Protein AF-A0A926K3N8-F1 (afdb_monomer_lite)

Radius of gyration: 30.12 Å; chains: 1; bounding box: 93×79×81 Å

Structure (mmCIF, N/CA/C/O backbone):
data_AF-A0A926K3N8-F1
#
_entry.id   AF-A0A926K3N8-F1
#
loop_
_atom_site.group_PDB
_atom_site.id
_atom_site.type_symbol
_atom_site.label_atom_id
_atom_site.label_alt_id
_atom_site.label_comp_id
_atom_site.label_asym_id
_atom_site.label_entity_id
_atom_site.label_seq_id
_atom_site.pdbx_PDB_ins_code
_atom_site.Cartn_x
_atom_site.Cartn_y
_atom_site.Cartn_z
_atom_site.occupancy
_atom_site.B_iso_or_equiv
_atom_site.auth_seq_id
_atom_site.auth_comp_id
_atom_site.auth_asym_id
_atom_site.auth_atom_id
_atom_site.pdbx_PDB_model_num
ATOM 1 N N . MET A 1 1 ? 61.158 46.962 -49.078 1.00 48.62 1 MET A N 1
ATOM 2 C CA . MET A 1 1 ? 59.947 46.347 -49.662 1.00 48.62 1 MET A CA 1
ATOM 3 C C . MET A 1 1 ? 60.169 44.850 -49.768 1.00 48.62 1 MET A C 1
ATOM 5 O O . MET A 1 1 ? 61.011 44.447 -50.554 1.00 48.62 1 MET A O 1
ATOM 9 N N . THR A 1 2 ? 59.487 44.075 -48.924 1.00 40.75 2 THR A N 1
ATOM 10 C CA . THR A 1 2 ? 58.956 42.712 -49.157 1.00 40.75 2 THR A CA 1
ATOM 11 C C . THR A 1 2 ? 58.431 42.216 -47.808 1.00 40.75 2 THR A C 1
ATOM 13 O O . THR A 1 2 ? 59.135 41.624 -46.999 1.00 40.75 2 THR A O 1
ATOM 16 N N . THR A 1 3 ? 57.186 42.576 -47.515 1.00 43.31 3 THR A N 1
ATOM 17 C CA . THR A 1 3 ? 56.404 42.055 -46.394 1.00 43.31 3 THR A CA 1
ATOM 18 C C . THR A 1 3 ? 56.025 40.612 -46.724 1.00 43.31 3 THR A C 1
ATOM 20 O O . THR A 1 3 ? 55.242 40.371 -47.639 1.00 43.31 3 THR A O 1
ATOM 23 N N . SER A 1 4 ? 56.611 39.649 -46.011 1.00 46.00 4 SER A N 1
ATOM 24 C CA . SER A 1 4 ? 56.174 38.251 -46.036 1.00 46.00 4 SER A CA 1
ATOM 25 C C . SER A 1 4 ? 54.841 38.153 -45.294 1.00 46.00 4 SER A C 1
ATOM 27 O O . SER A 1 4 ? 54.781 38.354 -44.081 1.00 46.00 4 SER A O 1
ATOM 29 N N . ILE A 1 5 ? 53.759 37.919 -46.035 1.00 48.31 5 ILE A N 1
ATOM 30 C CA . ILE A 1 5 ? 52.429 37.664 -45.484 1.00 48.31 5 ILE A CA 1
ATOM 31 C C . ILE A 1 5 ? 52.416 36.205 -45.022 1.00 48.31 5 ILE A C 1
ATOM 33 O O . ILE A 1 5 ? 52.295 35.285 -45.834 1.00 48.31 5 ILE A O 1
ATOM 37 N N . GLY A 1 6 ? 52.569 35.999 -43.713 1.00 45.09 6 GLY A N 1
ATOM 38 C CA . GLY A 1 6 ? 52.343 34.704 -43.082 1.00 45.09 6 GLY A CA 1
ATOM 39 C C . GLY A 1 6 ? 50.920 34.241 -43.378 1.00 45.09 6 GLY A C 1
ATOM 40 O O . GLY A 1 6 ? 49.956 34.914 -43.019 1.00 45.09 6 GLY A O 1
ATOM 41 N N . HIS A 1 7 ? 50.793 33.116 -44.080 1.00 47.06 7 HIS A N 1
ATOM 42 C CA . HIS A 1 7 ? 49.516 32.439 -44.258 1.00 47.06 7 HIS A CA 1
ATOM 43 C C . HIS A 1 7 ? 49.013 32.007 -42.879 1.00 47.06 7 HIS A C 1
ATOM 45 O O . HIS A 1 7 ? 49.596 31.123 -42.252 1.00 47.06 7 HIS A O 1
ATOM 51 N N . ALA A 1 8 ? 47.947 32.647 -42.402 1.00 47.66 8 ALA A N 1
ATOM 52 C CA . ALA A 1 8 ? 47.174 32.135 -41.285 1.00 47.66 8 ALA A CA 1
ATOM 53 C C . ALA A 1 8 ? 46.631 30.759 -41.693 1.00 47.66 8 ALA A C 1
ATOM 55 O O . ALA A 1 8 ? 45.893 30.646 -42.673 1.00 47.66 8 ALA A O 1
ATOM 56 N N . ALA A 1 9 ? 47.052 29.713 -40.981 1.00 46.28 9 ALA A N 1
ATOM 57 C CA . ALA A 1 9 ? 46.500 28.379 -41.142 1.00 46.28 9 ALA A CA 1
ATOM 58 C C . ALA A 1 9 ? 44.987 28.453 -40.892 1.00 46.28 9 ALA A C 1
ATOM 60 O O . ALA A 1 9 ? 44.547 28.901 -39.833 1.00 46.28 9 ALA A O 1
ATOM 61 N N . ALA A 1 10 ? 44.196 28.075 -41.897 1.00 47.75 10 ALA A N 1
ATOM 62 C CA . ALA A 1 10 ? 42.754 27.953 -41.752 1.00 47.75 10 ALA A CA 1
ATOM 63 C C . ALA A 1 10 ? 42.450 26.920 -40.650 1.00 47.75 10 ALA A C 1
ATOM 65 O O . ALA A 1 10 ? 43.132 25.892 -40.603 1.00 47.75 10 ALA A O 1
ATOM 66 N N . PRO A 1 11 ? 41.459 27.162 -39.771 1.00 48.41 11 PRO A N 1
ATOM 67 C CA . PRO A 1 11 ? 41.078 26.179 -38.766 1.00 48.41 11 PRO A CA 1
ATOM 68 C C . PRO A 1 11 ? 40.671 24.882 -39.471 1.00 48.41 11 PRO A C 1
ATOM 70 O O . PRO A 1 11 ? 39.878 24.915 -40.417 1.00 48.41 11 PRO A O 1
ATOM 73 N N . ALA A 1 12 ? 41.248 23.757 -39.044 1.00 49.97 12 ALA A N 1
ATOM 74 C CA . ALA A 1 12 ? 40.914 22.444 -39.568 1.00 49.97 12 ALA A CA 1
ATOM 75 C C . ALA A 1 12 ? 39.427 22.170 -39.301 1.00 49.97 12 ALA A C 1
ATOM 77 O O . ALA A 1 12 ? 39.006 21.903 -38.178 1.00 49.97 12 ALA A O 1
ATOM 78 N N . LEU A 1 13 ? 38.607 22.300 -40.342 1.00 56.34 13 LEU A N 1
ATOM 79 C CA . LEU A 1 13 ? 37.212 21.885 -40.309 1.00 56.34 13 LEU A CA 1
ATOM 80 C C . LEU A 1 13 ? 37.192 20.366 -40.120 1.00 56.34 13 LEU A C 1
ATOM 82 O O . LEU A 1 13 ? 37.717 19.637 -40.959 1.00 56.34 13 LEU A O 1
ATOM 86 N N . VAL A 1 14 ? 36.598 19.912 -39.016 1.00 59.34 14 VAL A N 1
ATOM 87 C CA . VAL A 1 14 ? 36.345 18.493 -38.728 1.00 59.34 14 VAL A CA 1
ATOM 88 C C . VAL A 1 14 ? 35.727 17.826 -39.962 1.00 59.34 14 VAL A C 1
ATOM 90 O O . VAL A 1 14 ? 34.738 18.321 -40.511 1.00 59.34 14 VAL A O 1
ATOM 93 N N . ASP A 1 15 ? 36.315 16.713 -40.400 1.00 71.31 15 ASP A N 1
ATOM 94 C CA . ASP A 1 15 ? 35.870 15.982 -41.585 1.00 71.31 15 ASP A CA 1
ATOM 95 C C . ASP A 1 15 ? 34.428 15.484 -41.392 1.00 71.31 15 ASP A C 1
ATOM 97 O O . ASP A 1 15 ? 34.081 14.943 -40.335 1.00 71.31 15 ASP A O 1
ATOM 101 N N . ARG A 1 16 ? 33.562 15.673 -42.395 1.00 68.88 16 ARG A N 1
ATOM 102 C CA . ARG A 1 16 ? 32.123 15.364 -42.282 1.0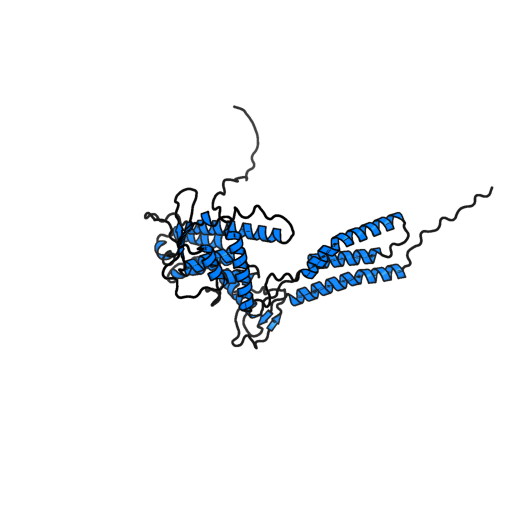0 68.88 16 ARG A CA 1
ATOM 103 C C . ARG A 1 16 ? 31.890 13.909 -41.889 1.00 68.88 16 ARG A C 1
ATOM 105 O O . ARG A 1 16 ? 30.998 13.638 -41.088 1.00 68.88 16 ARG A O 1
ATOM 112 N N . ASP A 1 17 ? 32.723 13.003 -42.381 1.00 73.69 17 ASP A N 1
ATOM 113 C CA . ASP A 1 17 ? 32.610 11.572 -42.105 1.00 73.69 17 ASP A CA 1
ATOM 114 C C . ASP A 1 17 ? 32.929 11.244 -40.636 1.00 73.69 17 ASP A C 1
ATOM 116 O O . ASP A 1 17 ? 32.276 10.392 -40.026 1.00 73.69 17 ASP A O 1
ATOM 120 N N . THR A 1 18 ? 33.853 11.987 -40.014 1.00 74.00 18 THR A N 1
ATOM 121 C CA . THR A 1 18 ? 34.182 11.838 -38.584 1.00 74.00 18 THR A CA 1
ATOM 122 C C . THR A 1 18 ? 33.068 12.364 -37.679 1.00 74.00 18 THR A C 1
ATOM 124 O O . THR A 1 18 ? 32.726 11.724 -36.682 1.00 74.00 18 THR A O 1
ATOM 127 N N . LEU A 1 19 ? 32.428 13.474 -38.060 1.00 71.88 19 LEU A N 1
ATOM 128 C CA . LEU A 1 19 ? 31.279 14.026 -37.342 1.00 71.88 19 LEU A CA 1
ATOM 129 C C . LEU A 1 19 ? 30.060 13.094 -37.443 1.00 71.88 19 LEU A C 1
ATOM 131 O O . LEU A 1 19 ? 29.383 12.843 -36.443 1.00 71.88 19 LEU A O 1
ATOM 135 N N . VAL A 1 20 ? 29.791 12.544 -38.631 1.00 76.56 20 VAL A N 1
ATOM 136 C CA . VAL A 1 20 ? 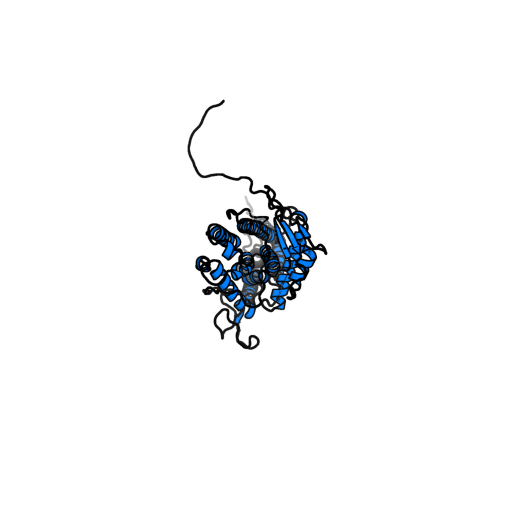28.701 11.580 -38.851 1.00 76.56 20 VAL A CA 1
ATOM 137 C C . VAL A 1 20 ? 28.949 10.298 -38.051 1.00 76.56 20 VAL A C 1
ATOM 139 O O . VAL A 1 20 ? 28.050 9.849 -37.339 1.00 76.56 20 VAL A O 1
ATOM 142 N N . GLY A 1 21 ? 30.170 9.753 -38.074 1.00 76.00 21 GLY A N 1
ATOM 143 C CA . GLY A 1 21 ? 30.536 8.577 -37.279 1.00 76.00 21 GLY A CA 1
ATOM 144 C C . GLY A 1 21 ? 30.362 8.793 -35.772 1.00 76.00 21 GLY A C 1
ATOM 145 O O . GLY A 1 21 ? 29.770 7.960 -35.082 1.00 76.00 21 GLY A O 1
ATOM 146 N N . ALA A 1 22 ? 30.793 9.947 -35.261 1.00 77.12 22 ALA A N 1
ATOM 147 C CA . ALA A 1 22 ? 30.641 10.288 -33.851 1.00 77.12 22 ALA A CA 1
ATOM 148 C C . ALA A 1 22 ? 29.180 10.533 -33.434 1.00 77.12 22 ALA A C 1
ATOM 150 O O . ALA A 1 22 ? 28.778 10.193 -32.319 1.00 77.12 22 ALA A O 1
ATOM 151 N N . SER A 1 23 ? 28.358 11.064 -34.341 1.00 77.88 23 SER A N 1
ATOM 152 C CA . SER A 1 23 ? 26.915 11.238 -34.128 1.00 77.88 23 SER A CA 1
ATOM 153 C C . SER A 1 23 ? 26.197 9.895 -33.986 1.00 77.88 23 SER A C 1
ATOM 155 O O . SER A 1 23 ? 25.373 9.717 -33.088 1.00 77.88 23 SER A O 1
ATOM 157 N N . VAL A 1 24 ? 26.549 8.919 -34.827 1.00 82.50 24 VAL A N 1
ATOM 158 C CA . VAL A 1 24 ? 26.009 7.553 -34.749 1.00 82.50 24 VAL A CA 1
ATOM 159 C C . VAL A 1 24 ? 26.439 6.866 -33.447 1.00 82.50 24 VAL A C 1
ATOM 161 O O . VAL A 1 24 ? 25.609 6.254 -32.772 1.00 82.50 24 VAL A O 1
ATOM 164 N N . LEU A 1 25 ? 27.706 7.023 -33.048 1.00 82.38 25 LEU A N 1
ATOM 165 C CA . LEU A 1 25 ? 28.226 6.508 -31.776 1.00 82.38 25 LEU A CA 1
ATOM 166 C C . LEU A 1 25 ? 27.531 7.127 -30.555 1.00 82.38 25 LEU A C 1
ATOM 168 O O . LEU A 1 25 ? 27.266 6.415 -29.590 1.00 82.38 25 LEU A O 1
ATOM 172 N N . GLY A 1 26 ? 27.195 8.419 -30.599 1.00 80.94 26 GLY A N 1
ATOM 173 C CA . GLY A 1 26 ? 26.441 9.095 -29.539 1.00 80.94 26 GLY A CA 1
ATOM 174 C C . GLY A 1 26 ? 24.967 8.693 -29.463 1.00 80.94 26 GLY A C 1
ATOM 175 O O . GLY A 1 26 ? 24.403 8.617 -28.373 1.00 80.94 26 GLY A O 1
ATOM 176 N N . LEU A 1 27 ? 24.330 8.365 -30.589 1.00 86.81 27 LEU A N 1
ATOM 177 C CA . LEU A 1 27 ? 22.934 7.910 -30.598 1.00 86.81 27 LEU A CA 1
ATOM 178 C C . LEU A 1 27 ? 22.761 6.495 -30.031 1.00 86.81 27 LEU A C 1
ATOM 180 O O . LEU A 1 27 ? 21.743 6.201 -29.403 1.00 86.81 27 LEU A O 1
ATOM 184 N N . LEU A 1 28 ? 23.755 5.624 -30.207 1.00 86.56 28 LEU A N 1
ATOM 185 C CA . LEU A 1 28 ? 23.715 4.233 -29.752 1.00 86.56 28 LEU A CA 1
ATOM 186 C C . LEU A 1 28 ? 23.377 4.062 -28.251 1.00 86.56 28 LEU A C 1
ATOM 188 O O . LEU A 1 28 ? 22.450 3.302 -27.953 1.00 86.56 28 LEU A O 1
ATOM 192 N N . PRO A 1 29 ? 24.035 4.746 -27.289 1.00 85.19 29 PRO A N 1
ATOM 193 C CA . PRO A 1 29 ? 23.685 4.629 -25.873 1.00 85.19 29 PRO A CA 1
ATOM 194 C C . PRO A 1 29 ? 22.277 5.152 -25.565 1.00 85.19 29 PRO A C 1
ATOM 196 O O . PRO A 1 29 ? 21.606 4.583 -24.706 1.00 85.19 29 PRO A O 1
ATOM 199 N N . VAL A 1 30 ? 21.793 6.178 -26.276 1.00 87.75 30 VAL A N 1
ATOM 200 C CA . VAL A 1 30 ? 20.428 6.708 -26.100 1.00 87.75 30 VAL A CA 1
ATOM 201 C C . VAL A 1 30 ? 19.394 5.674 -26.536 1.00 87.75 30 VAL A C 1
ATOM 203 O O . VAL A 1 30 ? 18.441 5.407 -25.804 1.00 87.75 30 VAL A O 1
ATOM 206 N N . VAL A 1 31 ? 19.606 5.041 -27.693 1.00 88.81 31 VAL A N 1
ATOM 207 C CA . VAL A 1 31 ? 18.732 3.971 -28.196 1.00 88.81 31 VAL A CA 1
ATOM 208 C C . VAL A 1 31 ? 18.739 2.775 -27.246 1.00 88.81 31 VAL A C 1
ATOM 210 O O . VAL A 1 31 ? 17.676 2.248 -26.919 1.00 88.81 31 VAL A O 1
ATOM 213 N N . LEU A 1 32 ? 19.911 2.372 -26.746 1.00 87.50 32 LEU A N 1
ATOM 214 C CA . LEU A 1 32 ? 20.026 1.274 -25.787 1.00 87.50 32 LEU A CA 1
ATOM 215 C C . LEU A 1 32 ? 19.314 1.596 -24.465 1.00 87.50 32 LEU A C 1
ATOM 217 O O . LEU A 1 32 ? 18.565 0.763 -23.957 1.00 87.50 32 LEU A O 1
ATOM 221 N N . ALA A 1 33 ? 19.500 2.805 -23.926 1.00 85.25 33 ALA A N 1
ATOM 222 C CA . ALA A 1 33 ? 18.802 3.268 -22.729 1.00 85.25 33 ALA A CA 1
ATOM 223 C C . ALA A 1 33 ? 17.281 3.276 -22.935 1.00 85.25 33 ALA A C 1
ATOM 225 O O . ALA A 1 33 ? 16.546 2.752 -22.096 1.00 85.25 33 ALA A O 1
ATOM 226 N N . GLY A 1 34 ? 16.817 3.786 -24.079 1.00 88.19 34 GLY A N 1
ATOM 227 C CA . GLY A 1 34 ? 15.411 3.751 -24.472 1.00 88.19 34 GLY A CA 1
ATOM 228 C C . GLY A 1 34 ? 14.861 2.326 -24.552 1.00 88.19 34 GLY A C 1
ATOM 229 O O . GLY A 1 34 ? 13.786 2.055 -24.020 1.00 88.19 34 GLY A O 1
ATOM 230 N N . LEU A 1 35 ? 15.614 1.385 -25.127 1.00 89.81 35 LEU A N 1
ATOM 231 C CA . LEU A 1 35 ? 15.229 -0.026 -25.205 1.00 89.81 35 LEU A CA 1
ATOM 232 C C . LEU A 1 35 ? 15.161 -0.681 -23.820 1.00 89.81 35 LEU A C 1
ATOM 234 O O . LEU A 1 35 ? 14.223 -1.426 -23.545 1.00 89.81 35 LEU A O 1
ATOM 238 N N . VAL A 1 36 ? 16.104 -0.385 -22.923 1.00 86.81 36 VAL A N 1
ATOM 239 C CA . VAL A 1 36 ? 16.077 -0.880 -21.536 1.00 86.81 36 VAL A CA 1
ATOM 240 C C . VAL A 1 36 ? 14.842 -0.365 -20.796 1.00 86.81 36 VAL A C 1
ATOM 242 O O . VAL A 1 36 ? 14.147 -1.159 -20.157 1.00 86.81 36 VAL A O 1
ATOM 245 N N . VAL A 1 37 ? 14.545 0.935 -20.900 1.00 86.50 37 VAL A N 1
ATOM 246 C CA . VAL A 1 37 ? 13.337 1.544 -20.318 1.00 86.50 37 VAL A CA 1
ATOM 247 C C . VAL A 1 37 ? 12.083 0.901 -20.904 1.00 86.50 37 VAL A C 1
ATOM 249 O O . VAL A 1 37 ? 11.203 0.491 -20.152 1.00 86.50 37 VAL A O 1
ATOM 252 N N . LEU A 1 38 ? 12.029 0.718 -22.225 1.00 88.50 38 LEU A N 1
ATOM 253 C CA . LEU A 1 38 ? 10.904 0.087 -22.908 1.00 88.50 38 LEU A CA 1
ATOM 254 C C . LEU A 1 38 ? 10.687 -1.353 -22.425 1.00 88.50 38 LEU A C 1
ATOM 256 O O . LEU A 1 38 ? 9.579 -1.704 -22.030 1.00 88.50 38 LEU A O 1
ATOM 260 N N . VAL A 1 39 ? 11.731 -2.185 -22.395 1.00 86.81 39 VAL A N 1
ATOM 261 C CA . VAL A 1 39 ? 11.640 -3.578 -21.925 1.00 86.81 39 VAL A CA 1
ATOM 262 C C . VAL A 1 39 ? 11.195 -3.636 -20.464 1.00 86.81 39 VAL A C 1
ATOM 264 O O . VAL A 1 39 ? 10.367 -4.475 -20.105 1.00 86.81 39 VAL A O 1
ATOM 267 N N . LYS A 1 40 ? 11.708 -2.742 -19.614 1.00 85.00 40 LYS A N 1
ATOM 268 C CA . LYS A 1 40 ? 11.297 -2.648 -18.209 1.00 85.00 40 LYS A CA 1
ATOM 269 C C . LYS A 1 40 ? 9.842 -2.228 -18.058 1.00 85.00 40 LYS A C 1
ATOM 271 O O . LYS A 1 40 ? 9.119 -2.870 -17.303 1.00 85.00 40 LYS A O 1
ATOM 276 N N . TRP A 1 41 ? 9.407 -1.222 -18.806 1.00 84.75 41 TRP A N 1
ATOM 277 C CA . TRP A 1 41 ? 8.018 -0.778 -18.828 1.00 84.75 41 TRP A CA 1
ATOM 278 C C . TRP A 1 41 ? 7.073 -1.887 -19.314 1.00 84.75 41 TRP A C 1
ATOM 280 O O . TRP A 1 41 ? 6.028 -2.112 -18.713 1.00 84.75 41 TRP A O 1
ATOM 290 N N . TRP A 1 42 ? 7.461 -2.659 -20.336 1.00 83.56 42 TRP A N 1
ATOM 291 C CA . TRP A 1 42 ? 6.697 -3.825 -20.802 1.00 83.56 42 TRP A CA 1
ATOM 292 C C . TRP A 1 42 ? 6.619 -4.949 -19.759 1.00 83.56 42 TRP A C 1
ATOM 294 O O . TRP A 1 42 ? 5.564 -5.561 -19.590 1.00 83.56 42 TRP A O 1
ATOM 304 N N . ARG A 1 43 ? 7.720 -5.228 -19.050 1.00 84.75 43 ARG A N 1
ATOM 305 C CA . ARG A 1 43 ? 7.776 -6.263 -18.002 1.00 84.75 43 ARG A CA 1
ATOM 306 C C . ARG A 1 43 ? 7.089 -5.853 -16.699 1.00 84.75 43 ARG A C 1
ATOM 308 O O . ARG A 1 43 ? 6.672 -6.737 -15.959 1.00 84.75 43 ARG A O 1
ATOM 315 N N . GLY A 1 44 ? 6.972 -4.554 -16.435 1.00 83.00 44 GLY A N 1
ATOM 316 C CA . GLY A 1 44 ? 6.314 -3.993 -15.252 1.00 83.00 44 GLY A CA 1
ATOM 317 C C . GLY A 1 44 ? 4.789 -3.925 -15.341 1.00 83.00 44 GLY A C 1
ATOM 318 O O . GLY A 1 44 ? 4.176 -3.359 -14.447 1.00 83.00 44 GLY A O 1
ATOM 319 N N . ARG A 1 45 ? 4.181 -4.460 -16.409 1.00 88.19 45 ARG A N 1
ATOM 320 C CA . ARG A 1 45 ? 2.722 -4.533 -16.554 1.00 88.19 45 ARG A CA 1
ATOM 321 C C . ARG A 1 45 ? 2.144 -5.689 -15.750 1.00 88.19 45 ARG A C 1
ATOM 323 O O . ARG A 1 45 ? 2.673 -6.801 -15.851 1.00 88.19 45 ARG A O 1
ATOM 330 N N . ASP A 1 46 ? 1.052 -5.408 -15.053 1.00 89.69 46 ASP A N 1
ATOM 331 C CA . ASP A 1 46 ? 0.265 -6.369 -14.289 1.00 89.69 46 ASP A CA 1
ATOM 332 C C . ASP A 1 46 ? -0.313 -7.465 -15.203 1.00 89.69 46 ASP A C 1
ATOM 334 O O . ASP A 1 46 ? -0.556 -7.252 -16.399 1.00 89.69 46 ASP A O 1
ATOM 338 N N . GLU A 1 47 ? -0.501 -8.658 -14.641 1.00 90.88 47 GLU A N 1
ATOM 339 C CA . GLU A 1 47 ? -1.158 -9.786 -15.311 1.00 90.88 47 GLU A CA 1
ATOM 340 C C . GLU A 1 47 ? -2.650 -9.833 -14.950 1.00 90.88 47 GLU A C 1
ATOM 342 O O . GLU A 1 47 ? -3.052 -9.360 -13.889 1.00 90.88 47 GLU A O 1
ATOM 347 N N . MET A 1 48 ? -3.481 -10.387 -15.834 1.00 90.75 48 MET A N 1
ATOM 348 C CA . MET A 1 48 ? -4.927 -10.517 -15.643 1.00 90.75 48 MET A CA 1
ATOM 349 C C . MET A 1 48 ? -5.460 -11.766 -16.350 1.00 90.75 48 MET A C 1
ATOM 351 O O . MET A 1 48 ? -4.917 -12.171 -17.378 1.00 90.75 48 MET A O 1
ATOM 355 N N . PHE A 1 49 ? -6.519 -12.369 -15.805 1.00 90.88 49 PHE A N 1
ATOM 356 C CA . PHE A 1 49 ? -7.203 -13.507 -16.420 1.00 90.88 49 PHE A CA 1
ATOM 357 C C . PHE A 1 49 ? -8.055 -13.078 -17.626 1.00 90.88 49 PHE A C 1
ATOM 359 O O . PHE A 1 49 ? -8.767 -12.080 -17.557 1.00 90.88 49 PHE A O 1
ATOM 366 N N . ASP A 1 50 ? -8.004 -13.850 -18.715 1.00 85.06 50 ASP A N 1
ATOM 367 C CA . ASP A 1 50 ? -8.767 -13.581 -19.950 1.00 85.06 50 ASP A CA 1
ATOM 368 C C . ASP A 1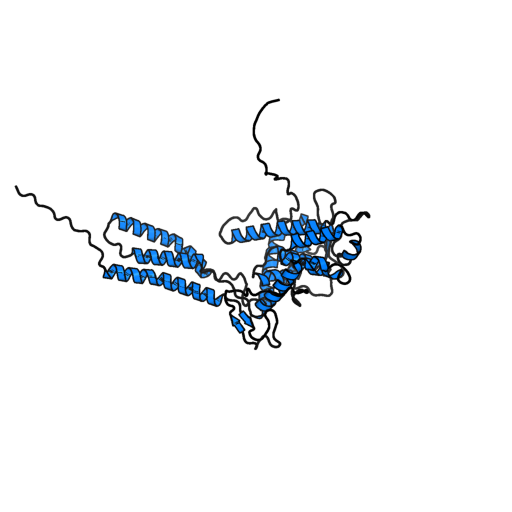 50 ? -10.205 -14.119 -19.919 1.00 85.06 50 ASP A C 1
ATOM 370 O O . ASP A 1 50 ? -11.092 -13.593 -20.587 1.00 85.06 50 ASP A O 1
ATOM 374 N N . ALA A 1 51 ? -10.430 -15.207 -19.180 1.00 79.75 51 ALA A N 1
ATOM 375 C CA . ALA A 1 51 ? -11.652 -16.011 -19.268 1.00 79.75 51 ALA A CA 1
ATOM 376 C C . ALA A 1 51 ? -12.746 -15.621 -18.258 1.00 79.75 51 ALA A C 1
ATOM 378 O O . ALA A 1 51 ? -13.772 -16.294 -18.183 1.00 79.75 51 ALA A O 1
ATOM 379 N N . VAL A 1 52 ? -12.530 -14.571 -17.462 1.00 85.00 52 VAL A N 1
ATOM 380 C CA . VAL A 1 52 ? -13.434 -14.158 -16.381 1.00 85.00 52 VAL A CA 1
ATOM 381 C C . VAL A 1 52 ? -13.607 -12.647 -16.352 1.00 85.00 52 VAL A C 1
ATOM 383 O O . VAL A 1 52 ? -12.737 -11.894 -16.791 1.00 85.00 52 VAL A O 1
ATOM 386 N N . THR A 1 53 ? -14.742 -12.198 -15.815 1.00 83.94 53 THR A N 1
ATOM 387 C CA . THR A 1 53 ? -14.991 -10.775 -15.581 1.00 83.94 53 THR A CA 1
ATOM 388 C C . THR A 1 53 ? -13.878 -10.190 -14.705 1.00 83.94 53 THR A C 1
ATOM 390 O O . THR A 1 53 ? -13.479 -10.832 -13.728 1.00 83.94 53 THR A O 1
ATOM 393 N N . PRO A 1 54 ? -13.390 -8.973 -15.010 1.00 84.38 54 PRO A N 1
ATOM 394 C CA . PRO A 1 54 ? -12.461 -8.248 -14.155 1.00 84.38 54 PRO A CA 1
ATOM 395 C C . PRO A 1 54 ? -12.822 -8.322 -12.669 1.00 84.38 54 PRO A C 1
ATOM 397 O O . PRO A 1 54 ? -13.933 -7.977 -12.281 1.00 84.38 54 PRO A O 1
ATOM 400 N N . GLY A 1 55 ? -11.874 -8.779 -11.849 1.00 82.75 55 GLY A N 1
ATOM 401 C CA . GLY A 1 55 ? -12.063 -8.935 -10.406 1.00 82.75 55 GLY A CA 1
ATOM 402 C C . GLY A 1 55 ? -12.515 -10.322 -9.954 1.00 82.75 55 GLY A C 1
ATOM 403 O O . GLY A 1 55 ? -12.449 -10.592 -8.763 1.00 82.75 55 GLY A O 1
ATOM 404 N N . LEU A 1 56 ? -12.918 -11.229 -10.846 1.00 86.81 56 LEU A N 1
ATOM 405 C CA . LEU A 1 56 ? -13.262 -12.605 -10.471 1.00 86.81 56 LEU A CA 1
ATOM 406 C C . LEU A 1 56 ? -12.068 -13.554 -10.612 1.00 86.81 56 LEU A C 1
ATOM 408 O O . LEU A 1 56 ? -11.179 -13.353 -11.440 1.00 86.81 56 LEU A O 1
ATOM 412 N N . LEU A 1 57 ? -12.071 -14.600 -9.787 1.00 88.38 57 LEU A N 1
ATOM 413 C CA . LEU A 1 57 ? -11.130 -15.713 -9.867 1.00 88.38 57 LEU A CA 1
ATOM 414 C C . LEU A 1 57 ? -11.777 -16.851 -10.678 1.00 88.38 57 LEU A C 1
ATOM 416 O O . LEU A 1 57 ? -12.951 -17.147 -10.451 1.00 88.38 57 LEU A O 1
ATOM 420 N N . PRO A 1 58 ? -11.059 -17.472 -11.628 1.00 88.38 58 PRO A N 1
ATOM 421 C CA . PRO A 1 58 ? -11.534 -18.668 -12.320 1.00 88.38 58 PRO A CA 1
ATOM 422 C C . PRO A 1 58 ? -11.502 -19.892 -11.390 1.00 88.38 58 PRO A C 1
ATOM 424 O O . PRO A 1 58 ? -10.771 -19.900 -10.401 1.00 88.38 58 PRO A O 1
ATOM 427 N N . ASP A 1 59 ? -12.227 -20.953 -11.753 1.00 85.75 59 ASP A N 1
ATOM 428 C CA . ASP A 1 59 ? -12.278 -22.199 -10.966 1.00 85.75 59 ASP A CA 1
ATOM 429 C C . ASP A 1 59 ? -10.897 -22.873 -10.812 1.00 85.75 59 ASP A C 1
ATOM 431 O O . ASP A 1 59 ? -10.610 -23.480 -9.782 1.00 85.75 59 ASP A O 1
ATOM 435 N N . ASP A 1 60 ? -10.027 -22.751 -11.825 1.00 87.31 60 ASP A N 1
ATOM 436 C CA . ASP A 1 60 ? -8.632 -23.224 -11.806 1.00 87.31 60 ASP A CA 1
ATOM 437 C C . ASP A 1 60 ? -7.675 -22.070 -12.188 1.00 87.31 60 ASP A C 1
ATOM 439 O O . ASP A 1 60 ? -7.341 -21.894 -13.370 1.00 87.31 60 ASP A O 1
ATOM 443 N N . PRO A 1 61 ? -7.222 -21.261 -11.206 1.00 84.62 61 PRO A N 1
ATOM 444 C CA . PRO A 1 61 ? -6.309 -20.135 -11.431 1.00 84.62 61 PRO A CA 1
ATOM 445 C C . PRO A 1 61 ? -4.976 -20.538 -12.063 1.00 84.62 61 PRO A C 1
ATOM 447 O O . PRO A 1 61 ? -4.396 -19.772 -12.833 1.00 84.62 61 PRO A O 1
ATOM 450 N N . ALA A 1 62 ? -4.498 -21.756 -11.796 1.00 85.25 62 ALA A N 1
ATOM 451 C CA . ALA A 1 62 ? -3.197 -22.217 -12.267 1.00 85.25 62 ALA A CA 1
ATOM 452 C C . ALA A 1 62 ? -3.174 -22.503 -13.778 1.00 85.25 62 ALA A C 1
ATOM 454 O O . ALA A 1 62 ? -2.114 -22.418 -14.405 1.00 85.25 62 ALA A O 1
ATOM 455 N N . ARG A 1 63 ? -4.325 -22.850 -14.371 1.00 86.75 63 ARG A N 1
ATOM 456 C CA . ARG A 1 63 ? -4.448 -23.194 -15.800 1.00 86.75 63 ARG A CA 1
ATOM 457 C C . ARG A 1 63 ? -5.131 -22.129 -16.648 1.00 86.75 63 ARG A C 1
ATOM 459 O O . ARG A 1 63 ? -5.119 -22.243 -17.875 1.00 86.75 63 ARG A O 1
ATOM 466 N N . ALA A 1 64 ? -5.727 -21.120 -16.024 1.00 88.56 64 ALA A N 1
ATOM 467 C CA . ALA A 1 64 ? -6.447 -20.083 -16.741 1.00 88.56 64 ALA A CA 1
ATOM 468 C C . ALA A 1 64 ? -5.511 -19.247 -17.645 1.00 88.56 64 ALA A C 1
ATOM 470 O O . ALA A 1 64 ? -4.390 -18.907 -17.245 1.00 88.56 64 ALA A O 1
ATOM 471 N N . PRO A 1 65 ? -5.951 -18.892 -18.868 1.00 89.00 65 PRO A N 1
ATOM 472 C CA . PRO A 1 65 ? -5.193 -18.008 -19.744 1.00 89.00 65 PRO A CA 1
ATOM 473 C C . PRO A 1 65 ? -5.050 -16.617 -19.115 1.00 89.00 65 PRO A C 1
ATOM 475 O O . PRO A 1 65 ? -5.985 -16.089 -18.504 1.00 89.00 65 PRO A O 1
ATOM 478 N N . ARG A 1 66 ? -3.853 -16.044 -19.267 1.00 92.06 66 ARG A N 1
ATOM 479 C CA . ARG A 1 66 ? -3.471 -14.739 -18.726 1.00 92.06 66 ARG A CA 1
ATOM 480 C C . ARG A 1 66 ? -2.852 -13.859 -19.798 1.00 92.06 66 ARG A C 1
ATOM 482 O O . ARG A 1 66 ? -2.021 -14.318 -20.586 1.00 92.06 66 ARG A O 1
ATOM 489 N N . HIS A 1 67 ? -3.148 -12.571 -19.725 1.00 90.25 67 HIS A N 1
ATOM 490 C CA . HIS A 1 67 ? -2.507 -11.544 -20.532 1.00 90.25 67 HIS A CA 1
ATOM 491 C C . HIS A 1 67 ? -1.933 -10.435 -19.647 1.00 90.25 67 HIS A C 1
ATOM 493 O O . HIS A 1 67 ? -2.212 -10.342 -18.452 1.00 90.25 67 HIS A O 1
ATOM 499 N N . ARG A 1 68 ? -1.098 -9.580 -20.245 1.00 89.06 68 ARG A N 1
ATOM 500 C CA . ARG A 1 68 ? -0.576 -8.375 -19.590 1.00 89.06 68 ARG A CA 1
ATOM 501 C C . ARG A 1 68 ? -1.468 -7.187 -19.897 1.00 89.06 68 ARG A C 1
ATOM 503 O O . ARG A 1 68 ? -1.730 -6.910 -21.068 1.00 89.06 68 ARG A O 1
ATOM 510 N N . VAL A 1 69 ? -1.855 -6.455 -18.862 1.00 87.75 69 VAL A N 1
ATOM 511 C CA . VAL A 1 69 ? -2.774 -5.322 -18.973 1.00 87.75 69 VAL A CA 1
ATOM 512 C C . VAL A 1 69 ? -2.142 -4.173 -19.763 1.00 87.75 69 VAL A C 1
ATOM 514 O O . VAL A 1 69 ? -0.942 -3.893 -19.671 1.00 87.75 69 VAL A O 1
ATOM 517 N N . ARG A 1 70 ? -2.953 -3.475 -20.562 1.00 80.88 70 ARG A N 1
ATOM 518 C CA . ARG A 1 70 ? -2.533 -2.267 -21.282 1.00 80.88 70 ARG A CA 1
ATOM 519 C C . ARG A 1 70 ? -2.460 -1.087 -20.308 1.00 80.88 70 ARG A C 1
ATOM 521 O O . ARG A 1 70 ? -3.443 -0.789 -19.654 1.00 80.88 70 ARG A O 1
ATOM 528 N N . GLY A 1 71 ? -1.322 -0.390 -20.258 1.00 75.94 71 GLY A N 1
ATOM 529 C CA . GLY A 1 71 ? -1.156 0.808 -19.414 1.00 75.94 71 GLY A CA 1
ATOM 530 C C . GLY A 1 71 ? -0.447 0.581 -18.075 1.00 75.94 71 GLY A C 1
ATOM 531 O O . GLY A 1 71 ? -0.259 1.536 -17.333 1.00 75.94 71 GLY A O 1
ATOM 532 N N . GLY A 1 72 ? 0.018 -0.639 -17.789 1.00 80.06 72 GLY A N 1
ATOM 533 C CA . GLY A 1 72 ? 0.733 -0.959 -16.547 1.00 80.06 72 GLY A CA 1
ATOM 534 C C . GLY A 1 72 ? -0.196 -1.561 -15.503 1.00 80.06 72 GLY A C 1
ATOM 535 O O . GLY A 1 72 ? 0.018 -2.702 -15.109 1.00 80.06 72 GLY A O 1
ATOM 536 N N . GLU A 1 73 ? -1.254 -0.835 -15.155 1.00 84.88 73 GLU A N 1
ATOM 537 C CA . GLU A 1 73 ? -2.306 -1.272 -14.234 1.00 84.88 73 GLU A CA 1
ATOM 538 C C . GLU A 1 73 ? -3.663 -1.301 -14.934 1.00 84.88 73 GLU A C 1
ATOM 540 O O . GLU A 1 73 ? -3.883 -0.609 -15.930 1.00 84.88 73 GLU A O 1
ATOM 545 N N . TRP A 1 74 ? -4.594 -2.089 -14.399 1.00 84.81 74 TRP A N 1
ATOM 546 C CA . TRP A 1 74 ? -5.973 -2.065 -14.869 1.00 84.81 74 TRP A CA 1
ATOM 547 C C . TRP A 1 74 ? -6.669 -0.778 -14.405 1.00 84.81 74 TRP A C 1
ATOM 549 O O . TRP A 1 74 ? -6.648 -0.445 -13.216 1.00 84.81 74 TRP A O 1
ATOM 559 N N . SER A 1 75 ? -7.271 -0.067 -15.360 1.00 83.19 75 SER A N 1
ATOM 560 C CA . SER A 1 75 ? -7.926 1.237 -15.181 1.00 83.19 75 SER A CA 1
ATOM 561 C C . SER A 1 75 ? -9.354 1.250 -15.743 1.00 83.19 75 SER A C 1
ATOM 563 O O . SER A 1 75 ? -9.803 2.257 -16.291 1.00 83.19 75 SER A O 1
ATOM 565 N N . GLY A 1 76 ? -10.034 0.103 -15.720 1.00 83.94 76 GLY A N 1
ATOM 566 C CA . GLY A 1 76 ? -11.443 0.033 -16.097 1.00 83.94 76 GLY A CA 1
ATOM 567 C C . GLY A 1 76 ? -12.351 0.606 -15.008 1.00 83.94 76 GLY A C 1
ATOM 568 O O . GLY A 1 76 ? -11.911 0.914 -13.901 1.00 83.94 76 GLY A O 1
ATOM 569 N N . THR A 1 77 ? -13.637 0.734 -15.320 1.00 84.81 77 THR A N 1
ATOM 570 C CA . THR A 1 77 ? -14.662 1.115 -14.342 1.00 84.81 77 THR A CA 1
ATOM 571 C C . THR A 1 77 ? -14.902 -0.037 -13.373 1.00 84.81 77 THR A C 1
ATOM 573 O O . THR A 1 77 ? -15.234 -1.142 -13.811 1.00 84.81 77 THR A O 1
ATOM 576 N N . VAL A 1 78 ? -14.741 0.209 -12.074 1.00 85.31 78 VAL A N 1
ATOM 577 C CA . VAL A 1 78 ? -15.041 -0.773 -11.025 1.00 85.31 78 VAL A CA 1
ATOM 578 C C . VAL A 1 78 ? -16.466 -0.554 -10.541 1.00 85.31 78 VAL A C 1
ATOM 580 O O . VAL A 1 78 ? -16.846 0.574 -10.249 1.00 85.31 78 VAL A O 1
ATOM 583 N N . ALA A 1 79 ? -17.255 -1.623 -10.465 1.00 83.94 79 ALA A N 1
ATOM 584 C CA . ALA A 1 79 ? -18.562 -1.559 -9.825 1.00 83.94 79 ALA A CA 1
ATOM 585 C C . ALA A 1 79 ? -18.396 -1.590 -8.292 1.00 83.94 79 ALA A C 1
ATOM 587 O O . ALA A 1 79 ? -17.577 -2.381 -7.809 1.00 83.94 79 ALA A O 1
ATOM 588 N N . PRO A 1 80 ? -19.171 -0.797 -7.530 1.00 84.44 80 PRO A N 1
ATOM 589 C CA . PRO A 1 80 ? -19.173 -0.872 -6.074 1.00 84.44 80 PRO A CA 1
ATOM 590 C C . PRO A 1 80 ? -19.465 -2.296 -5.587 1.00 84.44 80 PRO A C 1
ATOM 592 O O . PRO A 1 80 ? -20.374 -2.966 -6.084 1.00 84.44 80 PRO A O 1
ATOM 595 N N . ALA A 1 81 ? -18.688 -2.767 -4.615 1.00 84.56 81 ALA A N 1
ATOM 596 C CA . ALA A 1 81 ? -18.858 -4.072 -3.988 1.00 84.56 81 ALA A CA 1
ATOM 597 C C . ALA A 1 81 ? -19.226 -3.879 -2.515 1.00 84.56 81 ALA A C 1
ATOM 599 O O . ALA A 1 81 ? -18.540 -3.164 -1.805 1.00 84.56 81 ALA A O 1
ATOM 600 N N . PHE A 1 82 ? -20.285 -4.533 -2.035 1.00 80.44 82 PHE A N 1
ATOM 601 C CA . PHE A 1 82 ? -20.818 -4.321 -0.677 1.00 80.44 82 PHE A CA 1
ATOM 602 C C . PHE A 1 82 ? -20.022 -4.996 0.448 1.00 80.44 82 PHE A C 1
ATOM 604 O O . PHE A 1 82 ? -20.298 -4.764 1.628 1.00 80.44 82 PHE A O 1
ATOM 611 N N . ALA A 1 83 ? -19.106 -5.895 0.093 1.00 84.19 83 ALA A N 1
ATOM 612 C CA . ALA A 1 83 ? -18.349 -6.707 1.031 1.00 84.19 83 ALA A CA 1
ATOM 613 C C . ALA A 1 83 ? -16.854 -6.627 0.704 1.00 84.19 83 ALA A C 1
ATOM 615 O O . ALA A 1 83 ? -16.502 -6.560 -0.482 1.00 84.19 83 ALA A O 1
ATOM 616 N N . PRO A 1 84 ? -15.984 -6.676 1.727 1.00 88.12 84 PRO A N 1
ATOM 617 C CA . PRO A 1 84 ? -14.552 -6.750 1.506 1.00 88.12 84 PRO A CA 1
ATOM 618 C C . PRO A 1 84 ? -14.181 -8.033 0.746 1.00 88.12 84 PRO A C 1
ATOM 620 O O . PRO A 1 84 ? -14.929 -9.022 0.772 1.00 88.12 84 PRO A O 1
ATOM 623 N N . PRO A 1 85 ? -13.013 -8.050 0.082 1.00 88.69 85 PRO A N 1
ATOM 624 C CA . PRO A 1 85 ? -12.481 -9.269 -0.506 1.00 88.69 85 PRO A CA 1
ATOM 625 C C . PRO A 1 85 ? -12.393 -10.398 0.527 1.00 88.69 85 PRO A C 1
ATOM 627 O O . PRO A 1 85 ? -11.999 -10.185 1.674 1.00 88.69 85 PRO A O 1
ATOM 630 N N . ARG A 1 86 ? -12.762 -11.613 0.116 1.00 85.75 86 ARG A N 1
ATOM 631 C CA . ARG A 1 86 ? -12.809 -12.770 1.021 1.00 85.75 86 ARG A CA 1
ATOM 632 C C . ARG A 1 86 ? -11.413 -13.124 1.526 1.00 85.75 86 ARG A C 1
ATOM 634 O O . ARG A 1 86 ? -10.464 -13.151 0.748 1.00 85.75 86 ARG A O 1
ATOM 641 N N . ASP A 1 87 ? -11.325 -13.431 2.817 1.00 85.06 87 ASP A N 1
ATOM 642 C CA . ASP A 1 87 ? -10.113 -13.904 3.494 1.00 85.06 87 ASP A CA 1
ATOM 643 C C . ASP A 1 87 ? -8.914 -12.940 3.442 1.00 85.06 87 ASP A C 1
ATOM 645 O O . ASP A 1 87 ? -7.776 -13.358 3.674 1.00 85.06 87 ASP A O 1
ATOM 649 N N . VAL A 1 88 ? -9.128 -11.649 3.160 1.00 90.69 88 VAL A N 1
ATOM 650 C CA . VAL A 1 88 ? -8.055 -10.643 3.128 1.00 90.69 88 VAL A CA 1
ATOM 651 C C . VAL A 1 88 ? -8.160 -9.717 4.329 1.00 90.69 88 VAL A C 1
ATOM 653 O O . VAL A 1 88 ? -9.208 -9.144 4.586 1.00 90.69 88 VAL A O 1
ATOM 656 N N . ARG A 1 89 ? -7.056 -9.563 5.066 1.00 91.62 89 ARG A N 1
ATOM 657 C CA . ARG A 1 89 ? -6.986 -8.681 6.238 1.00 91.62 89 ARG A CA 1
ATOM 658 C C . ARG A 1 89 ? -6.908 -7.206 5.821 1.00 91.62 89 ARG A C 1
ATOM 660 O O . ARG A 1 89 ? -6.213 -6.924 4.842 1.00 91.62 89 ARG A O 1
ATOM 667 N N . PRO A 1 90 ? -7.500 -6.269 6.586 1.00 90.75 90 PRO A N 1
ATOM 668 C CA . PRO A 1 90 ? -7.562 -4.846 6.237 1.00 90.75 90 PRO A CA 1
ATOM 669 C C . PRO A 1 90 ? -6.215 -4.222 5.868 1.00 90.75 90 PRO A C 1
ATOM 671 O O . PRO A 1 90 ? -6.080 -3.693 4.769 1.00 90.75 90 PRO A O 1
ATOM 674 N N . GLY A 1 91 ? -5.186 -4.370 6.709 1.00 87.50 91 GLY A N 1
ATOM 675 C CA . GLY A 1 91 ? -3.868 -3.783 6.428 1.00 87.50 91 GLY A CA 1
ATOM 676 C C . GLY A 1 91 ? -3.166 -4.356 5.196 1.00 87.50 91 GLY A C 1
ATOM 677 O O . GLY A 1 91 ? -2.341 -3.697 4.578 1.00 87.50 91 GLY A O 1
ATOM 678 N N . VAL A 1 92 ? -3.506 -5.581 4.789 1.00 93.00 92 VAL A N 1
ATOM 679 C CA . VAL A 1 92 ? -2.934 -6.191 3.581 1.00 93.00 92 VAL A CA 1
ATOM 680 C C . VAL A 1 92 ? -3.662 -5.692 2.328 1.00 93.00 92 VAL A C 1
ATOM 682 O O . VAL A 1 92 ? -3.055 -5.603 1.260 1.00 93.00 92 VAL A O 1
ATOM 685 N N . VAL A 1 93 ? -4.950 -5.341 2.442 1.00 92.94 93 VAL A N 1
ATOM 686 C CA . VAL A 1 93 ? -5.743 -4.811 1.323 1.00 92.94 93 VAL A CA 1
ATOM 687 C C . VAL A 1 93 ? -5.119 -3.534 0.764 1.00 92.94 93 VAL A C 1
ATOM 689 O O . VAL A 1 93 ? -4.930 -3.464 -0.453 1.00 92.94 93 VAL A O 1
ATOM 692 N N . GLY A 1 94 ? -4.773 -2.563 1.616 1.00 88.62 94 GLY A N 1
ATOM 693 C CA . GLY A 1 94 ? -4.165 -1.301 1.173 1.00 88.62 94 GLY A CA 1
ATOM 694 C C . GLY A 1 94 ? -2.870 -1.544 0.397 1.00 88.62 94 GLY A C 1
ATOM 695 O O . GLY A 1 94 ? -2.768 -1.175 -0.776 1.00 88.62 94 GLY A O 1
ATOM 696 N N . THR A 1 95 ? -1.979 -2.373 0.953 1.00 90.62 95 THR A N 1
ATOM 697 C CA . THR A 1 95 ? -0.724 -2.774 0.297 1.00 90.62 95 THR A CA 1
ATOM 698 C C . THR A 1 95 ? -0.930 -3.468 -1.057 1.00 90.62 95 THR A C 1
ATOM 700 O O . THR A 1 95 ? -0.106 -3.336 -1.968 1.00 90.62 95 THR A O 1
ATOM 703 N N . VAL A 1 96 ? -2.016 -4.223 -1.254 1.00 92.19 96 VAL A N 1
ATOM 704 C CA . VAL A 1 96 ? -2.310 -4.829 -2.564 1.00 92.19 96 VAL A CA 1
ATOM 705 C C . VAL A 1 96 ? -2.713 -3.771 -3.593 1.00 92.19 96 VAL A C 1
ATOM 707 O O . VAL A 1 96 ? -2.278 -3.843 -4.753 1.00 92.19 96 VAL A O 1
ATOM 710 N N . VAL A 1 97 ? -3.513 -2.783 -3.185 1.00 90.31 97 VAL A N 1
ATOM 711 C CA . VAL A 1 97 ? -4.131 -1.789 -4.075 1.00 90.31 97 VAL A CA 1
ATOM 712 C C . VAL A 1 97 ? -3.108 -0.913 -4.786 1.00 90.31 97 VAL A C 1
ATOM 714 O O . VAL A 1 97 ? -3.250 -0.701 -5.993 1.00 90.31 97 VAL A O 1
ATOM 717 N N . ASP A 1 98 ? -2.041 -0.488 -4.115 1.00 85.75 98 ASP A N 1
ATOM 718 C CA . ASP A 1 98 ? -1.004 0.383 -4.690 1.00 85.75 98 ASP A CA 1
ATOM 719 C C . ASP A 1 98 ? 0.404 -0.247 -4.704 1.00 85.75 98 ASP A C 1
ATOM 721 O O . ASP A 1 98 ? 1.230 0.110 -5.554 1.00 85.75 98 ASP A O 1
ATOM 725 N N . GLY A 1 99 ? 0.635 -1.302 -3.918 1.00 87.19 99 GLY A N 1
ATOM 726 C CA . GLY A 1 99 ? 1.940 -1.955 -3.769 1.00 87.19 99 GLY A CA 1
ATOM 727 C C . GLY A 1 99 ? 2.798 -1.342 -2.669 1.00 87.19 99 GLY A C 1
ATOM 728 O O . GLY A 1 99 ? 4.012 -1.568 -2.655 1.00 87.19 99 GLY A O 1
ATOM 729 N N . VAL A 1 100 ? 2.193 -0.556 -1.784 1.00 87.69 100 VAL A N 1
ATOM 730 C CA . VAL A 1 100 ? 2.856 0.224 -0.755 1.00 87.69 100 VAL A CA 1
ATOM 731 C C . VAL A 1 100 ? 2.183 -0.065 0.584 1.00 87.69 100 VAL A C 1
ATOM 733 O O . VAL A 1 100 ? 0.995 0.133 0.741 1.00 87.69 100 VAL A O 1
ATOM 736 N N . ALA A 1 101 ? 2.950 -0.583 1.537 1.00 89.31 101 ALA A N 1
ATOM 737 C CA . ALA A 1 101 ? 2.527 -0.689 2.926 1.00 89.31 101 ALA A CA 1
ATOM 738 C C . ALA A 1 101 ? 2.753 0.663 3.601 1.00 89.31 101 ALA A C 1
ATOM 740 O O . ALA A 1 101 ? 3.908 1.030 3.864 1.00 89.31 101 ALA A O 1
ATOM 741 N N . HIS A 1 102 ? 1.662 1.384 3.824 1.00 86.44 102 HIS A N 1
ATOM 742 C CA . HIS A 1 102 ? 1.646 2.698 4.464 1.00 86.44 102 HIS A CA 1
ATOM 743 C C . HIS A 1 102 ? 1.596 2.588 5.988 1.00 86.44 102 HIS A C 1
ATOM 745 O O . HIS A 1 102 ? 1.490 1.492 6.548 1.00 86.44 102 HIS A O 1
ATOM 751 N N . ALA A 1 103 ? 1.704 3.709 6.699 1.00 85.06 103 ALA A N 1
ATOM 752 C CA . ALA A 1 103 ? 1.498 3.721 8.148 1.00 85.06 103 ALA A CA 1
ATOM 753 C C . ALA A 1 103 ? 0.042 3.373 8.516 1.00 85.06 103 ALA A C 1
ATOM 755 O O . ALA A 1 103 ? -0.199 2.554 9.407 1.00 85.06 103 ALA A O 1
ATOM 756 N N . HIS A 1 104 ? -0.927 3.915 7.771 1.00 83.62 104 HIS A N 1
ATOM 757 C CA . HIS A 1 104 ? -2.353 3.672 8.003 1.00 83.62 104 HIS A CA 1
ATOM 758 C C . HIS A 1 104 ? -2.773 2.205 7.780 1.00 83.62 104 HIS A C 1
ATOM 760 O O . HIS A 1 104 ? -3.695 1.735 8.443 1.00 83.62 104 HIS A O 1
ATOM 766 N N . ASP A 1 105 ? -2.057 1.432 6.954 1.00 89.56 105 ASP A N 1
ATOM 767 C CA . ASP A 1 105 ? -2.262 -0.022 6.818 1.00 89.56 105 ASP A CA 1
ATOM 768 C C . ASP A 1 105 ? -1.965 -0.783 8.122 1.00 89.56 105 ASP A C 1
ATOM 770 O O . ASP A 1 105 ? -2.617 -1.778 8.469 1.00 89.56 105 ASP A O 1
ATOM 774 N N . VAL A 1 106 ? -0.971 -0.318 8.881 1.00 89.56 106 VAL A N 1
ATOM 775 C CA . VAL A 1 106 ? -0.630 -0.917 10.173 1.00 89.56 106 VAL A CA 1
ATOM 776 C C . VAL A 1 106 ? -1.649 -0.510 11.233 1.00 89.56 106 VAL A C 1
ATOM 778 O O . VAL A 1 106 ? -2.102 -1.367 11.993 1.00 89.56 106 VAL A O 1
ATOM 781 N N . SER A 1 107 ? -2.091 0.749 11.231 1.00 87.88 107 SER A N 1
ATOM 782 C CA . SER A 1 107 ? -3.190 1.219 12.086 1.00 87.88 107 SER A CA 1
ATOM 783 C C . SER A 1 107 ? -4.489 0.455 11.810 1.00 87.88 107 SER A C 1
ATOM 785 O O . SER A 1 107 ? -5.155 0.007 12.741 1.00 87.88 107 SER A O 1
ATOM 787 N N . ALA A 1 108 ? -4.807 0.200 10.539 1.00 90.81 108 ALA A N 1
ATOM 788 C CA . ALA A 1 108 ? -5.919 -0.654 10.135 1.00 90.81 108 ALA A CA 1
ATOM 789 C C . ALA A 1 108 ? -5.789 -2.079 10.690 1.00 90.81 108 ALA A C 1
ATOM 791 O O . ALA A 1 108 ? -6.768 -2.656 11.152 1.00 90.81 108 ALA A O 1
ATOM 792 N N . THR A 1 109 ? -4.579 -2.646 10.697 1.00 92.12 109 THR A N 1
ATOM 793 C CA . THR A 1 109 ? -4.315 -3.960 11.309 1.00 92.12 109 THR A CA 1
ATOM 794 C C . THR A 1 109 ? -4.528 -3.936 12.825 1.00 92.12 109 THR A C 1
ATOM 796 O O . THR A 1 109 ? -5.075 -4.882 13.389 1.00 92.12 109 THR A O 1
ATOM 799 N N . LEU A 1 110 ? -4.113 -2.863 13.500 1.00 90.38 110 LEU A N 1
ATOM 800 C CA . LEU A 1 110 ? -4.314 -2.691 14.939 1.00 90.38 110 LEU A CA 1
ATOM 801 C C . LEU A 1 110 ? -5.812 -2.629 15.273 1.00 90.38 110 LEU A C 1
ATOM 803 O O . LEU A 1 110 ? -6.274 -3.351 16.153 1.00 90.38 110 LEU A O 1
ATOM 807 N N . LEU A 1 111 ? -6.579 -1.838 14.522 1.00 89.19 111 LEU A N 1
ATOM 808 C CA . LEU A 1 111 ? -8.032 -1.748 14.676 1.00 89.19 111 LEU A CA 1
ATOM 809 C C . LEU A 1 111 ? -8.726 -3.077 14.355 1.00 89.19 111 LEU A C 1
ATOM 811 O O . LEU A 1 111 ? -9.604 -3.495 15.100 1.00 89.19 111 LEU A O 1
ATOM 815 N N . ASP A 1 112 ? -8.298 -3.788 13.310 1.00 91.44 112 ASP A N 1
ATOM 816 C CA . ASP A 1 112 ? -8.802 -5.129 12.988 1.00 91.44 112 ASP A CA 1
ATOM 817 C C . ASP A 1 112 ? -8.602 -6.115 14.148 1.00 91.44 112 ASP A C 1
ATOM 819 O O . ASP A 1 112 ? -9.505 -6.878 14.488 1.00 91.44 112 ASP A O 1
ATOM 823 N N . LEU A 1 113 ? -7.441 -6.082 14.807 1.00 92.19 113 LEU A N 1
ATOM 824 C CA . LEU A 1 113 ? -7.177 -6.911 15.983 1.00 92.19 113 LEU A CA 1
ATOM 825 C C . LEU A 1 113 ? -8.068 -6.529 17.174 1.00 92.19 113 LEU A C 1
ATOM 827 O O . LEU A 1 113 ? -8.535 -7.421 17.887 1.00 92.19 113 LEU A O 1
ATOM 831 N N . ALA A 1 114 ? -8.336 -5.237 17.375 1.00 89.69 114 ALA A N 1
ATOM 832 C CA . ALA A 1 114 ? -9.260 -4.771 18.406 1.00 89.69 114 ALA A CA 1
ATOM 833 C C . ALA A 1 114 ? -10.693 -5.257 18.132 1.00 89.69 114 ALA A C 1
ATOM 835 O O . ALA A 1 114 ? -11.306 -5.881 18.997 1.00 89.69 114 ALA A O 1
ATOM 836 N N . VAL A 1 115 ? -11.181 -5.083 16.898 1.00 88.56 115 VAL A N 1
ATOM 837 C CA . VAL A 1 115 ? -12.504 -5.546 16.437 1.00 88.56 115 VAL A CA 1
ATOM 838 C C . VAL A 1 115 ? -12.656 -7.059 16.597 1.00 88.56 115 VAL A C 1
ATOM 840 O O . VAL A 1 115 ? -13.702 -7.544 17.021 1.00 88.56 115 VAL A O 1
ATOM 843 N N . ARG A 1 116 ? -11.595 -7.825 16.321 1.00 89.75 116 ARG A N 1
ATOM 844 C CA . ARG A 1 116 ? -11.561 -9.282 16.532 1.00 89.75 116 ARG A CA 1
ATOM 845 C C . ARG A 1 116 ? -11.409 -9.699 17.999 1.00 89.75 116 ARG A C 1
ATOM 847 O O . ARG A 1 116 ? -11.360 -10.893 18.291 1.00 89.75 116 ARG A O 1
ATOM 854 N N . GLY A 1 117 ? -11.343 -8.741 18.922 1.00 89.12 117 GLY A N 1
ATOM 855 C CA . GLY A 1 117 ? -11.368 -8.970 20.362 1.00 89.12 117 GLY A CA 1
ATOM 856 C C . GLY A 1 117 ? -10.018 -9.323 20.982 1.00 89.12 117 GLY A C 1
ATOM 857 O O . GLY A 1 117 ? -9.997 -9.834 22.099 1.00 89.12 117 GLY A O 1
ATOM 858 N N . TRP A 1 118 ? -8.886 -9.068 20.319 1.00 90.19 118 TRP A N 1
ATOM 859 C CA . TRP A 1 118 ? -7.557 -9.325 20.900 1.00 90.19 118 TRP A CA 1
ATOM 860 C C . TRP A 1 118 ? -7.224 -8.391 22.062 1.00 90.19 118 TRP A C 1
ATOM 862 O O . TRP A 1 118 ? -6.560 -8.784 23.027 1.00 90.19 118 TRP A O 1
ATOM 872 N N . PHE A 1 119 ? -7.686 -7.152 21.969 1.00 90.25 119 PHE A N 1
ATOM 873 C CA . PHE A 1 119 ? -7.577 -6.151 23.014 1.00 90.25 119 PHE A CA 1
ATOM 874 C C . PHE A 1 119 ? -8.705 -5.134 22.874 1.00 90.25 119 PHE A C 1
ATOM 876 O O . PHE A 1 119 ? -9.368 -5.062 21.842 1.00 90.25 119 PHE A O 1
ATOM 883 N N . ARG A 1 120 ? -8.907 -4.348 23.927 1.00 88.19 120 ARG A N 1
ATOM 884 C CA . ARG A 1 120 ? -9.833 -3.222 23.956 1.00 88.19 120 ARG A CA 1
ATOM 885 C C . ARG A 1 120 ? -9.069 -1.922 24.113 1.00 88.19 120 ARG A C 1
ATOM 887 O O . ARG A 1 120 ? -8.047 -1.894 24.797 1.00 88.19 120 ARG A O 1
ATOM 894 N N . ILE A 1 121 ? -9.573 -0.870 23.495 1.00 84.75 121 ILE A N 1
ATOM 895 C CA . ILE A 1 121 ? -9.056 0.489 23.609 1.00 84.75 121 ILE A CA 1
ATOM 896 C C . ILE A 1 121 ? -9.931 1.208 24.625 1.00 84.75 121 ILE A C 1
ATOM 898 O O . ILE A 1 121 ? -11.150 1.187 24.500 1.00 84.75 121 ILE A O 1
ATOM 902 N N . VAL A 1 122 ? -9.325 1.790 25.651 1.00 82.94 122 VAL A N 1
ATOM 903 C CA . VAL A 1 122 ? -10.034 2.493 26.721 1.00 82.94 122 VAL A CA 1
ATOM 904 C C . VAL A 1 122 ? -9.495 3.904 26.817 1.00 82.94 122 VAL A C 1
ATOM 906 O O . VAL A 1 122 ? -8.293 4.078 26.990 1.00 82.94 122 VAL A O 1
ATOM 909 N N . GLN A 1 123 ? -10.363 4.904 26.731 1.00 73.12 123 GLN A N 1
ATOM 910 C CA . GLN A 1 123 ? -9.973 6.289 26.983 1.00 73.12 123 GLN A CA 1
ATOM 911 C C . GLN A 1 123 ? -9.763 6.506 28.495 1.00 73.12 123 GLN A C 1
ATOM 913 O O . GLN A 1 123 ? -10.600 6.093 29.299 1.00 73.12 123 GLN A O 1
ATOM 918 N N . VAL A 1 124 ? -8.621 7.080 28.901 1.00 71.44 124 VAL A N 1
ATOM 919 C CA . VAL A 1 124 ? -8.223 7.203 30.323 1.00 71.44 124 VAL A CA 1
ATOM 920 C C . VAL A 1 124 ? -8.215 8.649 30.836 1.00 71.44 124 VAL A C 1
ATOM 922 O O . VAL A 1 124 ? -8.307 8.833 32.050 1.00 71.44 124 VAL A O 1
ATOM 925 N N . SER A 1 125 ? -8.164 9.669 29.973 1.00 63.66 125 SER A N 1
ATOM 926 C CA . SER A 1 125 ? -8.261 11.082 30.384 1.00 63.66 125 SER A CA 1
ATOM 927 C C . SER A 1 125 ? -9.427 11.830 29.721 1.00 63.66 125 SER A C 1
ATOM 929 O O . SER A 1 125 ? -9.756 11.612 28.551 1.00 63.66 125 SER A O 1
ATOM 931 N N . GLU A 1 126 ? -10.047 12.712 30.514 1.00 53.75 126 GLU A N 1
ATOM 932 C CA . GLU A 1 126 ? -11.132 13.630 30.123 1.00 53.75 126 GLU A CA 1
ATOM 933 C C . GLU A 1 126 ? -10.623 15.063 29.834 1.00 53.75 126 GLU A C 1
ATOM 935 O O . GLU A 1 126 ? -11.350 15.863 29.248 1.00 53.75 126 GLU A O 1
ATOM 940 N N . ASP A 1 127 ? -9.382 15.388 30.221 1.00 51.38 127 ASP A N 1
ATOM 941 C CA . ASP A 1 127 ? -8.764 16.711 30.038 1.00 51.38 127 ASP A CA 1
ATOM 942 C C . ASP A 1 127 ? -8.115 16.879 28.644 1.00 51.38 127 ASP A C 1
ATOM 944 O O . ASP A 1 127 ? -8.100 15.959 27.827 1.00 51.38 127 ASP A O 1
ATOM 948 N N . SER A 1 128 ? -7.564 18.071 28.363 1.00 52.16 128 SER A N 1
ATOM 949 C CA . SER A 1 128 ? -6.995 18.488 27.064 1.00 52.16 128 SER A CA 1
ATOM 950 C C . SER A 1 128 ? -5.896 17.587 26.484 1.00 52.16 128 SER A C 1
ATOM 952 O O . SER A 1 128 ? -5.595 17.716 25.301 1.00 52.16 128 SER A O 1
ATOM 954 N N . ASP A 1 129 ? -5.327 16.696 27.295 1.00 58.81 129 ASP A N 1
ATOM 955 C CA . ASP A 1 129 ? -4.324 15.705 26.907 1.00 58.81 129 ASP A CA 1
ATOM 956 C C . ASP A 1 129 ? -4.979 14.311 26.927 1.00 58.81 129 ASP A C 1
ATOM 958 O O . ASP A 1 129 ? -5.016 13.631 27.961 1.00 58.81 129 ASP A O 1
ATOM 962 N N . ARG A 1 130 ? -5.639 13.943 25.817 1.00 64.88 130 ARG A N 1
ATOM 963 C CA . ARG A 1 130 ? -6.380 12.676 25.658 1.00 64.88 130 ARG A CA 1
ATOM 964 C C . ARG A 1 130 ? -5.377 11.511 25.581 1.00 64.88 130 ARG A C 1
ATOM 966 O O . ARG A 1 130 ? -4.620 11.427 24.624 1.00 64.88 130 ARG A O 1
ATOM 973 N N . ASP A 1 131 ? -5.400 10.585 26.545 1.00 71.50 131 ASP A N 1
ATOM 974 C CA . ASP A 1 131 ? -4.589 9.354 26.536 1.00 71.50 131 ASP A CA 1
ATOM 975 C C . ASP A 1 131 ? -5.485 8.109 26.479 1.00 71.50 131 ASP A C 1
ATOM 977 O O . ASP A 1 131 ? -6.567 8.040 27.081 1.00 71.50 131 ASP A O 1
ATOM 981 N N . T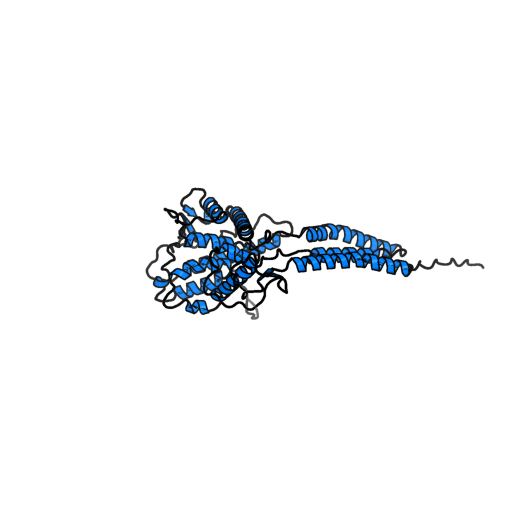RP A 1 132 ? -4.997 7.086 25.779 1.00 78.50 132 TRP A N 1
ATOM 982 C CA . TRP A 1 132 ? -5.677 5.809 25.588 1.00 78.50 132 TRP A CA 1
ATOM 983 C C . TRP A 1 132 ? -4.861 4.666 26.181 1.00 78.50 132 TRP A C 1
ATOM 985 O O . TRP A 1 132 ? -3.640 4.589 26.062 1.00 78.50 132 TRP A O 1
ATOM 995 N N . GLU A 1 133 ? -5.559 3.709 26.777 1.00 85.00 133 GLU A N 1
ATOM 996 C CA . GLU A 1 133 ? -5.001 2.479 27.315 1.00 85.00 133 GLU A CA 1
ATOM 997 C C . GLU A 1 133 ? -5.526 1.272 26.537 1.00 85.00 133 GLU A C 1
ATOM 999 O O . GLU A 1 133 ? -6.725 1.014 26.452 1.00 85.00 133 GLU A O 1
ATOM 1004 N N . LEU A 1 134 ? -4.599 0.483 26.008 1.00 87.94 134 LEU A N 1
ATOM 1005 C CA . LEU A 1 134 ? -4.862 -0.794 25.368 1.00 87.94 134 LEU A CA 1
ATOM 1006 C C . LEU A 1 134 ? -4.859 -1.886 26.431 1.00 87.94 134 LEU A C 1
ATOM 1008 O O . LEU A 1 134 ? -3.859 -2.097 27.120 1.00 87.94 134 LEU A O 1
ATOM 1012 N N . ARG A 1 135 ? -5.973 -2.606 26.555 1.00 90.75 135 ARG A N 1
ATOM 1013 C CA . ARG A 1 135 ? -6.155 -3.709 27.505 1.00 90.75 135 ARG A CA 1
ATOM 1014 C C . ARG A 1 135 ? -6.305 -5.020 26.756 1.00 90.75 135 ARG A C 1
ATOM 1016 O O . ARG A 1 135 ? -7.288 -5.210 26.045 1.00 90.75 135 ARG A O 1
ATOM 1023 N N . ARG A 1 136 ? -5.366 -5.945 26.939 1.00 90.69 136 ARG A N 1
ATOM 1024 C CA . ARG A 1 136 ? -5.429 -7.285 26.346 1.00 90.69 136 ARG A CA 1
ATOM 1025 C C . ARG A 1 136 ? -6.677 -8.026 26.836 1.00 90.69 136 ARG A C 1
ATOM 1027 O O . ARG A 1 136 ? -7.012 -7.983 28.021 1.00 90.69 136 ARG A O 1
ATOM 1034 N N . THR A 1 137 ? -7.362 -8.710 25.927 1.00 87.44 137 THR A N 1
ATOM 1035 C CA . THR A 1 137 ? -8.543 -9.513 26.267 1.00 87.44 137 THR A CA 1
ATOM 1036 C C . THR A 1 137 ? -8.118 -10.891 26.768 1.00 87.44 137 THR A C 1
ATOM 1038 O O . THR A 1 137 ? -7.233 -11.529 26.194 1.00 87.44 137 THR A O 1
ATOM 1041 N N . ALA A 1 138 ? -8.762 -11.368 27.835 1.00 82.94 138 ALA A N 1
ATOM 1042 C CA . ALA A 1 138 ? -8.572 -12.710 28.373 1.00 82.94 138 ALA A CA 1
ATOM 1043 C C . ALA A 1 138 ? -9.942 -13.393 28.560 1.00 82.94 138 ALA A C 1
ATOM 1045 O O . ALA A 1 138 ? -10.780 -12.841 29.278 1.00 82.94 138 ALA A O 1
ATOM 1046 N N . PRO A 1 139 ? -10.186 -14.581 27.968 1.00 80.12 139 PRO A N 1
ATOM 1047 C CA . PRO A 1 139 ? -9.285 -15.372 27.116 1.00 80.12 139 PRO A CA 1
ATOM 1048 C C . PRO A 1 139 ? -9.072 -14.758 25.714 1.00 80.12 139 PRO A C 1
ATOM 1050 O O . PRO A 1 139 ? -9.921 -13.993 25.258 1.00 80.12 139 PRO A O 1
ATOM 1053 N N . PRO A 1 140 ? -7.959 -15.082 25.024 1.00 80.12 140 PRO A N 1
ATOM 1054 C CA . PRO A 1 140 ? -7.740 -14.629 23.654 1.00 80.12 140 PRO A CA 1
ATOM 1055 C C . PRO A 1 140 ? -8.767 -15.252 22.688 1.00 80.12 140 PRO A C 1
ATOM 1057 O O . PRO A 1 140 ? -9.291 -16.337 22.970 1.00 80.12 140 PRO A O 1
ATOM 1060 N N . PRO A 1 141 ? -9.030 -14.607 21.536 1.00 84.50 141 PRO A N 1
ATOM 1061 C CA . PRO A 1 141 ? -9.907 -15.151 20.502 1.00 84.50 141 PRO A CA 1
ATOM 1062 C C . PRO A 1 141 ? -9.449 -16.531 20.004 1.00 84.50 141 PRO A C 1
ATOM 1064 O O . PRO A 1 141 ? -8.264 -16.860 20.034 1.00 84.50 141 PRO A O 1
ATOM 1067 N N . ALA A 1 142 ? -10.390 -17.337 19.501 1.00 77.62 142 ALA A N 1
ATOM 1068 C CA . ALA A 1 142 ? -10.099 -18.674 18.966 1.00 77.62 142 ALA A CA 1
ATOM 1069 C C . ALA A 1 142 ? -9.345 -18.650 17.621 1.00 77.62 142 ALA A C 1
ATOM 1071 O O . ALA A 1 142 ? -8.743 -19.648 17.224 1.00 77.62 142 ALA A O 1
ATOM 1072 N N . GLU A 1 143 ? -9.401 -17.530 16.901 1.00 85.19 143 GLU A N 1
ATOM 1073 C CA . GLU A 1 143 ? -8.738 -17.366 15.611 1.00 85.19 143 GLU A CA 1
ATOM 1074 C C . GLU A 1 143 ? -7.225 -17.179 15.793 1.00 85.19 143 GLU A C 1
ATOM 1076 O O . GLU A 1 143 ? -6.779 -16.461 16.682 1.00 85.19 143 GLU A O 1
ATOM 1081 N N . SER A 1 144 ? -6.409 -17.792 14.934 1.00 86.69 144 SER A N 1
ATOM 1082 C CA . SER A 1 144 ? -4.960 -17.585 14.956 1.00 86.69 144 SER A CA 1
ATOM 1083 C C . SER A 1 144 ? -4.565 -16.315 14.188 1.00 86.69 144 SER A C 1
ATOM 1085 O O . SER A 1 144 ? -4.951 -16.184 13.022 1.00 86.69 144 SER A O 1
ATOM 1087 N N . PRO A 1 145 ? -3.739 -15.425 14.765 1.00 89.06 145 PRO A N 1
ATOM 1088 C CA . PRO A 1 145 ? -3.252 -14.248 14.064 1.00 89.06 145 PRO A CA 1
ATOM 1089 C C . PRO A 1 145 ? -2.196 -14.641 13.025 1.00 89.06 145 PRO A C 1
ATOM 1091 O O . PRO A 1 145 ? -1.500 -15.660 13.172 1.00 89.06 145 PRO A O 1
ATOM 1094 N N . THR A 1 146 ? -2.052 -13.821 11.986 1.00 90.88 146 THR A N 1
ATOM 1095 C CA . THR A 1 146 ? -0.968 -13.962 11.000 1.00 90.88 146 THR A CA 1
ATOM 1096 C C . THR A 1 146 ? 0.405 -13.744 11.653 1.00 90.88 146 THR A C 1
ATOM 1098 O O . THR A 1 146 ? 0.523 -13.355 12.819 1.00 90.88 146 THR A O 1
ATOM 1101 N N . SER A 1 147 ? 1.487 -14.014 10.918 1.00 90.94 147 SER A N 1
ATOM 1102 C CA . SER A 1 147 ? 2.853 -13.834 11.431 1.00 90.94 147 SER A CA 1
ATOM 1103 C C . SER A 1 147 ? 3.143 -12.379 11.827 1.00 90.94 147 SER A C 1
ATOM 1105 O O . SER A 1 147 ? 3.727 -12.142 12.884 1.00 90.94 147 SER A O 1
ATOM 1107 N N . PHE A 1 148 ? 2.694 -11.417 11.018 1.00 91.25 148 PHE A N 1
ATOM 1108 C CA . PHE A 1 148 ? 2.875 -9.988 11.274 1.00 91.25 148 PHE A CA 1
ATOM 1109 C C . PHE A 1 148 ? 1.921 -9.457 12.352 1.00 91.25 148 PHE A C 1
ATOM 1111 O O . PHE A 1 148 ? 2.336 -8.640 13.167 1.00 91.25 148 PHE A O 1
ATOM 1118 N N . GLU A 1 149 ? 0.683 -9.958 12.423 1.00 93.75 149 GLU A N 1
ATOM 1119 C CA . GLU A 1 149 ? -0.260 -9.627 13.503 1.00 93.75 149 GLU A CA 1
ATOM 1120 C C . GLU A 1 149 ? 0.262 -10.102 14.861 1.00 93.75 149 GLU A C 1
ATOM 1122 O O . GLU A 1 149 ? 0.195 -9.373 15.847 1.00 93.75 149 GLU A O 1
ATOM 1127 N N . ARG A 1 150 ? 0.834 -11.312 14.918 1.00 93.06 150 ARG A N 1
ATOM 1128 C CA . ARG A 1 150 ? 1.461 -11.828 16.139 1.00 93.06 150 ARG A CA 1
ATOM 1129 C C . ARG A 1 150 ? 2.635 -10.954 16.567 1.00 93.06 150 ARG A C 1
ATOM 1131 O O . ARG A 1 150 ? 2.718 -10.589 17.731 1.00 93.06 150 ARG A O 1
ATOM 1138 N N . LEU A 1 151 ? 3.494 -10.576 15.620 1.00 91.94 151 LEU A N 1
ATOM 1139 C CA . LEU A 1 151 ? 4.608 -9.663 15.874 1.00 91.94 151 LEU A CA 1
ATOM 1140 C C . LEU A 1 151 ? 4.120 -8.320 16.428 1.00 91.94 151 LEU A C 1
ATOM 1142 O O . LEU A 1 151 ? 4.698 -7.817 17.390 1.00 91.94 151 LEU A O 1
ATOM 1146 N N . LEU A 1 152 ? 3.041 -7.774 15.862 1.00 91.06 152 LEU A N 1
ATOM 1147 C CA . LEU A 1 152 ? 2.415 -6.550 16.348 1.00 91.06 152 LEU A CA 1
ATOM 1148 C C . LEU A 1 152 ? 1.913 -6.722 17.789 1.00 91.06 152 LEU A C 1
ATOM 1150 O O . LEU A 1 152 ? 2.269 -5.920 18.643 1.00 91.06 152 LEU A O 1
ATOM 1154 N N . LEU A 1 153 ? 1.159 -7.784 18.089 1.00 91.44 153 LEU A N 1
ATOM 1155 C CA . LEU A 1 153 ? 0.646 -8.060 19.439 1.00 91.44 153 LEU A CA 1
ATOM 1156 C C . LEU A 1 153 ? 1.759 -8.281 20.473 1.00 91.44 153 LEU A C 1
ATOM 1158 O O . LEU A 1 153 ? 1.643 -7.825 21.613 1.00 91.44 153 LEU A O 1
ATOM 1162 N N . ASP A 1 154 ? 2.823 -8.987 20.094 1.00 91.19 154 ASP A N 1
ATOM 1163 C CA . ASP A 1 154 ? 3.953 -9.283 20.974 1.00 91.19 154 ASP A CA 1
ATOM 1164 C C . ASP A 1 154 ? 4.730 -8.007 21.315 1.00 91.19 154 ASP A C 1
ATOM 1166 O O . ASP A 1 154 ? 5.059 -7.781 22.479 1.00 91.19 154 ASP A O 1
ATOM 1170 N N . ARG A 1 155 ? 4.971 -7.140 20.322 1.00 90.19 155 ARG A N 1
ATOM 1171 C CA . ARG A 1 155 ? 5.661 -5.854 20.511 1.00 90.19 155 ARG A CA 1
ATOM 1172 C C . ARG A 1 155 ? 4.794 -4.790 21.169 1.00 90.19 155 ARG A C 1
ATOM 1174 O O . ARG A 1 155 ? 5.325 -3.942 21.869 1.00 90.19 155 ARG A O 1
ATOM 1181 N N . LEU A 1 156 ? 3.483 -4.828 20.957 1.00 88.38 156 LEU A N 1
ATOM 1182 C CA . LEU A 1 156 ? 2.553 -3.883 21.568 1.00 88.38 156 LEU A CA 1
ATOM 1183 C C . LEU A 1 156 ? 2.494 -4.071 23.083 1.00 88.38 156 LEU A C 1
ATOM 1185 O O . LEU A 1 156 ? 2.543 -3.109 23.841 1.00 88.38 156 LEU A O 1
ATOM 1189 N N . PHE A 1 157 ? 2.400 -5.323 23.524 1.00 89.69 157 PHE A N 1
ATOM 1190 C CA . PHE A 1 157 ? 2.195 -5.644 24.930 1.00 89.69 157 PHE A CA 1
ATOM 1191 C C . PHE A 1 157 ? 3.491 -5.973 25.673 1.00 89.69 157 PHE A C 1
ATOM 1193 O O . PHE A 1 157 ? 3.553 -5.733 26.872 1.00 89.69 157 PHE A O 1
ATOM 1200 N N . GLU A 1 158 ? 4.520 -6.515 25.013 1.00 87.44 158 GLU A N 1
ATOM 1201 C CA . GLU A 1 158 ? 5.795 -6.923 25.637 1.00 87.44 158 GLU A CA 1
ATOM 1202 C C . GLU A 1 158 ? 5.610 -7.795 26.899 1.00 87.44 158 GLU A C 1
ATOM 1204 O O . GLU A 1 158 ? 6.376 -7.721 27.858 1.00 87.44 158 GLU A O 1
ATOM 1209 N N . GLY A 1 159 ? 4.548 -8.609 26.926 1.00 82.69 159 GLY A N 1
ATOM 1210 C CA . GLY A 1 159 ? 4.172 -9.436 28.080 1.00 82.69 159 GLY A CA 1
ATOM 1211 C C . GLY A 1 159 ? 3.343 -8.729 29.163 1.00 82.69 159 GLY A C 1
ATOM 1212 O O . GLY A 1 159 ? 3.017 -9.357 30.167 1.00 82.69 159 GLY A O 1
ATOM 1213 N N . ARG A 1 160 ? 2.979 -7.456 28.975 1.00 88.00 160 ARG A N 1
ATOM 1214 C CA . ARG A 1 160 ? 2.032 -6.707 29.816 1.00 88.00 160 ARG A CA 1
ATOM 1215 C C . ARG A 1 160 ? 0.590 -6.958 29.362 1.00 88.00 160 ARG A C 1
ATOM 1217 O O . ARG A 1 160 ? 0.335 -7.213 28.191 1.00 88.00 160 ARG A O 1
ATOM 1224 N N . ASP A 1 161 ? -0.367 -6.797 30.271 1.00 88.50 161 ASP A N 1
ATOM 1225 C CA . ASP A 1 161 ? -1.800 -6.866 29.934 1.00 88.50 161 ASP A CA 1
ATOM 1226 C C . ASP A 1 161 ? -2.404 -5.496 29.596 1.00 88.50 161 ASP A C 1
ATOM 1228 O O . ASP A 1 161 ? -3.484 -5.416 29.011 1.00 88.50 161 ASP A O 1
ATOM 1232 N N . ARG A 1 162 ? -1.724 -4.410 29.983 1.00 89.75 162 ARG A N 1
ATOM 1233 C CA . ARG A 1 162 ? -2.170 -3.028 29.779 1.00 89.75 162 ARG A CA 1
ATOM 1234 C C . ARG A 1 162 ? -1.012 -2.162 29.316 1.00 89.75 162 ARG A C 1
ATOM 1236 O O . ARG A 1 162 ? 0.075 -2.256 29.888 1.00 89.75 162 ARG A O 1
ATOM 1243 N N . VAL A 1 163 ? -1.250 -1.333 28.306 1.00 88.19 163 VAL A N 1
ATOM 1244 C CA . VAL A 1 163 ? -0.251 -0.426 27.730 1.00 88.19 163 VAL A CA 1
ATOM 1245 C C . VAL A 1 163 ? -0.919 0.889 27.364 1.00 88.19 163 VAL A C 1
ATOM 1247 O O . VAL A 1 163 ? -1.981 0.874 26.754 1.00 88.19 163 VAL A O 1
ATOM 1250 N N . ARG A 1 164 ? -0.310 2.016 27.734 1.00 84.69 164 ARG A N 1
ATOM 1251 C CA . ARG A 1 164 ? -0.797 3.346 27.348 1.00 84.69 164 ARG A CA 1
ATOM 1252 C C . ARG A 1 164 ? -0.169 3.785 26.035 1.00 84.69 164 ARG A C 1
ATOM 1254 O O . ARG A 1 164 ? 1.010 3.502 25.814 1.00 84.69 164 ARG A O 1
ATOM 1261 N N . LEU A 1 165 ? -0.922 4.480 25.192 1.00 78.44 165 LEU A N 1
ATOM 1262 C CA . LEU A 1 165 ? -0.414 4.985 23.915 1.00 78.44 165 LEU A CA 1
ATOM 1263 C C . LEU A 1 165 ? 0.717 5.992 24.132 1.00 78.44 165 LEU A C 1
ATOM 1265 O O . LEU A 1 165 ? 1.751 5.862 23.481 1.00 78.44 165 LEU A O 1
ATOM 1269 N N . SER A 1 166 ? 0.592 6.865 25.134 1.00 76.31 166 SER A N 1
ATOM 1270 C CA . SER A 1 166 ? 1.656 7.786 25.567 1.00 76.31 166 SER A CA 1
ATOM 1271 C C . SER A 1 166 ? 3.002 7.095 25.847 1.00 76.31 166 SER A C 1
ATOM 1273 O O . SER A 1 166 ? 4.070 7.641 25.595 1.00 76.31 166 SER A O 1
ATOM 1275 N N . THR A 1 167 ? 2.988 5.845 26.328 1.00 79.50 167 THR A N 1
ATOM 1276 C CA . THR A 1 167 ? 4.224 5.086 26.612 1.00 79.50 167 THR A CA 1
ATOM 1277 C C . THR A 1 167 ? 4.852 4.429 25.382 1.00 79.50 167 THR A C 1
ATOM 1279 O O . THR A 1 167 ? 6.007 4.007 25.437 1.00 79.50 167 THR A O 1
ATOM 1282 N N . LEU A 1 168 ? 4.098 4.312 24.287 1.00 75.94 168 LEU A N 1
ATOM 1283 C CA . LEU A 1 168 ? 4.564 3.749 23.017 1.00 75.94 168 LEU A CA 1
ATOM 1284 C C . LEU A 1 168 ? 5.196 4.814 22.111 1.00 75.94 168 LEU A C 1
ATOM 1286 O O . LEU A 1 168 ? 5.873 4.466 21.135 1.00 75.94 168 LEU A O 1
ATOM 1290 N N . GLU A 1 169 ? 5.028 6.089 22.462 1.00 66.44 169 GLU A N 1
ATOM 1291 C CA . GLU A 1 169 ? 5.583 7.228 21.746 1.00 66.44 169 GLU A CA 1
ATOM 1292 C C . GLU A 1 169 ? 7.104 7.126 21.554 1.00 66.44 169 GLU A C 1
ATOM 1294 O O . GLU A 1 169 ? 7.849 6.661 22.421 1.00 66.44 169 GLU A O 1
ATOM 1299 N N . GLY A 1 170 ? 7.569 7.468 20.350 1.00 69.56 170 GLY A N 1
ATOM 1300 C CA . GLY A 1 170 ? 8.970 7.383 19.925 1.00 69.56 170 GLY A CA 1
ATOM 1301 C C . GLY A 1 170 ? 9.500 5.964 19.655 1.00 69.56 170 GLY A C 1
ATOM 1302 O O . GLY A 1 170 ? 10.130 5.717 18.625 1.00 69.56 170 GLY A O 1
ATOM 1303 N N . SER A 1 171 ? 9.238 4.995 20.537 1.00 72.56 171 SER A N 1
ATOM 1304 C CA . SER A 1 171 ? 9.840 3.650 20.452 1.00 72.56 171 SER A CA 1
ATOM 1305 C C . SER A 1 171 ? 9.143 2.711 19.455 1.00 72.56 171 SER A C 1
ATOM 1307 O O . SER A 1 171 ? 9.777 1.825 18.870 1.00 72.56 171 SER A O 1
ATOM 1309 N N . PHE A 1 172 ? 7.851 2.923 19.197 1.00 77.81 172 PHE A N 1
ATOM 1310 C CA . PHE A 1 172 ? 7.040 2.013 18.386 1.00 77.81 172 PHE A CA 1
ATOM 1311 C C . PHE A 1 172 ? 7.237 2.170 16.867 1.00 77.81 172 PHE A C 1
ATOM 1313 O O . PHE A 1 172 ? 6.863 1.282 16.096 1.00 77.81 172 PHE A O 1
ATOM 1320 N N . ALA A 1 173 ? 7.911 3.234 16.417 1.00 78.06 173 ALA A N 1
ATOM 1321 C CA . ALA A 1 173 ? 8.202 3.482 15.001 1.00 78.06 173 ALA A CA 1
ATOM 1322 C C . ALA A 1 173 ? 8.952 2.314 14.328 1.00 78.06 173 ALA A C 1
ATOM 1324 O O . ALA A 1 173 ? 8.671 1.939 13.186 1.00 78.06 173 ALA A O 1
ATOM 1325 N N . MET A 1 174 ? 9.894 1.688 15.045 1.00 82.38 174 MET A N 1
ATOM 1326 C CA . MET A 1 174 ? 10.626 0.522 14.537 1.00 82.38 174 MET A CA 1
ATOM 1327 C C . MET A 1 174 ? 9.728 -0.712 14.408 1.00 82.38 174 MET A C 1
ATOM 1329 O O . MET A 1 174 ? 9.845 -1.448 13.428 1.00 82.38 174 MET A O 1
ATOM 1333 N N . THR A 1 175 ? 8.796 -0.905 15.344 1.00 85.00 175 THR A N 1
ATOM 1334 C CA . THR A 1 175 ? 7.787 -1.969 15.271 1.00 85.00 175 THR A CA 1
ATOM 1335 C C . THR A 1 175 ? 6.880 -1.774 14.058 1.00 85.00 175 THR A C 1
ATOM 1337 O O . THR A 1 175 ? 6.651 -2.731 13.323 1.00 85.00 175 THR A O 1
ATOM 1340 N N . MET A 1 176 ? 6.434 -0.544 13.775 1.00 84.62 176 MET A N 1
ATOM 1341 C CA . MET A 1 176 ? 5.626 -0.244 12.582 1.00 84.62 176 MET A CA 1
ATOM 1342 C C . MET A 1 176 ? 6.337 -0.632 11.288 1.00 84.62 176 MET A C 1
ATOM 1344 O O . MET A 1 176 ? 5.758 -1.328 10.455 1.00 84.62 176 MET A O 1
ATOM 1348 N N . ARG A 1 177 ? 7.623 -0.289 11.151 1.00 85.94 177 ARG A N 1
ATOM 1349 C CA . ARG A 1 177 ? 8.433 -0.705 9.992 1.00 85.94 177 ARG A CA 1
ATOM 1350 C C . ARG A 1 177 ? 8.551 -2.226 9.882 1.00 85.94 177 ARG A C 1
ATOM 1352 O O . ARG A 1 177 ? 8.493 -2.775 8.784 1.00 85.94 177 ARG A O 1
ATOM 1359 N N . GLU A 1 178 ? 8.712 -2.924 11.002 1.00 88.50 178 GLU A N 1
ATOM 1360 C CA . GLU A 1 178 ? 8.803 -4.387 11.020 1.00 88.50 178 GLU A CA 1
ATOM 1361 C C . GLU A 1 178 ? 7.480 -5.049 10.600 1.00 88.50 178 GLU A C 1
ATOM 1363 O O . GLU A 1 178 ? 7.484 -6.016 9.831 1.00 88.50 178 GLU A O 1
ATOM 1368 N N . VAL A 1 179 ? 6.345 -4.480 11.017 1.00 90.06 179 VAL A N 1
ATOM 1369 C CA . VAL A 1 179 ? 5.007 -4.925 10.607 1.00 90.06 179 VAL A CA 1
ATOM 1370 C C . VAL A 1 179 ? 4.746 -4.628 9.129 1.00 90.06 179 VAL A C 1
ATOM 1372 O O . VAL A 1 179 ? 4.262 -5.514 8.429 1.00 90.06 179 VAL A O 1
ATOM 1375 N N . GLN A 1 180 ? 5.155 -3.465 8.607 1.00 90.50 180 GLN A N 1
ATOM 1376 C CA . GLN A 1 180 ? 5.098 -3.159 7.167 1.00 90.50 180 GLN A CA 1
ATOM 1377 C C . GLN A 1 180 ? 5.871 -4.190 6.333 1.00 90.50 180 GLN A C 1
ATOM 1379 O O . GLN A 1 180 ? 5.390 -4.653 5.300 1.00 90.50 180 GLN A O 1
ATOM 1384 N N . ILE A 1 181 ? 7.056 -4.611 6.792 1.00 90.75 181 ILE A N 1
ATOM 1385 C CA . ILE A 1 181 ? 7.805 -5.706 6.153 1.00 90.75 181 ILE A CA 1
ATOM 1386 C C . ILE A 1 181 ? 6.995 -7.011 6.189 1.00 90.75 181 ILE A C 1
ATOM 1388 O O . ILE A 1 181 ? 7.002 -7.765 5.216 1.00 90.75 181 ILE A O 1
ATOM 1392 N N . GLY A 1 182 ? 6.285 -7.276 7.286 1.00 92.50 182 GLY A N 1
ATOM 1393 C CA . GLY A 1 182 ? 5.343 -8.386 7.406 1.00 92.50 182 GLY A CA 1
ATOM 1394 C C . GLY A 1 182 ? 4.207 -8.338 6.377 1.00 92.50 182 GLY A C 1
ATOM 1395 O O . GLY A 1 182 ? 3.962 -9.346 5.717 1.00 92.50 182 GLY A O 1
ATOM 1396 N N . LEU A 1 183 ? 3.592 -7.170 6.165 1.00 92.50 183 LEU A N 1
ATOM 1397 C CA . LEU A 1 183 ? 2.566 -6.957 5.134 1.00 92.50 183 LEU A CA 1
ATOM 1398 C C . LEU A 1 183 ? 3.113 -7.254 3.729 1.00 92.50 183 LEU A C 1
ATOM 1400 O O . LEU A 1 183 ? 2.488 -7.982 2.956 1.00 92.50 183 LEU A O 1
ATOM 1404 N N . TYR A 1 184 ? 4.324 -6.777 3.413 1.00 92.75 184 TYR A N 1
ATOM 1405 C CA . TYR A 1 184 ? 4.972 -7.086 2.134 1.00 92.75 184 TYR A CA 1
ATOM 1406 C C . TYR A 1 184 ? 5.274 -8.573 1.944 1.00 92.75 184 TYR A C 1
ATOM 1408 O O . TYR A 1 184 ? 5.242 -9.057 0.812 1.00 92.75 184 TYR A O 1
ATOM 1416 N N . ARG A 1 185 ? 5.604 -9.300 3.016 1.00 93.12 185 ARG A N 1
ATOM 1417 C CA . ARG A 1 185 ? 5.792 -10.755 2.945 1.00 93.12 185 ARG A CA 1
ATOM 1418 C C . ARG A 1 185 ? 4.464 -11.451 2.683 1.00 93.12 185 ARG A C 1
ATOM 1420 O O . ARG A 1 185 ? 4.401 -12.241 1.753 1.00 93.12 185 ARG A O 1
ATOM 1427 N N . GLU A 1 186 ? 3.402 -11.079 3.394 1.00 93.31 186 GLU A N 1
ATOM 1428 C CA . GLU A 1 186 ? 2.073 -11.681 3.231 1.00 93.31 186 GLU A CA 1
ATOM 1429 C C . GLU A 1 186 ? 1.559 -11.564 1.784 1.00 93.31 186 GLU A C 1
ATOM 1431 O O . GLU A 1 186 ? 1.107 -12.552 1.208 1.00 93.31 186 GLU A O 1
ATOM 1436 N N . VAL A 1 187 ? 1.679 -10.390 1.145 1.00 93.69 187 VAL A N 1
ATOM 1437 C CA . VAL A 1 187 ? 1.225 -10.216 -0.253 1.00 93.69 187 VAL A CA 1
ATOM 1438 C C . VAL A 1 187 ? 2.030 -11.041 -1.264 1.00 93.69 187 VAL A C 1
ATOM 1440 O O . VAL A 1 187 ? 1.526 -11.358 -2.344 1.00 93.69 187 VAL A O 1
ATOM 1443 N N . VAL A 1 188 ? 3.282 -11.378 -0.940 1.00 94.06 188 VAL A N 1
ATOM 1444 C CA . VAL A 1 188 ? 4.141 -12.233 -1.773 1.00 94.06 188 VAL A CA 1
ATOM 1445 C C . VAL A 1 188 ? 3.861 -13.707 -1.502 1.00 94.06 188 VAL A C 1
ATOM 1447 O O . VAL A 1 188 ? 3.720 -14.475 -2.450 1.00 94.06 188 VAL A O 1
ATOM 1450 N N . ASP A 1 189 ? 3.724 -14.094 -0.235 1.00 93.69 189 ASP A N 1
ATOM 1451 C CA . ASP A 1 189 ? 3.447 -15.468 0.193 1.00 93.69 189 ASP A CA 1
ATOM 1452 C C . ASP A 1 189 ? 2.081 -15.945 -0.319 1.00 93.69 189 ASP A C 1
ATOM 1454 O O . ASP A 1 189 ? 1.935 -17.092 -0.740 1.00 93.69 189 ASP A O 1
ATOM 1458 N N . ARG A 1 190 ? 1.099 -15.037 -0.385 1.00 92.50 190 ARG A N 1
ATOM 1459 C CA . ARG A 1 190 ? -0.209 -15.282 -1.012 1.00 92.50 190 ARG A CA 1
ATOM 1460 C C . ARG A 1 190 ? -0.198 -15.234 -2.539 1.00 92.50 190 ARG A C 1
ATOM 1462 O O . ARG A 1 190 ? -1.231 -15.453 -3.158 1.00 92.50 190 ARG A O 1
ATOM 1469 N N . GLY A 1 191 ? 0.939 -14.927 -3.160 1.00 91.88 191 GLY A N 1
ATOM 1470 C CA . GLY A 1 191 ? 1.089 -14.930 -4.613 1.00 91.88 191 GLY A CA 1
ATOM 1471 C C . GLY A 1 191 ? 0.444 -13.747 -5.337 1.00 91.88 191 GLY A C 1
ATOM 1472 O O . GLY A 1 191 ? 0.401 -13.753 -6.566 1.00 91.88 191 GLY A O 1
ATOM 1473 N N . TRP A 1 192 ? -0.016 -12.705 -4.638 1.00 93.44 192 TRP A N 1
ATOM 1474 C CA . TRP A 1 192 ? -0.583 -11.497 -5.263 1.00 93.44 192 TRP A CA 1
ATOM 1475 C C . TRP A 1 192 ? 0.487 -10.629 -5.928 1.00 93.44 192 TRP A C 1
ATOM 1477 O O . TRP A 1 192 ? 0.241 -9.968 -6.942 1.00 93.44 192 TRP A O 1
ATOM 1487 N N . TYR A 1 193 ? 1.709 -10.706 -5.407 1.00 93.12 193 TYR A N 1
ATOM 1488 C CA . TYR A 1 193 ? 2.907 -10.208 -6.063 1.00 93.12 193 TYR A CA 1
ATOM 1489 C C . TYR A 1 193 ? 3.934 -11.323 -6.235 1.00 93.12 193 TYR A C 1
ATOM 1491 O O . TYR A 1 193 ? 4.249 -12.054 -5.305 1.00 93.12 193 TYR A O 1
ATOM 1499 N N . ALA A 1 194 ? 4.539 -11.407 -7.421 1.00 88.44 194 ALA A N 1
ATOM 1500 C CA . ALA A 1 194 ? 5.575 -12.408 -7.694 1.00 88.44 194 ALA A CA 1
ATOM 1501 C C . ALA A 1 194 ? 6.898 -12.136 -6.949 1.00 88.44 194 ALA A C 1
ATOM 1503 O O . ALA A 1 194 ? 7.768 -13.003 -6.867 1.00 88.44 194 ALA A O 1
ATOM 1504 N N . ARG A 1 195 ? 7.106 -10.895 -6.498 1.00 87.44 195 ARG A N 1
ATOM 1505 C CA . ARG A 1 195 ? 8.291 -10.413 -5.776 1.00 87.44 195 ARG A CA 1
ATOM 1506 C C . ARG A 1 195 ? 7.860 -9.298 -4.836 1.00 87.44 195 ARG A C 1
ATOM 1508 O O . ARG A 1 195 ? 6.798 -8.723 -5.031 1.00 87.44 195 ARG A O 1
ATOM 1515 N N . HIS A 1 196 ? 8.720 -8.936 -3.889 1.00 87.12 196 HIS A N 1
ATOM 1516 C CA . HIS A 1 196 ? 8.472 -7.807 -2.994 1.00 87.12 196 HIS A CA 1
ATOM 1517 C C . HIS A 1 196 ? 8.019 -6.558 -3.791 1.00 87.12 196 HIS A C 1
ATOM 1519 O O . HIS A 1 196 ? 8.737 -6.158 -4.711 1.00 87.12 196 HIS A O 1
ATOM 1525 N N . PRO A 1 197 ? 6.871 -5.926 -3.474 1.00 81.88 197 PRO A N 1
ATOM 1526 C CA . PRO A 1 197 ? 6.325 -4.806 -4.251 1.00 81.88 197 PRO A CA 1
ATOM 1527 C C . PRO A 1 197 ? 7.316 -3.648 -4.413 1.00 81.88 197 PRO A C 1
ATOM 1529 O O . PRO A 1 197 ? 7.616 -3.228 -5.533 1.00 81.88 197 PRO A O 1
ATOM 1532 N N . ARG A 1 198 ? 7.959 -3.249 -3.305 1.00 75.88 198 ARG A N 1
ATOM 1533 C CA . ARG A 1 198 ? 9.070 -2.281 -3.282 1.00 75.88 198 ARG A CA 1
ATOM 1534 C C . ARG A 1 198 ? 10.443 -2.862 -3.655 1.00 75.88 198 ARG A C 1
ATOM 1536 O O . ARG A 1 198 ? 11.458 -2.228 -3.377 1.00 75.88 198 ARG A O 1
ATOM 1543 N N . ALA A 1 199 ? 10.534 -4.048 -4.270 1.00 68.62 199 ALA A N 1
ATOM 1544 C CA . ALA A 1 199 ? 11.802 -4.534 -4.815 1.00 68.62 199 ALA A CA 1
ATOM 1545 C C . ALA A 1 199 ? 12.285 -3.538 -5.869 1.00 68.62 199 ALA A C 1
ATOM 1547 O O . ALA A 1 199 ? 11.892 -3.581 -7.038 1.00 68.62 199 ALA A O 1
ATOM 1548 N N . ARG A 1 200 ? 13.149 -2.613 -5.443 1.00 58.19 200 ARG A N 1
ATOM 1549 C CA . ARG A 1 200 ? 13.736 -1.601 -6.303 1.00 58.19 200 ARG A CA 1
ATOM 1550 C C . ARG A 1 200 ? 14.594 -2.360 -7.310 1.00 58.19 200 ARG A C 1
ATOM 1552 O O . ARG A 1 200 ? 15.784 -2.593 -7.117 1.00 58.19 200 ARG A O 1
ATOM 1559 N N . ASN A 1 201 ? 14.036 -2.601 -8.494 1.00 59.38 201 ASN A N 1
ATOM 1560 C CA . ASN A 1 201 ? 14.800 -2.856 -9.718 1.00 59.38 201 ASN A CA 1
ATOM 1561 C C . ASN A 1 201 ? 15.603 -1.601 -10.140 1.00 59.38 201 ASN A C 1
ATOM 1563 O O . ASN A 1 201 ? 15.963 -1.433 -11.308 1.00 59.38 201 ASN A O 1
ATOM 1567 N N . GLY A 1 202 ? 15.866 -0.704 -9.185 1.00 59.84 202 GLY A N 1
ATOM 1568 C CA . GLY A 1 202 ? 16.544 0.567 -9.285 1.00 59.84 202 GLY A CA 1
ATOM 1569 C C . GLY A 1 202 ? 18.049 0.429 -9.394 1.00 59.84 202 GLY A C 1
ATOM 1570 O O . GLY A 1 202 ? 18.695 1.454 -9.472 1.00 59.84 202 GLY A O 1
ATOM 1571 N N . ARG A 1 203 ? 18.627 -0.779 -9.498 1.00 68.00 203 ARG A N 1
ATOM 1572 C CA . ARG A 1 203 ? 20.048 -0.941 -9.862 1.00 68.00 203 ARG A CA 1
ATOM 1573 C C . ARG A 1 203 ? 20.406 -0.117 -11.101 1.00 68.00 203 ARG A C 1
ATOM 1575 O O . ARG A 1 203 ? 21.410 0.572 -11.093 1.00 68.00 203 ARG A O 1
ATOM 1582 N N . THR A 1 204 ? 19.558 -0.101 -12.132 1.00 68.56 204 THR A N 1
ATOM 1583 C CA . THR A 1 204 ? 19.806 0.734 -13.324 1.00 68.56 204 THR A CA 1
ATOM 1584 C C . THR A 1 204 ? 19.606 2.226 -13.062 1.00 68.56 204 THR A C 1
ATOM 1586 O O . THR A 1 204 ? 20.300 3.029 -13.666 1.00 68.56 204 THR A O 1
ATOM 1589 N N . ARG A 1 205 ? 18.673 2.602 -12.175 1.00 70.94 205 ARG A N 1
ATOM 1590 C CA . ARG A 1 205 ? 18.453 3.998 -11.766 1.00 70.94 205 ARG A CA 1
ATOM 1591 C C . ARG A 1 205 ? 19.634 4.512 -10.936 1.00 70.94 205 ARG A C 1
ATOM 1593 O O . ARG A 1 205 ? 20.108 5.609 -11.185 1.00 70.94 205 ARG A O 1
ATOM 1600 N N . ALA A 1 206 ? 20.142 3.689 -10.022 1.00 74.94 206 ALA A N 1
ATOM 1601 C CA . ALA A 1 206 ? 21.302 3.942 -9.178 1.00 74.94 206 ALA A CA 1
ATOM 1602 C C . ALA A 1 206 ? 22.593 4.004 -10.000 1.00 74.94 206 ALA A C 1
ATOM 1604 O O . ALA A 1 206 ? 23.350 4.948 -9.842 1.00 74.94 206 ALA A O 1
ATOM 1605 N N . ILE A 1 207 ? 22.811 3.063 -10.928 1.00 75.19 207 ILE A N 1
ATOM 1606 C CA . ILE A 1 207 ? 23.921 3.133 -11.894 1.00 75.19 207 ILE A CA 1
ATOM 1607 C C . ILE A 1 207 ? 23.799 4.403 -12.745 1.00 75.19 207 ILE A C 1
ATOM 1609 O O . ILE A 1 207 ? 24.789 5.102 -12.936 1.00 75.19 207 ILE A O 1
ATOM 1613 N N . GLY A 1 208 ? 22.585 4.723 -13.210 1.00 69.25 208 GLY A N 1
ATOM 1614 C CA . GLY A 1 208 ? 22.288 5.957 -13.933 1.00 69.25 208 GLY A CA 1
ATOM 1615 C C . GLY A 1 208 ? 22.713 7.197 -13.148 1.00 69.25 208 GLY A C 1
ATOM 1616 O O . GLY A 1 208 ? 23.485 7.995 -13.658 1.00 69.25 208 GLY A O 1
ATOM 1617 N N . LEU A 1 209 ? 22.270 7.319 -11.895 1.00 76.06 209 LEU A N 1
ATOM 1618 C CA . LEU A 1 209 ? 22.570 8.448 -11.012 1.00 76.06 209 LEU A CA 1
ATOM 1619 C C . LEU A 1 209 ? 24.062 8.535 -10.646 1.00 76.06 209 LEU A C 1
ATOM 1621 O O . LEU A 1 209 ? 24.651 9.609 -10.730 1.00 76.06 209 LEU A O 1
ATOM 1625 N N . LEU A 1 210 ? 24.675 7.404 -10.286 1.00 80.75 210 LEU A N 1
ATOM 1626 C CA . LEU A 1 210 ? 26.076 7.316 -9.866 1.00 80.75 210 LEU A CA 1
ATOM 1627 C C . LEU A 1 210 ? 27.033 7.720 -10.991 1.00 80.75 210 LEU A C 1
ATOM 1629 O O . LEU A 1 210 ? 28.030 8.389 -10.736 1.00 80.75 210 LEU A O 1
ATOM 1633 N N . LEU A 1 211 ? 26.732 7.339 -12.235 1.00 78.12 211 LEU A N 1
ATOM 1634 C CA . LEU A 1 211 ? 27.563 7.676 -13.393 1.00 78.12 211 LEU A CA 1
ATOM 1635 C C . LEU A 1 211 ? 27.261 9.064 -13.975 1.00 78.12 211 LEU A C 1
ATOM 1637 O O . LEU A 1 211 ? 28.110 9.616 -14.671 1.00 78.12 211 LEU A O 1
ATOM 1641 N N . LEU A 1 212 ? 26.087 9.642 -13.698 1.00 78.19 212 LEU A N 1
ATOM 1642 C CA . LEU A 1 212 ? 25.667 10.923 -14.272 1.00 78.19 212 LEU A CA 1
ATOM 1643 C C . LEU A 1 212 ? 26.578 12.065 -13.816 1.00 78.19 212 LEU A C 1
ATOM 1645 O O . LEU A 1 212 ? 27.098 12.799 -14.651 1.00 78.19 212 LEU A O 1
ATOM 1649 N N . VAL A 1 213 ? 26.834 12.183 -12.513 1.00 74.44 213 VAL A N 1
ATOM 1650 C CA . VAL A 1 213 ? 27.658 13.268 -11.954 1.00 74.44 213 VAL A CA 1
ATOM 1651 C C . VAL A 1 213 ? 29.084 13.288 -12.531 1.00 74.44 213 VAL A C 1
ATOM 1653 O O . VAL A 1 213 ? 29.444 14.297 -13.137 1.00 74.44 213 VAL A O 1
ATOM 1656 N N . PRO A 1 214 ? 29.898 12.215 -12.455 1.00 77.75 214 PRO A N 1
ATOM 1657 C CA . PRO A 1 214 ? 31.264 12.263 -12.979 1.00 77.75 214 PRO A CA 1
ATOM 1658 C C . PRO A 1 214 ? 31.298 12.460 -14.498 1.00 77.75 214 PRO A C 1
ATOM 1660 O O . PRO A 1 214 ? 32.144 13.192 -15.008 1.00 77.75 214 PRO A O 1
ATOM 1663 N N . LEU A 1 215 ? 30.357 11.864 -15.236 1.00 78.06 215 LEU A N 1
ATOM 1664 C CA . LEU A 1 215 ? 30.333 11.987 -16.688 1.00 78.06 215 LEU A CA 1
ATOM 1665 C C . LEU A 1 215 ? 29.906 13.381 -17.156 1.00 78.06 215 LEU A C 1
ATOM 1667 O O . LEU A 1 215 ? 30.454 13.880 -18.133 1.00 78.06 215 LEU A O 1
ATOM 1671 N N . THR A 1 216 ? 28.962 14.029 -16.470 1.00 75.19 216 THR A N 1
ATOM 1672 C CA . THR A 1 216 ? 28.591 15.419 -16.785 1.00 75.19 216 THR A CA 1
ATOM 1673 C C . THR A 1 216 ? 29.761 16.376 -16.575 1.00 75.19 216 THR A C 1
ATOM 1675 O O . THR A 1 216 ? 29.971 17.254 -17.408 1.00 75.19 216 THR A O 1
ATOM 1678 N N . VAL A 1 217 ? 30.580 16.159 -15.540 1.00 78.12 217 VAL A N 1
ATOM 1679 C CA . VAL A 1 217 ? 31.809 16.934 -15.309 1.00 78.12 217 VAL A CA 1
ATOM 1680 C C . VAL A 1 217 ? 32.821 16.699 -16.431 1.00 78.12 217 VAL A C 1
ATOM 1682 O O . VAL A 1 217 ? 33.333 17.662 -16.994 1.00 78.12 217 VAL A O 1
ATOM 1685 N N . VAL A 1 218 ? 33.063 15.444 -16.823 1.00 80.31 218 VAL A N 1
ATOM 1686 C CA . VAL A 1 218 ? 33.952 15.120 -17.956 1.00 80.31 218 VAL A CA 1
ATOM 1687 C C . VAL A 1 218 ? 33.438 15.740 -19.257 1.00 80.31 218 VAL A C 1
ATOM 1689 O O . VAL A 1 218 ? 34.212 16.339 -19.999 1.00 80.31 218 VAL A O 1
ATOM 1692 N N . ALA A 1 219 ? 32.132 15.658 -19.518 1.00 75.00 219 ALA A N 1
ATOM 1693 C CA . ALA A 1 219 ? 31.518 16.258 -20.695 1.00 75.00 219 ALA A CA 1
ATOM 1694 C C . ALA A 1 219 ? 31.682 17.784 -20.710 1.00 75.00 219 ALA A C 1
ATOM 1696 O O . ALA A 1 219 ? 32.061 18.344 -21.735 1.00 75.00 219 ALA A O 1
ATOM 1697 N N . ALA A 1 220 ? 31.464 18.450 -19.573 1.00 73.81 220 ALA A N 1
ATOM 1698 C CA . ALA A 1 220 ? 31.653 19.891 -19.439 1.00 73.81 220 ALA A CA 1
ATOM 1699 C C . ALA A 1 220 ? 33.117 20.301 -19.665 1.00 73.81 220 ALA A C 1
ATOM 1701 O O . ALA A 1 220 ? 33.372 21.244 -20.410 1.00 73.81 220 ALA A O 1
ATOM 1702 N N . VAL A 1 221 ? 34.080 19.568 -19.093 1.00 78.56 221 VAL A N 1
ATOM 1703 C CA . VAL A 1 221 ? 35.518 19.828 -19.284 1.00 78.56 221 VAL A CA 1
ATOM 1704 C C . VAL A 1 221 ? 35.919 19.675 -20.750 1.00 78.56 221 VAL A C 1
ATOM 1706 O O . VAL A 1 221 ? 36.615 20.539 -21.275 1.00 78.56 221 VAL A O 1
ATOM 1709 N N . VAL A 1 222 ? 35.453 18.626 -21.435 1.00 74.88 222 VAL A N 1
ATOM 1710 C CA . VAL A 1 222 ? 35.753 18.406 -22.860 1.00 74.88 222 VAL A CA 1
ATOM 1711 C C . VAL A 1 222 ? 35.143 19.502 -23.736 1.00 74.88 222 VAL A C 1
ATOM 1713 O O . VAL A 1 222 ? 35.807 19.985 -24.649 1.00 74.88 222 VAL A O 1
ATOM 1716 N N . VAL A 1 223 ? 33.916 19.942 -23.443 1.00 72.50 223 VAL A N 1
ATOM 1717 C CA . VAL A 1 223 ? 33.278 21.052 -24.171 1.00 72.50 223 VAL A CA 1
ATOM 1718 C C . VAL A 1 223 ? 34.037 22.363 -23.958 1.00 72.50 223 VAL A C 1
ATOM 1720 O O . VAL A 1 223 ? 34.284 23.079 -24.924 1.00 72.50 223 VAL A O 1
ATOM 1723 N N . VAL A 1 224 ? 34.443 22.672 -22.721 1.00 73.31 224 VAL A N 1
ATOM 1724 C CA . VAL A 1 224 ? 35.221 23.884 -22.410 1.00 73.31 224 VAL A CA 1
ATOM 1725 C C . VAL A 1 224 ? 36.601 23.837 -23.071 1.00 73.31 224 VAL A C 1
ATOM 1727 O O . VAL A 1 224 ? 36.997 24.816 -23.693 1.00 73.31 224 VAL A O 1
ATOM 1730 N N . ALA A 1 225 ? 37.307 22.704 -23.007 1.00 71.19 225 ALA A N 1
ATOM 1731 C CA . ALA A 1 225 ? 38.605 22.528 -23.661 1.00 71.19 225 ALA A CA 1
ATOM 1732 C C . ALA A 1 225 ? 38.502 22.655 -25.193 1.00 71.19 225 ALA A C 1
ATOM 1734 O O . ALA A 1 225 ? 39.306 23.348 -25.815 1.00 71.19 225 ALA A O 1
ATOM 1735 N N . GLY A 1 226 ? 37.464 22.070 -25.801 1.00 67.25 226 GLY A N 1
ATOM 1736 C CA . GLY A 1 226 ? 37.189 22.209 -27.233 1.00 67.25 226 GLY A CA 1
ATOM 1737 C C . GLY A 1 226 ? 36.869 23.647 -27.660 1.00 67.25 226 GLY A C 1
ATOM 1738 O O . GLY A 1 226 ? 37.241 24.051 -28.762 1.00 67.25 226 GLY A O 1
ATOM 1739 N N . LEU A 1 227 ? 36.232 24.440 -26.787 1.00 64.75 227 LEU A N 1
ATOM 1740 C CA . LEU A 1 227 ? 35.945 25.862 -27.021 1.00 64.75 227 LEU A CA 1
ATOM 1741 C C . LEU A 1 227 ? 37.219 26.731 -26.996 1.00 64.75 227 LEU A C 1
ATOM 1743 O O . LEU A 1 227 ? 37.255 27.763 -27.661 1.00 64.75 227 LEU A O 1
ATOM 1747 N N . VAL A 1 228 ? 38.245 26.321 -26.238 1.00 67.31 228 VAL A N 1
ATOM 1748 C CA . VAL A 1 228 ? 39.516 27.052 -26.077 1.00 67.31 228 VAL A CA 1
ATOM 1749 C C . VAL A 1 228 ? 40.493 26.758 -27.220 1.00 67.31 228 VAL A C 1
ATOM 1751 O O . VAL A 1 228 ? 41.076 27.697 -27.756 1.00 67.31 228 VAL A O 1
ATOM 1754 N N . ASP A 1 229 ? 40.631 25.492 -27.633 1.00 60.00 229 ASP A N 1
ATOM 1755 C CA . ASP A 1 229 ? 41.661 25.073 -28.604 1.00 60.00 229 ASP A CA 1
ATOM 1756 C C . ASP A 1 229 ? 41.142 24.839 -30.042 1.00 60.00 229 ASP A C 1
ATOM 1758 O O . ASP A 1 229 ? 41.923 24.549 -30.947 1.00 60.00 229 ASP A O 1
ATOM 1762 N N . ALA A 1 230 ? 39.835 24.995 -30.289 1.00 57.50 230 ALA A N 1
ATOM 1763 C CA . ALA A 1 230 ? 39.187 25.038 -31.610 1.00 57.50 230 ALA A CA 1
ATOM 1764 C C . ALA A 1 230 ? 39.511 23.904 -32.618 1.00 57.50 230 ALA A C 1
ATOM 1766 O O . ALA A 1 230 ? 39.219 24.079 -33.802 1.00 57.50 230 ALA A O 1
ATOM 1767 N N . HIS A 1 231 ? 40.092 22.766 -32.212 1.00 59.94 231 HIS A N 1
ATOM 1768 C CA . HIS A 1 231 ? 40.582 21.761 -33.174 1.00 59.94 231 HIS A CA 1
ATOM 1769 C C . HIS A 1 231 ? 39.930 20.375 -33.169 1.00 59.94 231 HIS A C 1
ATOM 1771 O O . HIS A 1 231 ? 40.108 19.692 -34.164 1.00 59.94 231 HIS A O 1
ATOM 1777 N N . ASP A 1 232 ? 39.107 19.965 -32.193 1.00 64.06 232 ASP A N 1
ATOM 1778 C CA . ASP A 1 232 ? 38.469 18.633 -32.254 1.00 64.06 232 ASP A CA 1
ATOM 1779 C C . ASP A 1 232 ? 37.108 18.564 -31.535 1.00 64.06 232 ASP A C 1
ATOM 1781 O O . ASP A 1 232 ? 37.000 18.204 -30.364 1.00 64.06 232 ASP A O 1
ATOM 1785 N N . TRP A 1 233 ? 36.021 18.859 -32.259 1.00 67.56 233 TRP A N 1
ATOM 1786 C CA . TRP A 1 233 ? 34.638 18.726 -31.753 1.00 67.56 233 TRP A CA 1
ATOM 1787 C C . TRP A 1 233 ? 34.052 17.309 -31.902 1.00 67.56 233 TRP A C 1
ATOM 1789 O O . TRP A 1 233 ? 32.864 17.082 -31.655 1.00 67.56 233 TRP A O 1
ATOM 1799 N N . SER A 1 234 ? 34.867 16.352 -32.349 1.00 71.19 234 SER A N 1
ATOM 1800 C CA . SER A 1 234 ? 34.436 15.008 -32.747 1.00 71.19 234 SER A CA 1
ATOM 1801 C C . SER A 1 234 ? 33.865 14.183 -31.588 1.00 71.19 234 SER A C 1
ATOM 1803 O O . SER A 1 234 ? 32.998 13.349 -31.813 1.00 71.19 234 SER A O 1
ATOM 1805 N N . LEU A 1 235 ? 34.262 14.432 -30.336 1.00 72.50 235 LEU A N 1
ATOM 1806 C CA . LEU A 1 235 ? 33.793 13.664 -29.170 1.00 72.50 235 LEU A CA 1
ATOM 1807 C C . LEU A 1 235 ? 32.513 14.216 -28.525 1.00 72.50 235 LEU A C 1
ATOM 1809 O O . LEU A 1 235 ? 31.827 13.501 -27.789 1.00 72.50 235 LEU A O 1
ATOM 1813 N N . THR A 1 236 ? 32.154 15.464 -28.821 1.00 77.50 236 THR A N 1
ATOM 1814 C CA . THR A 1 236 ? 30.977 16.136 -28.259 1.00 77.50 236 THR A CA 1
ATOM 1815 C C . THR A 1 236 ? 29.664 15.367 -28.466 1.00 77.50 236 THR A C 1
ATOM 1817 O O . THR A 1 236 ? 28.951 15.170 -27.479 1.00 77.50 236 THR A O 1
ATOM 1820 N N . PRO A 1 237 ? 29.310 14.874 -29.674 1.00 80.06 237 PRO A N 1
ATOM 1821 C CA . PRO A 1 237 ? 28.055 14.139 -29.857 1.00 80.06 237 PRO A CA 1
ATOM 1822 C C . PRO A 1 237 ? 28.007 12.823 -29.063 1.00 80.06 237 PRO A C 1
ATOM 1824 O O . PRO A 1 237 ? 26.938 12.434 -28.590 1.00 80.06 237 PRO A O 1
ATOM 1827 N N . VAL A 1 238 ? 29.153 12.167 -28.849 1.00 82.06 238 VAL A N 1
ATOM 1828 C CA . VAL A 1 238 ? 29.246 10.941 -28.041 1.00 82.06 238 VAL A CA 1
ATOM 1829 C C . VAL A 1 238 ? 28.957 11.237 -26.571 1.00 82.06 238 VAL A C 1
ATOM 1831 O O . VAL A 1 238 ? 28.154 10.544 -25.945 1.00 82.06 238 VAL A O 1
ATOM 1834 N N . LEU A 1 239 ? 29.557 12.300 -26.029 1.00 80.44 239 LEU A N 1
ATOM 1835 C CA . LEU A 1 239 ? 29.357 12.719 -24.641 1.00 80.44 239 LEU A CA 1
ATOM 1836 C C . LEU A 1 239 ? 27.916 13.171 -24.379 1.00 80.44 239 LEU A C 1
ATOM 1838 O O . LEU A 1 239 ? 27.314 12.743 -23.394 1.00 80.44 239 LEU A O 1
ATOM 1842 N N . VAL A 1 240 ? 27.330 13.964 -25.283 1.00 83.69 240 VAL A N 1
ATOM 1843 C CA . VAL A 1 240 ? 25.921 14.388 -25.198 1.00 83.69 240 VAL A CA 1
ATOM 1844 C C . VAL A 1 240 ? 24.984 13.179 -25.211 1.00 83.69 240 VAL A C 1
ATOM 1846 O O . VAL A 1 240 ? 24.053 13.102 -24.405 1.00 83.69 240 VAL A O 1
ATOM 1849 N N . GLY A 1 241 ? 25.242 12.212 -26.091 1.00 84.75 241 GLY A N 1
ATOM 1850 C CA . GLY A 1 241 ? 24.481 10.971 -26.165 1.00 84.75 241 GLY A CA 1
ATOM 1851 C C . GLY A 1 241 ? 24.562 10.136 -24.886 1.00 84.75 241 GLY A C 1
ATOM 1852 O O . GLY A 1 241 ? 23.542 9.667 -24.382 1.00 84.75 241 GLY A O 1
ATOM 1853 N N . LEU A 1 242 ? 25.754 10.005 -24.302 1.00 83.62 242 LEU A N 1
ATOM 1854 C CA . LEU A 1 242 ? 25.965 9.248 -23.066 1.00 83.62 242 LEU A CA 1
ATOM 1855 C C . LEU A 1 242 ? 25.288 9.929 -21.864 1.00 83.62 242 LEU A C 1
ATOM 1857 O O . LEU A 1 242 ? 24.575 9.269 -21.107 1.00 83.62 242 LEU A O 1
ATOM 1861 N N . VAL A 1 243 ? 25.417 11.254 -21.730 1.00 83.75 243 VAL A N 1
ATOM 1862 C CA . VAL A 1 243 ? 24.717 12.025 -20.686 1.00 83.75 243 VAL A CA 1
ATOM 1863 C C . VAL A 1 243 ? 23.203 11.879 -20.836 1.00 83.75 243 VAL A C 1
ATOM 1865 O O . VAL A 1 243 ? 22.512 11.593 -19.859 1.00 83.75 243 VAL A O 1
ATOM 1868 N N . THR A 1 244 ? 22.682 11.989 -22.059 1.00 85.00 244 THR A N 1
ATOM 1869 C CA . THR A 1 244 ? 21.245 11.847 -22.331 1.00 85.00 244 THR A CA 1
ATOM 1870 C C . THR A 1 244 ? 20.755 10.438 -21.991 1.00 85.00 244 THR A C 1
ATOM 1872 O O . THR A 1 244 ? 19.718 10.284 -21.348 1.00 85.00 244 THR A O 1
ATOM 1875 N N . ALA A 1 245 ? 21.517 9.400 -22.341 1.00 84.12 245 ALA A N 1
ATOM 1876 C CA . ALA A 1 245 ? 21.217 8.018 -21.977 1.00 84.12 245 ALA A CA 1
ATOM 1877 C C . ALA A 1 245 ? 21.163 7.815 -20.450 1.00 84.12 245 ALA A C 1
ATOM 1879 O O . ALA A 1 245 ? 20.244 7.167 -19.945 1.00 84.12 245 ALA A O 1
ATOM 1880 N N . LEU A 1 246 ? 22.101 8.400 -19.697 1.00 83.44 246 LEU A N 1
ATOM 1881 C CA . LEU A 1 246 ? 22.101 8.329 -18.233 1.00 83.44 246 LEU A CA 1
ATOM 1882 C C . LEU A 1 246 ? 20.926 9.082 -17.613 1.00 83.44 246 LEU A C 1
ATOM 1884 O O . LEU A 1 246 ? 20.298 8.553 -16.699 1.00 83.44 246 LEU A O 1
ATOM 1888 N N . VAL A 1 247 ? 20.578 10.263 -18.132 1.00 84.00 247 VAL A N 1
ATOM 1889 C CA . VAL A 1 247 ? 19.382 11.006 -17.704 1.00 84.00 247 VAL A CA 1
ATOM 1890 C C . VAL A 1 247 ? 18.125 10.169 -17.944 1.00 84.00 247 VAL A C 1
ATOM 1892 O O . VAL A 1 247 ? 17.294 10.042 -17.045 1.00 84.00 247 VAL A O 1
ATOM 1895 N N . VAL A 1 248 ? 18.009 9.529 -19.113 1.00 86.06 248 VAL A N 1
ATOM 1896 C CA . VAL A 1 248 ? 16.888 8.634 -19.438 1.00 86.06 248 VAL A CA 1
ATOM 1897 C C . VAL A 1 248 ? 16.796 7.477 -18.437 1.00 86.06 248 VAL A C 1
ATOM 1899 O O . VAL A 1 248 ? 15.719 7.200 -17.909 1.00 86.06 248 VAL A O 1
ATOM 1902 N N . LEU A 1 249 ? 17.917 6.825 -18.113 1.00 81.81 249 LEU A N 1
ATOM 1903 C CA . LEU A 1 249 ? 17.951 5.726 -17.140 1.00 81.81 249 LEU A CA 1
ATOM 1904 C C . LEU A 1 249 ? 17.704 6.187 -15.696 1.00 81.81 249 LEU A C 1
ATOM 1906 O O . LEU A 1 249 ? 17.060 5.471 -14.929 1.00 81.81 249 LEU A O 1
ATOM 1910 N N . ALA A 1 250 ? 18.181 7.368 -15.309 1.00 79.56 250 ALA A N 1
ATOM 1911 C CA . ALA A 1 250 ? 17.961 7.925 -13.978 1.00 79.56 250 ALA A CA 1
ATOM 1912 C C . ALA A 1 250 ? 16.492 8.329 -13.769 1.00 79.56 250 ALA A C 1
ATOM 1914 O O . ALA A 1 250 ? 15.948 8.143 -12.679 1.00 79.56 250 ALA A O 1
ATOM 1915 N N . ARG A 1 251 ? 15.833 8.839 -14.818 1.00 82.25 251 ARG A N 1
ATOM 1916 C CA . ARG A 1 251 ? 14.446 9.315 -14.750 1.00 82.25 251 ARG A CA 1
ATOM 1917 C C . ARG A 1 251 ? 13.418 8.201 -14.967 1.00 82.25 251 ARG A C 1
ATOM 1919 O O . ARG A 1 251 ? 12.434 8.143 -14.240 1.00 82.25 251 ARG A O 1
ATOM 1926 N N . TRP A 1 252 ? 13.666 7.288 -15.910 1.00 82.56 252 TRP A N 1
ATOM 1927 C CA . TRP A 1 252 ? 12.712 6.239 -16.315 1.00 82.56 252 TRP A CA 1
ATOM 1928 C C . TRP A 1 252 ? 13.229 4.804 -16.156 1.00 82.56 252 TRP A C 1
ATOM 1930 O O . TRP A 1 252 ? 12.534 3.852 -16.495 1.00 82.56 252 TRP A O 1
ATOM 1940 N N . GLY A 1 253 ? 14.437 4.596 -15.626 1.00 70.12 253 GLY A N 1
ATOM 1941 C CA . GLY A 1 253 ? 14.978 3.250 -15.395 1.00 70.12 253 GLY A CA 1
ATOM 1942 C C . GLY A 1 253 ? 14.382 2.530 -14.180 1.00 70.12 253 GLY A C 1
ATOM 1943 O O . GLY A 1 253 ? 14.681 1.348 -13.966 1.00 70.12 253 GLY A O 1
ATOM 1944 N N . GLY A 1 254 ? 13.558 3.213 -13.379 1.00 72.88 254 GLY A N 1
ATOM 1945 C CA . GLY A 1 254 ? 12.725 2.578 -12.361 1.00 72.88 254 GLY A CA 1
ATOM 1946 C C . GLY A 1 254 ? 11.725 1.618 -13.007 1.00 72.88 254 GLY A C 1
ATOM 1947 O O . GLY A 1 254 ? 11.194 1.896 -14.075 1.00 72.88 254 GLY A O 1
ATOM 1948 N N . ALA A 1 255 ? 11.492 0.465 -12.385 1.00 71.94 255 ALA A N 1
ATOM 1949 C CA . ALA A 1 255 ? 10.483 -0.481 -12.849 1.00 71.94 255 ALA A CA 1
ATOM 1950 C C . ALA A 1 255 ? 9.591 -0.875 -11.678 1.00 71.94 255 ALA A C 1
ATOM 1952 O O . ALA A 1 255 ? 10.113 -1.255 -10.628 1.00 71.94 255 ALA A O 1
ATOM 1953 N N . ARG A 1 256 ? 8.276 -0.802 -11.896 1.00 80.75 256 ARG A N 1
ATOM 1954 C CA . ARG A 1 256 ? 7.258 -1.321 -10.984 1.00 80.75 256 ARG A CA 1
ATOM 1955 C C . ARG A 1 256 ? 7.371 -2.846 -10.901 1.00 80.75 256 ARG A C 1
ATOM 1957 O O . ARG A 1 256 ? 7.700 -3.503 -11.895 1.00 80.75 256 ARG A O 1
ATOM 1964 N N . THR A 1 257 ? 7.099 -3.402 -9.727 1.00 84.62 257 THR A N 1
ATOM 1965 C CA . THR A 1 257 ? 6.883 -4.843 -9.575 1.00 84.62 257 THR A CA 1
ATOM 1966 C C . THR A 1 257 ? 5.453 -5.162 -10.016 1.00 84.62 257 THR A C 1
ATOM 1968 O O . THR A 1 257 ? 4.523 -4.637 -9.405 1.00 84.62 257 THR A O 1
ATOM 1971 N N . PRO A 1 258 ? 5.257 -5.966 -11.075 1.00 88.50 258 PRO A N 1
ATOM 1972 C CA . PRO A 1 258 ? 3.919 -6.258 -11.571 1.00 88.50 258 PRO A CA 1
ATOM 1973 C C . PRO A 1 258 ? 3.152 -7.140 -10.583 1.00 88.50 258 PRO A C 1
ATOM 1975 O O . PRO A 1 258 ? 3.734 -8.036 -9.958 1.00 88.50 258 PRO A O 1
ATOM 1978 N N . ARG A 1 259 ? 1.843 -6.915 -10.489 1.00 92.00 259 ARG A N 1
ATOM 1979 C CA . ARG A 1 259 ? 0.908 -7.825 -9.822 1.00 92.00 259 ARG A CA 1
ATOM 1980 C C . ARG A 1 259 ? 0.693 -9.077 -10.656 1.00 92.00 259 ARG A C 1
ATOM 1982 O O . ARG A 1 259 ? 0.764 -9.052 -11.890 1.00 92.00 259 ARG A O 1
ATOM 1989 N N . THR A 1 260 ? 0.415 -10.176 -9.970 1.00 93.12 260 THR A N 1
ATOM 1990 C CA . THR A 1 260 ? -0.062 -11.403 -10.613 1.00 93.12 260 THR A CA 1
ATOM 1991 C C . THR A 1 260 ? -1.529 -11.256 -11.017 1.00 93.12 260 THR A C 1
ATOM 1993 O O . THR A 1 260 ? -2.203 -10.315 -10.601 1.00 93.12 260 THR A O 1
ATOM 1996 N N . ALA A 1 261 ? -2.049 -12.195 -11.812 1.00 92.75 261 ALA A N 1
ATOM 1997 C CA . ALA A 1 261 ? -3.459 -12.190 -12.208 1.00 92.75 261 ALA A CA 1
ATOM 1998 C C . ALA A 1 261 ? -4.416 -12.223 -11.003 1.00 92.75 261 ALA A C 1
ATOM 2000 O O . ALA A 1 261 ? -5.415 -11.505 -10.989 1.00 92.75 261 ALA A O 1
ATOM 2001 N N . GLU A 1 262 ? -4.066 -12.985 -9.966 1.00 93.12 262 GLU A N 1
ATOM 2002 C CA . GLU A 1 262 ? -4.813 -13.042 -8.706 1.00 93.12 262 GLU A CA 1
ATOM 2003 C C . GLU A 1 262 ? -4.719 -11.721 -7.935 1.00 93.12 262 GLU A C 1
ATOM 2005 O O . GLU A 1 262 ? -5.736 -11.204 -7.480 1.00 93.12 262 GLU A O 1
ATOM 2010 N N . GLY A 1 263 ? -3.524 -11.121 -7.858 1.00 93.06 263 GLY A N 1
ATOM 2011 C CA . GLY A 1 263 ? -3.337 -9.812 -7.228 1.00 93.06 263 GLY A CA 1
ATOM 2012 C C . GLY A 1 263 ? -4.101 -8.690 -7.937 1.00 93.06 263 GLY A C 1
ATOM 2013 O O . GLY A 1 263 ? -4.673 -7.819 -7.284 1.00 93.06 263 GLY A O 1
ATOM 2014 N N . THR A 1 264 ? -4.174 -8.724 -9.270 1.00 93.50 264 THR A N 1
ATOM 2015 C CA . THR A 1 264 ? -4.986 -7.785 -10.059 1.00 93.50 264 THR A CA 1
ATOM 2016 C C . THR A 1 264 ? -6.478 -7.989 -9.808 1.00 93.50 264 THR A C 1
ATOM 2018 O O . THR A 1 264 ? -7.197 -7.006 -9.635 1.00 93.50 264 THR A O 1
ATOM 2021 N N . ALA A 1 265 ? -6.955 -9.239 -9.745 1.00 92.88 265 ALA A N 1
ATOM 2022 C CA . ALA A 1 265 ? -8.349 -9.531 -9.413 1.00 92.88 265 ALA A CA 1
ATOM 2023 C C . ALA A 1 265 ? -8.706 -9.018 -8.009 1.00 92.88 265 ALA A C 1
ATOM 2025 O O . ALA A 1 265 ? -9.708 -8.321 -7.845 1.00 92.88 265 ALA A O 1
ATOM 2026 N N . LEU A 1 266 ? -7.839 -9.267 -7.025 1.00 93.88 266 LEU A N 1
ATOM 2027 C CA . LEU A 1 266 ? -8.010 -8.769 -5.665 1.00 93.88 266 LEU A CA 1
ATOM 2028 C C . LEU A 1 266 ? -8.015 -7.237 -5.608 1.00 93.88 266 LEU A C 1
ATOM 2030 O O . LEU A 1 266 ? -8.886 -6.659 -4.965 1.00 93.88 266 LEU A O 1
ATOM 2034 N N . ARG A 1 267 ? -7.101 -6.565 -6.319 1.00 93.88 267 ARG A N 1
ATOM 2035 C CA . ARG A 1 267 ? -7.098 -5.097 -6.419 1.00 93.88 267 ARG A CA 1
ATOM 2036 C C . ARG A 1 267 ? -8.427 -4.569 -6.955 1.00 93.88 267 ARG A C 1
ATOM 2038 O O . ARG A 1 267 ? -8.918 -3.572 -6.447 1.00 93.88 267 ARG A O 1
ATOM 2045 N N . ILE A 1 268 ? -9.013 -5.215 -7.963 1.00 93.06 268 ILE A N 1
ATOM 2046 C CA . ILE A 1 268 ? -10.307 -4.795 -8.521 1.00 93.06 268 ILE A CA 1
ATOM 2047 C C . ILE A 1 268 ? -11.426 -4.968 -7.487 1.00 93.06 268 ILE A C 1
ATOM 2049 O O . ILE A 1 268 ? -12.215 -4.047 -7.305 1.00 93.06 268 ILE A O 1
ATOM 2053 N N . GLN A 1 269 ? -11.470 -6.095 -6.766 1.00 93.00 269 GLN A N 1
ATOM 2054 C CA . GLN A 1 269 ? -12.441 -6.293 -5.679 1.00 93.00 269 GLN A CA 1
ATOM 2055 C C . GLN A 1 269 ? -12.273 -5.247 -4.568 1.00 93.00 269 GLN A C 1
ATOM 2057 O O . GLN A 1 269 ? -13.250 -4.652 -4.121 1.00 93.00 269 GLN A O 1
ATOM 2062 N N . ALA A 1 270 ? -11.028 -4.989 -4.159 1.00 93.62 270 ALA A N 1
ATOM 2063 C CA . ALA A 1 270 ? -10.692 -4.003 -3.140 1.00 93.62 270 ALA A CA 1
ATOM 2064 C C . ALA A 1 270 ? -11.090 -2.584 -3.564 1.00 93.62 270 ALA A C 1
ATOM 2066 O O . ALA A 1 270 ? -11.667 -1.855 -2.766 1.00 93.62 270 ALA A O 1
ATOM 2067 N N . LEU A 1 271 ? -10.847 -2.205 -4.823 1.00 93.12 271 LEU A N 1
ATOM 2068 C CA . LEU A 1 271 ? -11.290 -0.920 -5.366 1.00 93.12 271 LEU A CA 1
ATOM 2069 C C . LEU A 1 271 ? -12.817 -0.809 -5.411 1.00 93.12 271 LEU A C 1
ATOM 2071 O O . LEU A 1 271 ? -13.341 0.265 -5.153 1.00 93.12 271 LEU A O 1
ATOM 2075 N N . GLY A 1 272 ? -13.533 -1.902 -5.687 1.00 91.12 272 GLY A N 1
ATOM 2076 C CA . GLY A 1 272 ? -14.997 -1.904 -5.665 1.00 91.12 272 GLY A CA 1
ATOM 2077 C C . GLY A 1 272 ? -15.538 -1.702 -4.256 1.00 91.12 272 GLY A C 1
ATOM 2078 O O . GLY A 1 272 ? -16.490 -0.952 -4.059 1.00 91.12 272 GLY A O 1
ATOM 2079 N N . PHE A 1 273 ? -14.902 -2.320 -3.261 1.00 90.50 273 PHE A N 1
ATOM 2080 C CA . PHE A 1 273 ? -15.259 -2.103 -1.862 1.00 90.50 273 PHE A CA 1
ATOM 2081 C C . PHE A 1 273 ? -14.879 -0.697 -1.381 1.00 90.50 273 PHE A C 1
ATOM 2083 O O . PHE A 1 273 ? -15.668 -0.053 -0.697 1.00 90.50 273 PHE A O 1
ATOM 2090 N N . ARG A 1 274 ? -13.723 -0.170 -1.803 1.00 91.19 274 ARG A N 1
ATOM 2091 C CA . ARG A 1 274 ? -13.342 1.227 -1.563 1.00 91.19 274 ARG A CA 1
ATOM 2092 C C . ARG A 1 274 ? -14.368 2.193 -2.150 1.00 91.19 274 ARG A C 1
ATOM 2094 O O . ARG A 1 274 ? -14.751 3.128 -1.463 1.00 91.19 274 ARG A O 1
ATOM 2101 N N . GLU A 1 275 ? -14.817 1.965 -3.383 1.00 89.38 275 GLU A N 1
ATOM 2102 C CA . GLU A 1 275 ? -15.841 2.796 -4.027 1.00 89.38 275 GLU A CA 1
ATOM 2103 C C . GLU A 1 275 ? -17.155 2.751 -3.242 1.00 89.38 275 GLU A C 1
ATOM 2105 O O . GLU A 1 275 ? -17.760 3.787 -2.993 1.00 89.38 275 GLU A O 1
ATOM 2110 N N . TYR A 1 276 ? -17.563 1.570 -2.774 1.00 85.31 276 TYR A N 1
ATOM 2111 C CA . TYR A 1 276 ? -18.730 1.426 -1.903 1.00 85.31 276 TYR A CA 1
ATOM 2112 C C . TYR A 1 276 ? -18.587 2.206 -0.585 1.00 85.31 276 TYR A C 1
ATOM 2114 O O . TYR A 1 276 ? -19.534 2.861 -0.165 1.00 85.31 276 TYR A O 1
ATOM 2122 N N . LEU A 1 277 ? -17.412 2.173 0.053 1.00 84.12 277 LEU A N 1
ATOM 2123 C CA . LEU A 1 277 ? -17.154 2.921 1.290 1.00 84.12 277 LEU A CA 1
ATOM 2124 C C . LEU A 1 277 ? -17.001 4.433 1.071 1.00 84.12 277 LEU A C 1
ATOM 2126 O O . LEU A 1 277 ? -17.224 5.194 2.004 1.00 84.12 277 LEU A O 1
ATOM 2130 N N . ALA A 1 278 ? -16.575 4.863 -0.119 1.00 85.00 278 ALA A N 1
ATOM 2131 C CA . ALA A 1 278 ? -16.370 6.271 -0.459 1.00 85.00 278 ALA A CA 1
ATOM 2132 C C . ALA A 1 278 ? -17.634 6.957 -1.000 1.00 85.00 278 ALA A C 1
ATOM 2134 O O . ALA A 1 278 ? -17.717 8.185 -1.002 1.00 85.00 278 ALA A O 1
ATOM 2135 N N . THR A 1 279 ? -18.593 6.186 -1.514 1.00 76.75 279 THR A N 1
ATOM 2136 C CA . THR A 1 279 ? -19.833 6.713 -2.089 1.00 76.75 279 THR A CA 1
ATOM 2137 C C . THR A 1 279 ? -20.947 6.793 -1.048 1.00 76.75 279 THR A C 1
ATOM 2139 O O . THR A 1 279 ? -21.076 5.958 -0.155 1.00 76.75 279 THR A O 1
ATOM 2142 N N . ALA A 1 280 ? -21.812 7.796 -1.212 1.00 52.53 280 ALA A N 1
ATOM 2143 C CA . ALA A 1 280 ? -22.936 8.125 -0.331 1.00 52.53 280 ALA A CA 1
ATOM 2144 C C . ALA A 1 280 ? -24.028 7.032 -0.218 1.00 52.53 280 ALA A C 1
ATOM 2146 O O . ALA A 1 280 ? -25.048 7.231 0.432 1.00 52.53 280 ALA A O 1
ATOM 2147 N N . GLU A 1 281 ? -23.851 5.848 -0.811 1.00 50.06 281 GLU A N 1
ATOM 2148 C CA . GLU A 1 281 ? -24.665 4.674 -0.465 1.00 50.06 281 GLU A CA 1
ATOM 2149 C C . GLU A 1 281 ? -24.300 4.096 0.912 1.00 50.06 281 GLU A C 1
ATOM 2151 O O . GLU A 1 281 ? -25.112 3.379 1.499 1.00 50.06 281 GLU A O 1
ATOM 2156 N N . ALA A 1 282 ? -23.166 4.505 1.495 1.00 48.34 282 ALA A N 1
ATOM 2157 C CA . ALA A 1 282 ? -22.897 4.368 2.923 1.00 48.34 282 ALA A CA 1
ATOM 2158 C C . ALA A 1 282 ? -23.919 5.134 3.794 1.00 48.34 282 ALA A C 1
ATOM 2160 O O . ALA A 1 282 ? -24.276 4.644 4.864 1.00 48.34 282 ALA A O 1
ATOM 2161 N N . ASP A 1 283 ? -24.513 6.236 3.309 1.00 48.56 283 ASP A N 1
ATOM 2162 C CA . ASP A 1 283 ? -25.634 6.902 4.000 1.00 48.56 283 ASP A CA 1
ATOM 2163 C C . ASP A 1 283 ? -26.880 5.998 4.062 1.00 48.56 283 ASP A C 1
ATOM 2165 O O . ASP A 1 283 ? -27.745 6.174 4.920 1.00 48.56 283 ASP A O 1
ATOM 2169 N N . ARG A 1 284 ? -26.956 4.978 3.189 1.00 49.00 284 ARG A N 1
ATOM 2170 C CA . ARG A 1 284 ? -27.976 3.915 3.175 1.00 49.00 284 ARG A CA 1
ATOM 2171 C C . ARG A 1 284 ? -27.529 2.598 3.820 1.00 49.00 284 ARG A C 1
ATOM 2173 O O . ARG A 1 284 ? -28.287 1.631 3.793 1.00 49.00 284 ARG A O 1
ATOM 2180 N N . LEU A 1 285 ? -26.369 2.552 4.490 1.00 53.09 285 LEU A N 1
ATOM 2181 C CA . LEU A 1 285 ? -26.142 1.558 5.560 1.00 53.09 285 LEU A CA 1
ATOM 2182 C C . LEU A 1 285 ? -27.200 1.702 6.669 1.00 53.09 285 LEU A C 1
ATOM 2184 O O . LEU A 1 285 ? -27.454 0.765 7.428 1.00 53.09 285 LEU A O 1
ATOM 2188 N N . ARG A 1 286 ? -27.850 2.869 6.724 1.00 53.19 286 ARG A N 1
ATOM 2189 C CA . ARG A 1 286 ? -29.045 3.149 7.503 1.00 53.19 286 ARG A CA 1
ATOM 2190 C C . ARG A 1 286 ? -30.231 2.396 6.887 1.00 53.19 286 ARG A C 1
ATOM 2192 O O . ARG A 1 286 ? -30.658 2.695 5.778 1.00 53.19 286 ARG A O 1
ATOM 2199 N N . PHE A 1 287 ? -30.731 1.377 7.579 1.00 49.44 287 PHE A N 1
ATOM 2200 C CA . PHE A 1 287 ? -31.960 1.561 8.361 1.00 49.44 287 PHE A CA 1
ATOM 2201 C C . PHE A 1 287 ? -32.449 0.277 9.052 1.00 49.44 287 PHE A C 1
ATOM 2203 O O . PHE A 1 287 ? -33.159 0.413 10.041 1.00 49.44 287 PHE A O 1
ATOM 2210 N N . GLU A 1 288 ? -32.073 -0.947 8.637 1.00 48.69 288 GLU A N 1
ATOM 2211 C CA . GLU A 1 288 ? -32.747 -2.143 9.206 1.00 48.69 288 GLU A CA 1
ATOM 2212 C C . GLU A 1 288 ? -31.869 -3.385 9.524 1.00 48.69 288 GLU A C 1
ATOM 2214 O O . GLU A 1 288 ? -32.250 -4.137 10.416 1.00 48.69 288 GLU A O 1
ATOM 2219 N N . GLU A 1 289 ? -30.682 -3.612 8.923 1.00 49.56 289 GLU A N 1
ATOM 2220 C CA . GLU A 1 289 ? -30.037 -4.956 9.007 1.00 49.56 289 GLU A CA 1
ATOM 2221 C C . GLU A 1 289 ? -28.544 -5.058 9.415 1.00 49.56 289 GLU A C 1
ATOM 2223 O O . GLU A 1 289 ? -28.052 -6.175 9.570 1.00 49.56 289 GLU A O 1
ATOM 2228 N N . LYS A 1 290 ? -27.767 -3.972 9.585 1.00 53.56 290 LYS A N 1
ATOM 2229 C CA . LYS A 1 290 ? -26.280 -4.077 9.543 1.00 53.56 290 LYS A CA 1
ATOM 2230 C C . LYS A 1 290 ? -25.483 -3.346 10.642 1.00 53.56 290 LYS A C 1
ATOM 2232 O O . LYS A 1 290 ? -24.376 -2.880 10.390 1.00 53.56 290 LYS A O 1
ATOM 2237 N N . ARG A 1 291 ? -25.996 -3.323 11.878 1.00 54.88 291 ARG A N 1
ATOM 2238 C CA . ARG A 1 291 ? -25.340 -2.738 13.079 1.00 54.88 291 ARG A CA 1
ATOM 2239 C C . ARG A 1 291 ? -23.923 -3.289 13.324 1.00 54.88 291 ARG A C 1
ATOM 2241 O O . ARG A 1 291 ? -22.968 -2.531 13.443 1.00 54.88 291 ARG A O 1
ATOM 2248 N N . ALA A 1 292 ? -23.755 -4.608 13.213 1.00 56.41 292 ALA A N 1
ATOM 2249 C CA . ALA A 1 292 ? -22.468 -5.284 13.404 1.00 56.41 292 ALA A CA 1
ATOM 2250 C C . ALA A 1 292 ? -21.418 -5.016 12.300 1.00 56.41 292 ALA A C 1
ATOM 2252 O O . ALA A 1 292 ? -20.241 -5.325 12.483 1.00 56.41 292 ALA A O 1
ATOM 2253 N N . LEU A 1 293 ? -21.807 -4.465 11.140 1.00 68.62 293 LEU A N 1
ATOM 2254 C CA . LEU A 1 293 ? -20.876 -4.312 10.016 1.00 68.62 293 LEU A CA 1
ATOM 2255 C C . LEU A 1 293 ? -20.007 -3.057 10.110 1.00 68.62 293 LEU A C 1
ATOM 2257 O O . LEU A 1 293 ? -18.887 -3.082 9.606 1.00 68.62 293 LEU A O 1
ATOM 2261 N N . LEU A 1 294 ? -20.469 -2.001 10.786 1.00 73.38 294 LEU A N 1
ATOM 2262 C CA . LEU A 1 294 ? -19.720 -0.748 10.941 1.00 73.38 294 LEU A CA 1
ATOM 2263 C C . LEU A 1 294 ? -18.353 -0.996 11.599 1.00 73.38 294 LEU A C 1
ATOM 2265 O O . LEU A 1 294 ? -17.316 -0.614 11.060 1.00 73.38 294 LEU A O 1
ATOM 2269 N N . SER A 1 295 ? -18.369 -1.731 12.714 1.00 78.25 295 SER A N 1
ATOM 2270 C CA . SER A 1 295 ? -17.180 -2.166 13.451 1.00 78.25 295 SER A CA 1
ATOM 2271 C C . SER A 1 295 ? -16.219 -2.963 12.559 1.00 78.25 295 SER A C 1
ATOM 2273 O O . SER A 1 295 ? -15.021 -2.699 12.534 1.00 78.25 295 SER A O 1
ATOM 2275 N N . SER A 1 296 ? -16.750 -3.865 11.724 1.00 82.44 296 SER A N 1
ATOM 2276 C CA . SER A 1 296 ? -15.941 -4.674 10.801 1.00 82.44 296 SER A CA 1
ATOM 2277 C C . SER A 1 296 ? -15.381 -3.904 9.597 1.00 82.44 296 SER A C 1
ATOM 2279 O O . SER A 1 296 ? -14.378 -4.320 9.020 1.00 82.44 296 SER A O 1
ATOM 2281 N N . TYR A 1 297 ? -16.017 -2.801 9.190 1.00 86.44 297 TYR A N 1
ATOM 2282 C CA . TYR A 1 297 ? -15.635 -2.026 8.003 1.00 86.44 297 TYR A CA 1
ATOM 2283 C C . TYR A 1 297 ? -14.671 -0.888 8.327 1.00 86.44 297 TYR A C 1
ATOM 2285 O O . TYR A 1 297 ? -13.885 -0.495 7.465 1.00 86.44 297 TYR A O 1
ATOM 2293 N N . LEU A 1 298 ? -14.676 -0.408 9.570 1.00 85.88 298 LEU A N 1
ATOM 2294 C CA . LEU A 1 298 ? -13.808 0.665 10.042 1.00 85.88 298 LEU A CA 1
ATOM 2295 C C . LEU A 1 298 ? -12.313 0.393 9.778 1.00 85.88 298 LEU A C 1
ATOM 2297 O O . LEU A 1 298 ? -11.675 1.249 9.165 1.00 85.88 298 LEU A O 1
ATOM 2301 N N . PRO A 1 299 ? -11.748 -0.794 10.083 1.00 89.81 299 PRO A N 1
ATOM 2302 C CA . PRO A 1 299 ? -10.367 -1.112 9.718 1.00 89.81 299 PRO A CA 1
ATOM 2303 C C . PRO A 1 299 ? -10.073 -0.975 8.217 1.00 89.81 299 PRO A C 1
ATOM 2305 O O . PRO A 1 299 ? -9.012 -0.492 7.832 1.00 89.81 299 PRO A O 1
ATOM 2308 N N . TYR A 1 300 ? -11.012 -1.361 7.348 1.00 90.94 300 TYR A N 1
ATOM 2309 C CA . TYR A 1 300 ? -10.835 -1.222 5.900 1.00 90.94 300 TYR A CA 1
ATOM 2310 C C . TYR A 1 300 ? -10.919 0.234 5.445 1.00 90.94 300 TYR A C 1
ATOM 2312 O O . TYR A 1 300 ? -10.166 0.631 4.562 1.00 90.94 300 TYR A O 1
ATOM 2320 N N . ALA A 1 301 ? -11.796 1.041 6.048 1.00 88.94 301 ALA A N 1
ATOM 2321 C CA . ALA A 1 301 ? -11.861 2.471 5.764 1.00 88.94 301 ALA A CA 1
ATOM 2322 C C . ALA A 1 301 ? -10.521 3.156 6.077 1.00 88.94 301 ALA A C 1
ATOM 2324 O O . ALA A 1 301 ? -10.041 3.948 5.266 1.00 88.94 301 ALA A O 1
ATOM 2325 N N . VAL A 1 302 ? -9.874 2.783 7.190 1.00 87.88 302 VAL A N 1
ATOM 2326 C CA . VAL A 1 302 ? -8.520 3.254 7.525 1.00 87.88 302 VAL A CA 1
ATOM 2327 C C . VAL A 1 302 ? -7.494 2.777 6.494 1.00 87.88 302 VAL A C 1
ATOM 2329 O O . VAL A 1 302 ? -6.741 3.598 5.983 1.00 87.88 302 VAL A O 1
ATOM 2332 N N . ALA A 1 303 ? -7.511 1.495 6.111 1.00 90.44 303 ALA A N 1
ATOM 2333 C CA . ALA A 1 303 ? -6.594 0.943 5.102 1.00 90.44 303 ALA A CA 1
ATOM 2334 C C . ALA A 1 303 ? -6.742 1.587 3.708 1.00 90.44 303 ALA A C 1
ATOM 2336 O O . ALA A 1 303 ? -5.816 1.569 2.906 1.00 90.44 303 ALA A O 1
ATOM 2337 N N . PHE A 1 304 ? -7.910 2.147 3.386 1.00 90.12 304 PHE A N 1
ATOM 2338 C CA . PHE A 1 304 ? -8.132 2.870 2.130 1.00 90.12 304 PHE A CA 1
ATOM 2339 C C . PHE A 1 304 ? -7.863 4.378 2.215 1.00 90.12 304 PHE A C 1
ATOM 2341 O O . PHE A 1 304 ? -8.033 5.066 1.203 1.00 90.12 304 PHE A O 1
ATOM 2348 N N . GLY A 1 305 ? -7.494 4.897 3.391 1.00 86.75 305 GLY A N 1
ATOM 2349 C CA . GLY A 1 305 ? -7.335 6.332 3.625 1.00 86.75 305 GLY A CA 1
ATOM 2350 C C . GLY A 1 305 ? -8.658 7.106 3.580 1.00 86.75 305 GLY A C 1
ATOM 2351 O O . GLY A 1 305 ? -8.683 8.269 3.192 1.00 86.75 305 GLY A O 1
ATOM 2352 N N . LEU A 1 306 ? -9.779 6.465 3.930 1.00 86.06 306 LEU A N 1
ATOM 2353 C CA . LEU A 1 306 ? -11.118 7.073 3.981 1.00 86.06 306 LEU A CA 1
ATOM 2354 C C . LEU A 1 306 ? -11.504 7.534 5.401 1.00 86.06 306 LEU A C 1
ATOM 2356 O O . LEU A 1 306 ? -12.688 7.695 5.696 1.00 86.06 306 LEU A O 1
ATOM 2360 N N . THR A 1 307 ? -10.522 7.748 6.283 1.00 83.12 307 THR A N 1
ATOM 2361 C CA . THR A 1 307 ? -10.714 8.092 7.706 1.00 83.12 307 THR A CA 1
ATOM 2362 C C . THR A 1 307 ? -11.619 9.303 7.903 1.00 83.12 307 THR A C 1
ATOM 2364 O O . THR A 1 307 ? -12.604 9.203 8.625 1.00 83.12 307 THR A O 1
ATOM 2367 N N . ALA A 1 308 ? -11.350 10.415 7.213 1.00 81.31 308 ALA A N 1
ATOM 2368 C CA . ALA A 1 308 ? -12.126 11.649 7.346 1.00 81.31 308 ALA A CA 1
ATOM 2369 C C . ALA A 1 308 ? -13.598 11.478 6.931 1.00 81.31 308 ALA A C 1
ATOM 2371 O O . ALA A 1 308 ? -14.500 11.975 7.604 1.00 81.31 308 ALA A O 1
ATOM 2372 N N . HIS A 1 309 ? -13.850 10.736 5.847 1.00 80.56 309 HIS A N 1
ATOM 2373 C CA . HIS A 1 309 ? -15.208 10.444 5.387 1.00 80.56 309 HIS A CA 1
ATOM 2374 C C . HIS A 1 309 ? -15.959 9.565 6.396 1.00 80.56 309 HIS A C 1
ATOM 2376 O O . HIS A 1 309 ? -17.090 9.868 6.770 1.00 80.56 309 HIS A O 1
ATOM 2382 N N . PHE A 1 310 ? -15.307 8.512 6.893 1.00 78.00 310 PHE A N 1
ATOM 2383 C CA . PHE A 1 310 ? -15.907 7.604 7.870 1.00 78.00 310 PHE A CA 1
ATOM 2384 C C . PHE A 1 310 ? -16.120 8.268 9.238 1.00 78.00 310 PHE A C 1
ATOM 2386 O O . PHE A 1 310 ? -17.121 8.011 9.901 1.00 78.00 310 PHE A O 1
ATOM 2393 N N . ALA A 1 311 ? -15.219 9.162 9.644 1.00 78.25 311 ALA A N 1
ATOM 2394 C CA . ALA A 1 311 ? -15.368 9.974 10.844 1.00 78.25 311 ALA A CA 1
ATOM 2395 C C . ALA A 1 311 ? -16.570 10.920 10.748 1.00 78.25 311 ALA A C 1
ATOM 2397 O O . ALA A 1 311 ? -17.334 11.030 11.704 1.00 78.25 311 ALA A O 1
ATOM 2398 N N . ALA A 1 312 ? -16.779 11.566 9.595 1.00 78.44 312 ALA A N 1
ATOM 2399 C CA . ALA A 1 312 ? -17.973 12.375 9.356 1.00 78.44 312 ALA A CA 1
ATOM 2400 C C . ALA A 1 312 ? -19.253 11.530 9.465 1.00 78.44 312 ALA A C 1
ATOM 2402 O O . ALA A 1 312 ? -20.171 11.911 10.184 1.00 78.44 312 ALA A O 1
ATOM 2403 N N . LEU A 1 313 ? -19.267 10.335 8.863 1.00 77.06 313 LEU A N 1
ATOM 2404 C CA . LEU A 1 313 ? -20.397 9.406 8.952 1.00 77.06 313 LEU A CA 1
ATOM 2405 C C . LEU A 1 313 ? -20.701 8.993 10.402 1.00 77.06 313 LEU A C 1
ATOM 2407 O O . LEU A 1 313 ? -21.866 8.921 10.789 1.00 77.06 313 LEU A O 1
ATOM 2411 N N . LEU A 1 314 ? -19.671 8.757 11.222 1.00 73.75 314 LEU A N 1
ATOM 2412 C CA . LEU A 1 314 ? -19.835 8.476 12.651 1.00 73.75 314 LEU A CA 1
ATOM 2413 C C . LEU A 1 314 ? -20.409 9.678 13.410 1.00 73.75 314 LEU A C 1
ATOM 2415 O O . LEU A 1 314 ? -21.357 9.502 14.172 1.00 73.75 314 LEU A O 1
ATOM 2419 N N . ARG A 1 315 ? -19.899 10.895 13.177 1.00 74.00 315 ARG A N 1
ATOM 2420 C CA . ARG A 1 315 ? -20.446 12.123 13.786 1.00 74.00 315 ARG A CA 1
ATOM 2421 C C . ARG A 1 315 ? -21.914 12.340 13.397 1.00 74.00 315 ARG A C 1
ATOM 2423 O O . ARG A 1 315 ? -22.736 12.669 14.247 1.00 74.00 315 ARG A O 1
ATOM 2430 N N . ASP A 1 316 ? -22.274 12.069 12.146 1.00 74.75 316 ASP A N 1
ATOM 2431 C CA . ASP A 1 316 ? -23.658 12.158 11.665 1.00 74.75 316 ASP A CA 1
ATOM 2432 C C . ASP A 1 316 ? -24.573 11.071 12.247 1.00 74.75 316 ASP A C 1
ATOM 2434 O O . ASP A 1 316 ? -25.793 11.248 12.294 1.00 74.75 316 ASP A O 1
ATOM 2438 N N . LEU A 1 317 ? -24.024 9.922 12.652 1.00 70.00 317 LEU A N 1
ATOM 2439 C CA . LEU A 1 317 ? -24.759 8.884 13.382 1.00 70.00 317 LEU A CA 1
ATOM 2440 C C . LEU A 1 317 ? -24.912 9.231 14.869 1.00 70.00 317 LEU A C 1
ATOM 2442 O O . LEU A 1 317 ? -25.948 8.913 15.443 1.00 70.00 317 LEU A O 1
ATOM 2446 N N . ALA A 1 318 ? -23.931 9.910 15.474 1.00 65.56 318 ALA A N 1
ATOM 2447 C CA . ALA A 1 318 ? -24.010 10.404 16.855 1.00 65.56 318 ALA A CA 1
ATOM 2448 C C . ALA A 1 318 ? -25.205 11.340 17.059 1.00 65.56 318 ALA A C 1
ATOM 2450 O O . ALA A 1 318 ? -25.919 11.260 18.052 1.00 65.56 318 ALA A O 1
ATOM 2451 N N . ASN A 1 319 ? -25.429 12.211 16.075 1.00 68.06 319 ASN A N 1
ATOM 2452 C CA . ASN A 1 319 ? -26.506 13.194 16.087 1.00 68.06 319 ASN A CA 1
ATOM 2453 C C . ASN A 1 319 ? -27.900 12.573 15.857 1.00 68.06 319 ASN A C 1
ATOM 2455 O O . ASN A 1 319 ? -28.906 13.281 15.938 1.00 68.06 319 ASN A O 1
ATOM 2459 N N . ASP A 1 320 ? -27.989 11.270 15.558 1.00 70.12 320 ASP A N 1
ATOM 2460 C CA . ASP A 1 320 ? -29.255 10.550 15.419 1.00 70.12 320 ASP A CA 1
ATOM 2461 C C . ASP A 1 320 ? -29.760 10.063 16.790 1.00 70.12 320 ASP A C 1
ATOM 2463 O O . ASP A 1 320 ? -29.046 9.452 17.581 1.00 70.12 320 ASP A O 1
ATOM 2467 N N . SER A 1 321 ? -31.048 10.273 17.051 1.00 57.47 321 SER A N 1
ATOM 2468 C CA . SER A 1 321 ? -31.761 9.824 18.256 1.00 57.47 321 SER A CA 1
ATOM 2469 C C . SER A 1 321 ? -31.647 8.322 18.576 1.00 57.47 321 SER A C 1
ATOM 2471 O O . SER A 1 321 ? -31.873 7.940 19.721 1.00 57.47 321 SER A O 1
ATOM 2473 N N . HIS A 1 322 ? -31.289 7.478 17.600 1.00 64.50 322 HIS A N 1
ATOM 2474 C CA . HIS A 1 322 ? -31.093 6.033 17.778 1.00 64.50 322 HIS A CA 1
ATOM 2475 C C . HIS A 1 322 ? -29.613 5.610 17.832 1.00 64.50 322 HIS A C 1
ATOM 2477 O O . HIS A 1 322 ? -29.320 4.438 17.608 1.00 64.50 322 HIS A O 1
ATOM 2483 N N . TRP A 1 323 ? -28.667 6.520 18.108 1.00 60.56 323 TRP A N 1
ATOM 2484 C CA . TRP A 1 323 ? -27.220 6.236 18.078 1.00 60.56 323 TRP A CA 1
ATOM 2485 C C . TRP A 1 323 ? -26.809 4.969 18.865 1.00 60.56 323 TRP A C 1
ATOM 2487 O O . TRP A 1 323 ? -25.935 4.224 18.421 1.00 60.56 323 TRP A O 1
ATOM 2497 N N . THR A 1 324 ? -27.488 4.669 19.983 1.00 61.56 324 THR A N 1
ATOM 2498 C CA . THR A 1 324 ? -27.257 3.484 20.833 1.00 61.56 324 THR A CA 1
ATOM 2499 C C . THR A 1 324 ? -27.462 2.154 20.106 1.00 61.56 324 THR A C 1
ATOM 2501 O O . THR A 1 324 ? -26.821 1.164 20.442 1.00 61.56 324 THR A O 1
ATOM 2504 N N . ASP A 1 325 ? -28.320 2.122 19.085 1.00 60.91 325 ASP A N 1
ATOM 2505 C CA . ASP A 1 325 ? -28.549 0.928 18.267 1.00 60.91 325 ASP A CA 1
ATOM 2506 C C . ASP A 1 325 ? -27.393 0.685 17.281 1.00 60.91 325 ASP A C 1
ATOM 2508 O O . ASP A 1 325 ? -27.234 -0.427 16.782 1.00 60.91 325 ASP A O 1
ATOM 2512 N N . TYR A 1 326 ? -26.578 1.704 16.992 1.00 58.31 326 TYR A N 1
ATOM 2513 C CA . TYR A 1 326 ? -25.452 1.623 16.055 1.00 58.31 326 TYR A CA 1
ATOM 2514 C C . TYR A 1 326 ? -24.114 1.298 16.736 1.00 58.31 326 TYR A C 1
ATOM 2516 O O . TYR A 1 326 ? -23.190 0.848 16.062 1.00 58.31 326 TYR A O 1
ATOM 2524 N N . VAL A 1 327 ? -24.005 1.495 18.056 1.00 58.88 327 VAL A N 1
ATOM 2525 C CA . VAL A 1 327 ? -22.818 1.123 18.856 1.00 58.88 327 VAL A CA 1
ATOM 2526 C C . VAL A 1 327 ? -22.803 -0.347 19.289 1.00 58.88 327 VAL A C 1
ATOM 2528 O O . VAL A 1 327 ? -21.801 -0.809 19.836 1.00 58.88 327 VAL A O 1
ATOM 2531 N N . ASP A 1 328 ? -23.862 -1.102 18.984 1.00 58.25 328 ASP A N 1
ATOM 2532 C CA . ASP A 1 328 ? -23.943 -2.554 19.174 1.00 58.25 328 ASP A CA 1
ATOM 2533 C C . ASP A 1 328 ? -22.915 -3.254 18.251 1.00 58.25 328 ASP A C 1
ATOM 2535 O O . ASP A 1 328 ? -23.143 -3.453 17.053 1.00 58.25 328 ASP A O 1
ATOM 2539 N N . GLY A 1 329 ? -21.717 -3.531 18.784 1.00 61.81 329 GLY A N 1
ATOM 2540 C CA . GLY A 1 329 ? -20.550 -4.042 18.043 1.00 61.81 329 GLY A CA 1
ATOM 2541 C C . GLY A 1 329 ? -19.246 -3.249 18.223 1.00 61.81 329 GLY A C 1
ATOM 2542 O O . GLY A 1 329 ? -18.200 -3.676 17.724 1.00 61.81 329 GLY A O 1
ATOM 2543 N N . LEU A 1 330 ? -19.276 -2.124 18.944 1.00 72.00 330 LEU A N 1
ATOM 2544 C CA . LEU A 1 330 ? -18.095 -1.339 19.333 1.00 72.00 330 LEU A CA 1
ATOM 2545 C C . LEU A 1 330 ? -17.576 -1.701 20.738 1.00 72.00 330 LEU A C 1
ATOM 2547 O O . LEU A 1 330 ? -16.844 -0.925 21.336 1.00 72.00 330 LEU A O 1
ATOM 2551 N N . ASP A 1 331 ? -17.865 -2.906 21.245 1.00 74.75 331 ASP A N 1
ATOM 2552 C CA . ASP A 1 331 ? -17.418 -3.396 22.569 1.00 74.75 331 ASP A CA 1
ATOM 2553 C C . ASP A 1 331 ? -15.890 -3.375 22.773 1.00 74.75 331 ASP A C 1
ATOM 2555 O O . ASP A 1 331 ? -15.378 -3.488 23.895 1.00 74.75 331 ASP A O 1
ATOM 2559 N N . TRP A 1 332 ? -15.145 -3.280 21.671 1.00 79.62 332 TRP A N 1
ATOM 2560 C CA . TRP A 1 332 ? -13.695 -3.157 21.661 1.00 79.62 332 TRP A CA 1
ATOM 2561 C C . TRP A 1 332 ? -13.198 -1.737 21.966 1.00 79.62 332 TRP A C 1
ATOM 2563 O O . TRP A 1 332 ? -12.022 -1.590 22.295 1.00 79.62 332 TRP A O 1
ATOM 2573 N N . TYR A 1 333 ? -14.056 -0.715 21.894 1.00 76.19 333 TYR A N 1
ATOM 2574 C CA . TYR A 1 333 ? -13.745 0.674 22.226 1.00 76.19 333 TYR A CA 1
ATOM 2575 C C . TYR A 1 333 ? -14.598 1.142 23.413 1.00 76.19 333 TYR A C 1
ATOM 2577 O O . TYR A 1 333 ? -15.820 1.236 23.331 1.00 76.19 333 TYR A O 1
ATOM 2585 N N . ASP A 1 334 ? -13.944 1.441 24.532 1.00 74.44 334 ASP A N 1
ATOM 2586 C CA . ASP A 1 334 ? -14.568 2.055 25.698 1.00 74.44 334 ASP A CA 1
ATOM 2587 C C . ASP A 1 334 ? -14.416 3.573 25.603 1.00 74.44 334 ASP A C 1
ATOM 2589 O O . ASP A 1 334 ? -13.325 4.130 25.753 1.00 74.44 334 ASP A O 1
ATOM 2593 N N . PHE A 1 335 ? -15.547 4.216 25.350 1.00 64.62 335 PHE A N 1
ATOM 2594 C CA . PHE A 1 335 ? -15.701 5.656 25.184 1.00 64.62 335 PHE A CA 1
ATOM 2595 C C . PHE A 1 335 ? -15.514 6.467 26.477 1.00 64.62 335 PHE A C 1
ATOM 2597 O O . PHE A 1 335 ? -15.646 7.683 26.428 1.00 64.62 335 PHE A O 1
ATOM 2604 N N . GLY A 1 336 ? -15.229 5.832 27.620 1.00 56.53 336 GLY A N 1
ATOM 2605 C CA . GLY A 1 336 ? -14.989 6.545 28.872 1.00 56.53 336 GLY A CA 1
ATOM 2606 C C . GLY A 1 336 ? -16.280 7.108 29.472 1.00 56.53 336 GLY A C 1
ATOM 2607 O O . GLY A 1 336 ? -16.567 8.288 29.353 1.00 56.53 336 GLY A O 1
ATOM 2608 N N . GLY A 1 337 ? -17.063 6.246 30.132 1.00 48.03 337 GLY A N 1
ATOM 2609 C CA . GLY A 1 337 ? -18.078 6.646 31.122 1.00 48.03 337 GLY A CA 1
ATOM 2610 C C . GLY A 1 337 ? -19.094 7.719 30.692 1.00 48.03 337 GLY A C 1
ATOM 2611 O O . GLY A 1 337 ? -19.059 8.841 31.180 1.00 48.03 337 GLY A O 1
ATOM 2612 N N . TRP A 1 338 ? -20.075 7.358 29.866 1.00 52.56 338 TRP A N 1
ATOM 2613 C CA . TRP A 1 338 ? -21.160 8.262 29.465 1.00 52.56 338 TRP A CA 1
ATOM 2614 C C . TRP A 1 338 ? -22.098 8.644 30.625 1.00 52.56 338 TRP A C 1
ATOM 2616 O O . TRP A 1 338 ? -22.708 7.780 31.263 1.00 52.56 338 TRP A O 1
ATOM 2626 N N . GLY A 1 339 ? -22.312 9.950 30.811 1.00 38.59 339 GLY A N 1
ATOM 2627 C CA . GLY A 1 339 ? -23.624 10.493 31.178 1.00 38.59 339 GLY A CA 1
ATOM 2628 C C . GLY A 1 339 ? -24.565 10.462 29.964 1.00 38.59 339 GLY A C 1
ATOM 2629 O O . GLY A 1 339 ? -24.108 10.424 28.827 1.00 38.59 339 GLY A O 1
ATOM 2630 N N . SER A 1 340 ? -25.877 10.458 30.197 1.00 39.06 340 SER A N 1
ATOM 2631 C CA . SER A 1 340 ? -26.971 10.152 29.252 1.00 39.06 340 SER A CA 1
ATOM 2632 C C . SER A 1 340 ? -27.090 10.972 27.952 1.00 39.06 340 SER A C 1
ATOM 2634 O O . SER A 1 340 ? -28.066 10.781 27.229 1.00 39.06 340 SER A O 1
ATOM 2636 N N . ASP A 1 341 ? -26.151 11.860 27.624 1.00 43.62 341 ASP A N 1
ATOM 2637 C CA . ASP A 1 341 ? -26.418 12.993 26.728 1.00 43.62 341 ASP A CA 1
ATOM 2638 C C . ASP A 1 341 ? -25.645 12.965 25.393 1.00 43.62 341 ASP A C 1
ATOM 2640 O O . ASP A 1 341 ? -25.540 13.997 24.744 1.00 43.62 341 ASP A O 1
ATOM 2644 N N . GLY A 1 342 ? -25.145 11.798 24.953 1.00 46.59 342 GLY A N 1
ATOM 2645 C CA . GLY A 1 342 ? -24.942 11.425 23.532 1.00 46.59 342 GLY A CA 1
ATOM 2646 C C . GLY A 1 342 ? -24.126 12.342 22.595 1.00 46.59 342 GLY A C 1
ATOM 2647 O O . GLY A 1 342 ? -24.106 12.089 21.396 1.00 46.59 342 GLY A O 1
ATOM 2648 N N . GLY A 1 343 ? -23.490 13.405 23.091 1.00 45.44 343 GLY A N 1
ATOM 2649 C CA . GLY A 1 343 ? -23.121 14.560 22.266 1.00 45.44 343 GLY A CA 1
ATOM 2650 C C . GLY A 1 343 ? -21.725 14.566 21.644 1.00 45.44 343 GLY A C 1
ATOM 2651 O O . GLY A 1 343 ? -21.479 15.422 20.801 1.00 45.44 343 GLY A O 1
ATOM 2652 N N . ASP A 1 344 ? -20.817 13.662 22.025 1.00 52.38 344 ASP A N 1
ATOM 2653 C CA . ASP A 1 344 ? -19.441 13.691 21.508 1.00 52.38 344 ASP A CA 1
ATOM 2654 C C . ASP A 1 344 ? -18.881 12.275 21.287 1.00 52.38 344 ASP A C 1
ATOM 2656 O O . ASP A 1 344 ? -18.484 11.578 22.222 1.00 52.38 344 ASP A O 1
ATOM 2660 N N . LEU A 1 345 ? -18.888 11.798 20.036 1.00 58.81 345 LEU A N 1
ATOM 2661 C CA . LEU A 1 345 ? -18.222 10.543 19.675 1.00 58.81 345 LEU A CA 1
ATOM 2662 C C . LEU A 1 345 ? -16.721 10.799 19.488 1.00 58.81 345 LEU A C 1
ATOM 2664 O O . LEU A 1 345 ? -16.272 11.061 18.368 1.00 58.81 345 LEU A O 1
ATOM 2668 N N . SER A 1 346 ? -15.934 10.603 20.553 1.00 63.50 346 SER A N 1
ATOM 2669 C CA . SER A 1 346 ? -14.464 10.720 20.498 1.00 63.50 346 SER A CA 1
ATOM 2670 C C . SER A 1 346 ? -13.813 9.793 19.462 1.00 63.50 346 SER A C 1
ATOM 2672 O O . SER A 1 346 ? -12.725 10.085 18.983 1.00 63.50 346 SER A O 1
ATOM 2674 N N . LEU A 1 347 ? -14.489 8.711 19.049 1.00 66.75 347 LEU A N 1
ATOM 2675 C CA . LEU A 1 347 ? -14.029 7.803 17.992 1.00 66.75 347 LEU A CA 1
ATOM 2676 C C . LEU A 1 347 ? -13.892 8.506 16.630 1.00 66.75 347 LEU A C 1
ATOM 2678 O O . LEU A 1 347 ? -12.959 8.213 15.890 1.00 66.75 347 LEU A O 1
ATOM 2682 N N . GLY A 1 348 ? -14.811 9.416 16.284 1.00 66.75 348 GLY A N 1
ATOM 2683 C CA . GLY A 1 348 ? -14.741 10.161 15.024 1.00 66.75 348 GLY A CA 1
ATOM 2684 C C . GLY A 1 348 ? -13.520 11.079 14.990 1.00 66.75 348 GLY A C 1
ATOM 2685 O O . GLY A 1 348 ? -12.773 11.068 14.016 1.00 66.75 348 GLY A O 1
ATOM 2686 N N . ASP A 1 349 ? -13.286 11.812 16.078 1.00 67.69 349 ASP A N 1
ATOM 2687 C CA . ASP A 1 349 ? -12.090 12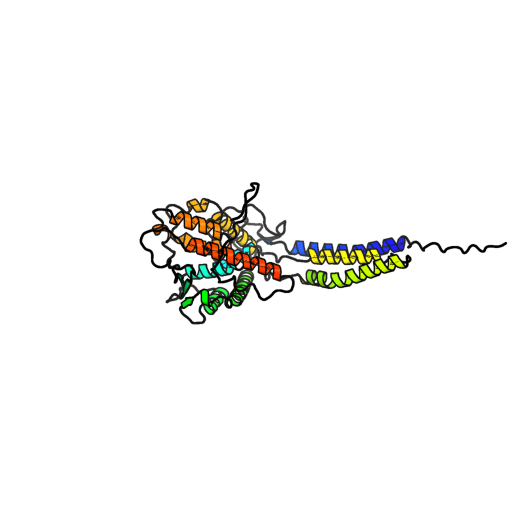.642 16.254 1.00 67.69 349 ASP A CA 1
ATOM 2688 C C . ASP A 1 349 ? -10.816 11.792 16.252 1.00 67.69 349 ASP A C 1
ATOM 2690 O O . ASP A 1 349 ? -9.928 12.033 15.443 1.00 67.69 349 ASP A O 1
ATOM 2694 N N . ALA A 1 350 ? -10.784 10.711 17.037 1.00 67.25 350 ALA A N 1
ATOM 2695 C CA . ALA A 1 350 ? -9.652 9.791 17.091 1.00 67.25 350 ALA A CA 1
ATOM 2696 C C . ALA A 1 350 ? -9.297 9.209 15.714 1.00 67.25 350 ALA A C 1
ATOM 2698 O O . ALA A 1 350 ? -8.122 9.050 15.398 1.00 67.25 350 ALA A O 1
ATOM 2699 N N . LEU A 1 351 ? -10.287 8.909 14.866 1.00 67.50 351 LEU A N 1
ATOM 2700 C CA . LEU A 1 351 ? -10.038 8.448 13.497 1.00 67.50 351 LEU A CA 1
ATOM 2701 C C . LEU A 1 351 ? -9.462 9.537 12.587 1.00 67.50 351 LEU A C 1
ATOM 2703 O O . LEU A 1 351 ? -8.650 9.209 11.719 1.00 67.50 351 LEU A O 1
ATOM 2707 N N . VAL A 1 352 ? -9.894 10.794 12.743 1.00 68.69 352 VAL A N 1
ATOM 2708 C CA . VAL A 1 352 ? -9.328 11.928 11.994 1.00 68.69 352 VAL A CA 1
ATOM 2709 C C . VAL A 1 352 ? -7.878 12.129 12.396 1.00 68.69 352 VAL A C 1
ATOM 2711 O O . VAL A 1 352 ? -7.013 12.119 11.527 1.00 68.69 352 VAL A O 1
ATOM 2714 N N . ASP A 1 353 ? -7.611 12.187 13.695 1.00 66.19 353 ASP A N 1
ATOM 2715 C CA . ASP A 1 353 ? -6.270 12.410 14.217 1.00 66.19 353 ASP A CA 1
ATOM 2716 C C . ASP A 1 353 ? -5.319 11.264 13.823 1.00 66.19 353 ASP A C 1
ATOM 2718 O O . ASP A 1 353 ? -4.239 11.516 13.299 1.00 66.19 353 ASP A O 1
ATOM 2722 N N . ILE A 1 354 ? -5.752 9.994 13.898 1.00 61.16 354 ILE A N 1
ATOM 2723 C CA . ILE A 1 354 ? -4.983 8.852 13.355 1.00 61.16 354 ILE A CA 1
ATOM 2724 C C . ILE A 1 354 ? -4.698 9.029 11.852 1.00 61.16 354 ILE A C 1
ATOM 2726 O O . ILE A 1 354 ? -3.613 8.679 11.377 1.00 61.16 354 ILE A O 1
ATOM 2730 N N . GLY A 1 355 ? -5.660 9.538 11.081 1.00 59.97 355 GLY A N 1
ATOM 2731 C CA . 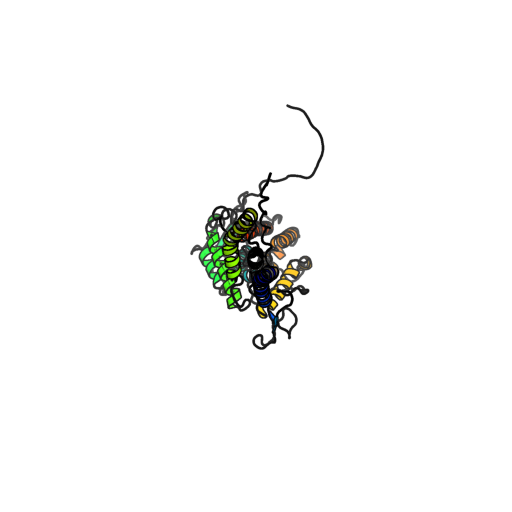GLY A 1 355 ? -5.493 9.815 9.654 1.00 59.97 355 GLY A CA 1
ATOM 2732 C C . GLY A 1 355 ? -4.443 10.893 9.374 1.00 59.97 355 GLY A C 1
ATOM 2733 O O . GLY A 1 355 ? -3.547 10.684 8.554 1.00 59.97 355 GLY A O 1
ATOM 2734 N N . ASP A 1 356 ? -4.509 12.015 10.082 1.00 63.91 356 ASP A N 1
ATOM 2735 C CA . ASP A 1 356 ? -3.601 13.152 9.898 1.00 63.91 356 ASP A CA 1
ATOM 2736 C C . ASP A 1 356 ? -2.170 12.807 10.343 1.00 63.91 356 ASP A C 1
ATOM 2738 O O . ASP A 1 356 ? -1.197 13.101 9.643 1.00 63.91 356 ASP A O 1
ATOM 2742 N N . THR A 1 357 ? -2.022 12.067 11.444 1.00 58.66 357 THR A N 1
ATOM 2743 C CA . THR A 1 357 ? -0.726 11.548 11.899 1.00 58.66 357 THR A CA 1
ATOM 2744 C C . THR A 1 357 ? -0.115 10.578 10.885 1.00 58.66 357 THR A C 1
ATOM 2746 O O . THR A 1 357 ? 1.072 10.655 10.572 1.00 58.66 357 THR A O 1
ATOM 2749 N N . THR A 1 358 ? -0.909 9.645 10.349 1.00 58.44 358 THR A N 1
ATOM 2750 C CA . THR A 1 358 ? -0.390 8.612 9.435 1.00 58.44 358 THR A CA 1
ATOM 2751 C C . THR A 1 358 ? -0.022 9.163 8.062 1.00 58.44 358 THR A C 1
ATOM 2753 O O . THR A 1 358 ? 1.014 8.777 7.523 1.00 58.44 358 THR A O 1
ATOM 2756 N N . THR A 1 359 ? -0.802 10.105 7.531 1.00 58.09 359 THR A N 1
ATOM 2757 C CA . THR A 1 359 ? -0.498 10.772 6.255 1.00 58.09 359 THR A CA 1
ATOM 2758 C C . THR A 1 359 ? 0.797 11.585 6.318 1.00 58.09 359 THR A C 1
ATOM 2760 O O . THR A 1 359 ? 1.608 11.504 5.395 1.00 58.09 359 THR A O 1
ATOM 2763 N N . GLY A 1 360 ? 1.068 12.274 7.432 1.00 53.62 360 GLY A N 1
ATOM 2764 C CA . GLY A 1 360 ? 2.333 12.993 7.630 1.00 53.62 360 GLY A CA 1
ATOM 2765 C C . GLY A 1 360 ? 3.576 12.089 7.620 1.00 53.62 360 GLY A C 1
ATOM 2766 O O . GLY A 1 360 ? 4.656 12.510 7.204 1.00 53.62 360 GLY A O 1
ATOM 2767 N N . LEU A 1 361 ? 3.443 10.823 8.021 1.00 51.34 361 LEU A N 1
ATOM 2768 C CA . LEU A 1 361 ? 4.550 9.856 8.037 1.00 51.34 361 LEU A CA 1
ATOM 2769 C C . LEU A 1 361 ? 4.827 9.240 6.671 1.00 51.34 361 LEU A C 1
ATOM 2771 O O . LEU A 1 361 ? 5.977 8.893 6.378 1.00 51.34 361 LEU A O 1
ATOM 2775 N N . ASP A 1 362 ? 3.787 9.099 5.852 1.00 56.44 362 ASP A N 1
ATOM 2776 C CA . ASP A 1 362 ? 3.906 8.589 4.491 1.00 56.44 362 ASP A CA 1
ATOM 2777 C C . ASP A 1 362 ? 4.666 9.613 3.610 1.00 56.44 362 ASP A C 1
ATOM 2779 O O . ASP A 1 362 ? 5.605 9.229 2.905 1.00 56.44 362 ASP A O 1
ATOM 2783 N N . ASP A 1 363 ? 4.390 10.918 3.758 1.00 46.28 363 ASP A N 1
ATOM 2784 C CA . ASP A 1 363 ? 5.099 12.006 3.050 1.00 46.28 363 ASP A CA 1
ATOM 2785 C C . ASP A 1 363 ? 6.587 12.095 3.430 1.00 46.28 363 ASP A C 1
ATOM 2787 O O . ASP A 1 363 ? 7.470 12.290 2.589 1.00 46.28 363 ASP A O 1
ATOM 2791 N N . VAL A 1 364 ? 6.894 11.895 4.709 1.00 41.25 364 VAL A N 1
ATOM 2792 C CA . VAL A 1 364 ? 8.269 11.876 5.211 1.00 41.25 364 VAL A CA 1
ATOM 2793 C C . VAL A 1 364 ? 9.005 10.608 4.739 1.00 41.25 364 VAL A C 1
ATOM 2795 O O . VAL A 1 364 ? 10.180 10.663 4.368 1.00 41.25 364 VAL A O 1
ATOM 2798 N N . GLY A 1 365 ? 8.306 9.471 4.665 1.00 39.72 365 GLY A N 1
ATOM 2799 C CA . GLY A 1 365 ? 8.817 8.224 4.091 1.00 39.72 365 GLY A CA 1
ATOM 2800 C C . GLY A 1 365 ? 9.223 8.341 2.617 1.00 39.72 365 GLY A C 1
ATOM 2801 O O . GLY A 1 365 ? 10.216 7.727 2.213 1.00 39.72 365 GLY A O 1
ATOM 2802 N N . ASP A 1 366 ? 8.516 9.165 1.840 1.00 39.09 366 ASP A N 1
ATOM 2803 C CA . ASP A 1 366 ? 8.800 9.411 0.422 1.00 39.09 366 ASP A CA 1
ATOM 2804 C C . ASP A 1 366 ? 9.959 10.404 0.196 1.00 39.09 366 ASP A C 1
ATOM 2806 O O . ASP A 1 366 ? 10.719 10.255 -0.769 1.00 39.09 366 ASP A O 1
ATOM 2810 N N . VAL A 1 367 ? 10.185 11.354 1.115 1.00 34.97 367 VAL A N 1
ATOM 2811 C CA . VAL A 1 367 ? 11.378 12.231 1.114 1.00 34.97 367 VAL A CA 1
ATOM 2812 C C . VAL A 1 367 ? 12.659 11.436 1.421 1.00 34.97 367 VAL A C 1
ATOM 2814 O O . VAL A 1 367 ? 13.718 11.714 0.856 1.00 34.97 367 VAL A O 1
ATOM 2817 N N . PHE A 1 368 ? 12.570 10.372 2.226 1.00 34.66 368 PHE A N 1
ATOM 2818 C CA . PHE A 1 368 ? 13.716 9.540 2.616 1.00 34.66 368 PHE A CA 1
ATOM 2819 C C . PHE A 1 368 ? 14.201 8.524 1.574 1.00 34.66 368 PHE A C 1
ATOM 2821 O O . PHE A 1 368 ? 15.204 7.840 1.802 1.00 34.66 368 PHE A O 1
ATOM 2828 N N . ASP A 1 369 ? 13.578 8.448 0.396 1.00 41.38 369 ASP A N 1
ATOM 2829 C CA . ASP A 1 369 ? 14.055 7.578 -0.690 1.00 41.38 369 ASP A CA 1
ATOM 2830 C C . ASP A 1 369 ? 15.205 8.215 -1.520 1.00 41.38 369 ASP A C 1
ATOM 2832 O O . ASP A 1 369 ? 15.666 7.638 -2.525 1.00 41.38 369 ASP A O 1
ATOM 2836 N N . GLY A 1 370 ? 15.702 9.376 -1.054 1.00 32.78 370 GLY A N 1
ATOM 2837 C CA . GLY A 1 370 ? 16.926 10.061 -1.471 1.00 32.78 370 GLY A CA 1
ATOM 2838 C C . GLY A 1 370 ? 17.638 10.798 -0.320 1.00 32.78 370 GLY A C 1
ATOM 2839 O O . GLY A 1 370 ? 17.388 11.970 -0.126 1.00 32.78 370 GLY A O 1
ATOM 2840 N N . VAL A 1 371 ? 18.560 10.099 0.358 1.00 32.97 371 VAL A N 1
ATOM 2841 C CA . VAL A 1 371 ? 19.706 10.572 1.184 1.00 32.97 371 VAL A CA 1
ATOM 2842 C C . VAL A 1 371 ? 19.471 11.739 2.181 1.00 32.97 371 VAL A C 1
ATOM 2844 O O . VAL A 1 371 ? 19.273 12.877 1.780 1.00 32.97 371 VAL A O 1
ATOM 2847 N N . ASP A 1 372 ? 19.682 11.428 3.471 1.00 38.44 372 ASP A N 1
ATOM 2848 C CA . ASP A 1 372 ? 19.881 12.299 4.655 1.00 38.44 372 ASP A CA 1
ATOM 2849 C C . ASP A 1 372 ? 18.656 12.969 5.331 1.00 38.44 372 ASP A C 1
ATOM 2851 O O . ASP A 1 372 ? 18.035 13.874 4.788 1.00 38.44 372 ASP A O 1
ATOM 2855 N N . GLY A 1 373 ? 18.382 12.586 6.596 1.00 32.38 373 GLY A N 1
ATOM 2856 C CA . GLY A 1 373 ? 17.528 13.354 7.530 1.00 32.38 373 GLY A CA 1
ATOM 2857 C C . GLY A 1 373 ? 16.870 12.557 8.678 1.00 32.38 373 GLY A C 1
ATOM 2858 O O . GLY A 1 373 ? 15.665 12.603 8.848 1.00 32.38 373 GLY A O 1
ATOM 2859 N N . PHE A 1 374 ? 17.617 11.775 9.463 1.00 32.25 374 PHE A N 1
ATOM 2860 C CA . PHE A 1 374 ? 17.055 10.693 10.299 1.00 32.25 374 PHE A CA 1
ATOM 2861 C C . PHE A 1 374 ? 16.429 11.069 11.673 1.00 32.25 374 PHE A C 1
ATOM 2863 O O . PHE A 1 374 ? 16.016 10.153 12.373 1.00 32.25 374 PHE A O 1
ATOM 2870 N N . THR A 1 375 ? 16.328 12.327 12.124 1.00 38.31 375 THR A N 1
ATOM 2871 C CA . THR A 1 375 ? 16.145 12.570 13.584 1.00 38.31 375 THR A CA 1
ATOM 2872 C C . THR A 1 375 ? 14.895 13.304 14.092 1.00 38.31 375 THR A C 1
ATOM 2874 O O . THR A 1 375 ? 14.717 13.275 15.300 1.00 38.31 375 THR A O 1
ATOM 2877 N N . ASP A 1 376 ? 14.005 13.865 13.259 1.00 34.47 376 ASP A N 1
ATOM 2878 C CA . ASP A 1 376 ? 12.900 14.733 13.760 1.00 34.47 376 ASP A CA 1
ATOM 2879 C C . ASP A 1 376 ? 11.463 14.177 13.609 1.00 34.47 376 ASP A C 1
ATOM 2881 O O . ASP A 1 376 ? 10.511 14.793 14.072 1.00 34.47 376 ASP A O 1
ATOM 2885 N N . ALA A 1 377 ? 11.259 13.016 12.975 1.00 33.44 377 ALA A N 1
ATOM 2886 C CA . ALA A 1 377 ? 9.917 12.548 12.577 1.00 33.44 377 ALA A CA 1
ATOM 2887 C C . ALA A 1 377 ? 9.236 11.564 13.555 1.00 33.44 377 ALA A C 1
ATOM 2889 O O . ALA A 1 377 ? 8.200 10.987 13.232 1.00 33.44 377 ALA A O 1
ATOM 2890 N N . THR A 1 378 ? 9.841 11.287 14.712 1.00 38.22 378 THR A N 1
ATOM 2891 C CA . THR A 1 378 ? 9.341 10.269 15.658 1.00 38.22 378 THR A CA 1
ATOM 2892 C C . THR A 1 378 ? 8.417 10.816 16.739 1.00 38.22 378 THR A C 1
ATOM 2894 O O . THR A 1 378 ? 7.695 10.022 17.339 1.00 38.22 378 THR A O 1
ATOM 2897 N N . ASP A 1 379 ? 8.406 12.133 16.946 1.00 34.53 379 ASP A N 1
ATOM 2898 C CA . ASP A 1 379 ? 7.565 12.788 17.956 1.00 34.53 379 ASP A CA 1
ATOM 2899 C C . ASP A 1 379 ? 6.121 12.978 17.452 1.00 34.53 379 ASP A C 1
ATOM 2901 O O . ASP A 1 379 ? 5.175 12.955 18.223 1.00 34.53 379 ASP A O 1
ATOM 2905 N N . SER A 1 380 ? 5.895 13.041 16.136 1.00 36.56 380 SER A N 1
ATOM 2906 C CA . SER A 1 380 ? 4.551 13.228 15.563 1.00 36.56 380 SER A CA 1
ATOM 2907 C C . SER A 1 380 ? 3.720 11.947 15.459 1.00 36.56 380 SER A C 1
ATOM 2909 O O . SER A 1 380 ? 2.641 11.976 14.886 1.00 36.56 380 SER A O 1
ATOM 2911 N N . LEU A 1 381 ? 4.246 10.807 15.913 1.00 36.53 381 LEU A N 1
ATOM 2912 C CA . LEU A 1 381 ? 3.647 9.480 15.726 1.00 36.53 381 LEU A CA 1
ATOM 2913 C C . LEU A 1 381 ? 2.635 9.118 16.825 1.00 36.53 381 LEU A C 1
ATOM 2915 O O . LEU A 1 381 ? 1.770 8.276 16.591 1.00 36.53 381 LEU A O 1
ATOM 2919 N N . PHE A 1 382 ? 2.769 9.725 18.008 1.00 37.62 382 PHE A N 1
ATOM 2920 C CA . PHE A 1 382 ? 1.918 9.463 19.175 1.00 37.62 382 PHE A CA 1
ATOM 2921 C C . PHE A 1 382 ? 1.610 10.715 20.014 1.00 37.62 382 PHE A C 1
ATOM 2923 O O . PHE A 1 382 ? 0.793 10.611 20.925 1.00 37.62 382 PHE A O 1
ATOM 2930 N N . SER A 1 383 ? 2.149 11.889 19.656 1.00 35.03 383 SER A N 1
ATOM 2931 C CA . SER A 1 383 ? 1.659 13.169 20.160 1.00 35.03 383 SER A CA 1
ATOM 2932 C C . SER A 1 383 ? 0.313 13.452 19.514 1.00 35.03 383 SER A C 1
ATOM 2934 O O . SER A 1 383 ? 0.219 13.956 18.397 1.00 35.03 383 SER A O 1
ATOM 2936 N N . PHE A 1 384 ? -0.745 13.108 20.237 1.00 39.06 384 PHE A N 1
ATOM 2937 C CA . PHE A 1 384 ? -2.105 13.543 19.935 1.00 39.06 384 PHE A CA 1
ATOM 2938 C C . PHE A 1 384 ? -2.337 15.016 20.347 1.00 39.06 384 PHE A C 1
ATOM 2940 O O . PHE A 1 384 ? -3.434 15.551 20.213 1.00 39.06 384 PHE A O 1
ATOM 2947 N N . GLU A 1 385 ? -1.304 15.712 20.830 1.00 32.38 385 GLU A N 1
ATOM 2948 C CA . GLU A 1 385 ? -1.375 17.112 21.236 1.00 32.38 385 GLU A CA 1
ATOM 2949 C C . GLU A 1 385 ? -0.929 18.073 20.116 1.00 32.38 385 GLU A C 1
ATOM 2951 O O . GLU A 1 385 ? 0.252 18.202 19.799 1.00 32.38 385 GLU A O 1
ATOM 2956 N N . GLY A 1 386 ? -1.878 18.862 19.596 1.00 31.41 386 GLY A N 1
ATOM 2957 C CA . GLY A 1 386 ? -1.616 20.293 19.407 1.00 31.41 386 GLY A CA 1
ATOM 2958 C C . GLY A 1 386 ? -1.631 20.880 17.993 1.00 31.41 386 GLY A C 1
ATOM 2959 O O . GLY A 1 386 ? -0.674 21.550 17.605 1.00 31.41 386 GLY A O 1
ATOM 2960 N N . LEU A 1 387 ? -2.771 20.850 17.289 1.00 27.25 387 LEU A N 1
ATOM 2961 C CA . LEU A 1 387 ? -3.115 21.960 16.383 1.00 27.25 387 LEU A CA 1
ATOM 2962 C C . LEU A 1 387 ? -3.562 23.172 17.216 1.00 27.25 387 LEU A C 1
ATOM 2964 O O . LEU A 1 387 ? -4.745 23.483 17.341 1.00 27.25 387 LEU A O 1
ATOM 2968 N N . SER A 1 388 ? -2.592 23.888 17.785 1.00 32.69 388 SER A N 1
ATOM 2969 C CA . SER A 1 388 ? -2.814 25.262 18.232 1.00 32.69 388 SER A CA 1
ATOM 2970 C C . SER A 1 388 ? -2.468 26.227 17.095 1.00 32.69 388 SER A C 1
ATOM 2972 O O . SER A 1 388 ? -1.313 26.510 16.808 1.00 32.69 388 SER A O 1
ATOM 2974 N N . GLY A 1 389 ? -3.516 26.725 16.435 1.00 29.41 389 GLY A N 1
ATOM 2975 C CA . GLY A 1 389 ? -3.535 28.029 15.776 1.00 29.41 389 GLY A CA 1
ATOM 2976 C C . GLY A 1 389 ? -2.654 28.226 14.538 1.00 29.41 389 GLY A C 1
ATOM 2977 O O . GLY A 1 389 ? -1.511 28.658 14.627 1.00 29.41 389 GLY A O 1
ATOM 2978 N N . CYS A 1 390 ? -3.278 28.171 13.361 1.00 28.83 390 CYS A N 1
ATOM 2979 C CA . CYS A 1 390 ? -2.966 29.160 12.332 1.00 28.83 390 CYS A CA 1
ATOM 2980 C C . CYS A 1 390 ? -4.223 29.517 11.537 1.00 28.83 390 CYS A C 1
ATOM 2982 O O . CYS A 1 390 ? -4.506 28.976 10.473 1.00 28.83 390 CYS A O 1
ATOM 2984 N N . GLY A 1 391 ? -4.996 30.454 12.085 1.00 28.91 391 GLY A N 1
ATOM 2985 C CA . GLY A 1 391 ? -5.835 31.307 11.262 1.00 28.91 391 GLY A CA 1
ATOM 2986 C C . GLY A 1 391 ? -4.956 32.371 10.616 1.00 28.91 391 GLY A C 1
ATOM 2987 O O . GLY A 1 391 ? -4.399 33.190 11.329 1.00 28.91 391 GLY A O 1
ATOM 2988 N N . THR A 1 392 ? -4.838 32.345 9.290 1.00 30.31 392 THR A N 1
ATOM 2989 C CA . THR A 1 392 ? -4.626 33.488 8.380 1.00 30.31 392 THR A CA 1
ATOM 2990 C C . THR A 1 392 ? -4.921 32.957 6.967 1.00 30.31 392 THR A C 1
ATOM 2992 O O . THR A 1 392 ? -4.511 31.857 6.632 1.00 30.31 392 THR A O 1
ATOM 2995 N N . GLY A 1 393 ? -5.645 33.601 6.065 1.00 27.36 393 GLY A N 1
ATOM 2996 C CA . GLY A 1 393 ? -6.374 34.850 6.091 1.00 27.36 393 GLY A CA 1
ATOM 2997 C C . GLY A 1 393 ? -7.178 34.923 4.790 1.00 27.36 393 GLY A C 1
ATOM 2998 O O . GLY A 1 393 ? -6.660 34.629 3.713 1.00 27.36 393 GLY A O 1
ATOM 2999 N N . PHE A 1 394 ? -8.441 35.307 4.903 1.00 30.06 394 PHE A N 1
ATOM 3000 C CA . PHE A 1 394 ? -9.166 35.992 3.843 1.00 30.06 394 PHE A CA 1
ATOM 3001 C C . PHE A 1 394 ? -9.665 37.317 4.427 1.00 30.06 394 PHE A C 1
ATOM 3003 O O . PHE A 1 394 ? -9.947 37.391 5.622 1.00 30.06 394 PHE A O 1
ATOM 3010 N N . ASP A 1 395 ? -9.723 38.320 3.551 1.00 32.31 395 ASP A N 1
ATOM 3011 C CA . ASP A 1 395 ? -10.094 39.730 3.746 1.00 32.31 395 ASP A CA 1
ATOM 3012 C C . ASP A 1 395 ? -8.969 40.591 4.368 1.00 32.31 395 ASP A C 1
ATOM 3014 O O . ASP A 1 395 ? -8.589 40.435 5.517 1.00 32.31 395 ASP A O 1
ATOM 3018 N N . GLY A 1 396 ? -8.304 41.518 3.674 1.00 28.56 396 GLY A N 1
ATOM 3019 C CA . GLY A 1 396 ? -8.731 42.289 2.516 1.00 28.56 396 GLY A CA 1
ATOM 3020 C C . GLY A 1 396 ? -9.644 43.437 2.938 1.00 28.56 396 GLY A C 1
ATOM 3021 O O . GLY A 1 396 ? -10.802 43.415 2.556 1.00 28.56 396 GLY A O 1
ATOM 3022 N N . CYS A 1 397 ? -9.144 44.409 3.713 1.00 32.31 397 CYS A N 1
ATOM 3023 C CA . CYS A 1 397 ? -9.665 45.781 3.774 1.00 32.31 397 CYS A CA 1
ATOM 3024 C C . CYS A 1 397 ? -8.636 46.747 4.391 1.00 32.31 397 CYS A C 1
ATOM 3026 O O . CYS A 1 397 ? -7.806 46.384 5.219 1.00 32.31 397 CYS A O 1
ATOM 3028 N N . ASP A 1 398 ? -8.723 47.975 3.907 1.00 31.45 398 ASP A N 1
ATOM 3029 C CA . ASP A 1 398 ? -7.805 49.103 3.966 1.00 31.45 398 ASP A CA 1
ATOM 3030 C C . ASP A 1 398 ? -7.671 49.846 5.321 1.00 31.45 398 ASP A C 1
ATOM 3032 O O . ASP A 1 398 ? -8.650 50.043 6.036 1.00 31.45 398 ASP A O 1
ATOM 3036 N N . LEU A 1 399 ? -6.477 50.444 5.503 1.00 31.20 399 LEU A N 1
ATOM 3037 C CA . LEU A 1 399 ? -6.192 51.771 6.106 1.00 31.20 399 LEU A CA 1
ATOM 3038 C C . LEU A 1 399 ? -6.145 51.958 7.657 1.00 31.20 399 LEU A C 1
ATOM 3040 O O . LEU A 1 399 ? -6.614 51.116 8.413 1.00 31.20 399 LEU A O 1
ATOM 3044 N N . PRO A 1 400 ? -5.459 53.030 8.147 1.00 37.53 400 PRO A N 1
ATOM 3045 C CA . PRO A 1 400 ? -4.523 52.970 9.276 1.00 37.53 400 PRO A CA 1
ATOM 3046 C C . PRO A 1 400 ? -4.929 53.812 10.504 1.00 37.53 400 PRO A C 1
ATOM 3048 O O . PRO A 1 400 ? -5.732 54.737 10.396 1.00 37.53 400 PRO A O 1
ATOM 3051 N N . GLY A 1 401 ? -4.215 53.618 11.620 1.00 29.25 401 GLY A N 1
ATOM 3052 C CA . GLY A 1 401 ? -3.877 54.717 12.533 1.00 29.25 401 GLY A CA 1
ATOM 3053 C C . GLY A 1 401 ? -4.216 54.548 14.019 1.00 29.25 401 GLY A C 1
ATOM 3054 O O . GLY A 1 401 ? -5.305 54.116 14.379 1.00 29.25 401 GLY A O 1
ATOM 3055 N N . CYS A 1 402 ? -3.273 55.059 14.821 1.00 30.77 402 CYS A N 1
ATOM 3056 C CA . CYS A 1 402 ? -3.412 55.637 16.164 1.00 30.77 402 CYS A CA 1
ATOM 3057 C C . CYS A 1 402 ? -3.296 54.700 17.379 1.00 30.77 402 CYS A C 1
ATOM 3059 O O . CYS A 1 402 ? -4.266 54.101 17.830 1.00 30.77 402 CYS A O 1
ATOM 3061 N N . ASP A 1 403 ? -2.069 54.673 17.915 1.00 33.22 403 ASP A N 1
ATOM 3062 C CA . ASP A 1 403 ? -1.692 54.915 19.318 1.00 33.22 403 ASP A CA 1
ATOM 3063 C C . ASP A 1 403 ? -2.838 55.009 20.341 1.00 33.22 403 ASP A C 1
ATOM 3065 O O . ASP A 1 403 ? -3.650 55.933 20.270 1.00 33.22 403 ASP A O 1
ATOM 3069 N N . PHE A 1 404 ? -2.821 54.117 21.338 1.00 35.88 404 PHE A N 1
ATOM 3070 C CA . PHE A 1 404 ? -2.602 54.429 22.761 1.00 35.88 404 PHE A CA 1
ATOM 3071 C C . PHE A 1 404 ? -2.265 53.160 23.550 1.00 35.88 404 PHE A C 1
ATOM 3073 O O . PHE A 1 404 ? -2.837 52.095 23.224 1.00 35.88 404 PHE A O 1
#

Foldseek 3Di:
DDDDDPPDPDFPDDDPVLQVVLLVLLQVLQVVLVVLLVVLLVQLFAKAFDPDDQLDQDPDNPPTDIDGDPPNADDDDFAADADADPPDQQLLLLCLQPVARFLLSVVLLVLLCLLLQQWFWEFDDPDQQTKIKTAGDPPGHPDDDDPLSVLLVCVQAVPHRMDILVVCFLVCPVNSVVSRVVSQVVCCVVQQFVDRQPPWPCPQLCVLVVVLVVLVVVLVVVVVVCVVPVHDPSNNSNSVSNNSSSVSSNPSVTHGRYTYNNSSSSSSSLVSNVCNLQDCCVVVVDDPDPLQVLSVCQSNCSSSLVLLVNLVVLQVLLPDPVSVSNCVSVPRYHPPDDDPDSHDDVSSVVSVLQSVLRVVVRVVVVVVVDDDDPPDNRNSNRRSDDPDDDDDDDDDDDDDDDDD

Secondary structure (DSSP, 8-state):
-------PPPP-PPPHHHHHHHHHHHHHHHHHHHHHHHHHHHHTSPEEESSS-TTPPPS-TTTS-EEEPTTSS--SPPPP-SSPPTT--HHHHHHHHHS---HHHHHHHHHHHHHTTSEEEEE---SSS--EEEEE-SSPPSSPPPHHHHHHHHHHHTT-SEEEHHHHTTTTHHHHHHHHHHHHHHHHHTTSBSS-TT---THHHHHHHHHHHHHHHHHHHHHHHHHHH-S--TTHHHHHHHHHHHHHHHHH---PPPBPHHHHHHHHHHHHHHHHHHSGGGGGS-SSS-HHHHHHHHHHHHHTT-HHHHHHHHHHHHTSTTHHHH-TT-TTEE-----S-----HHHHHHHHHHHHHHHHHHHHHHTTSS---SSSSGGGT----------------------

pLDDT: mean 73.2, std 18.69, range [27.25, 94.06]

Sequence (404 aa):
MTTSIGHAAAPALVDRDTLVGASVLGLLPVVLAGLVVLVKWWRGRDEMFDAVTPGLLPDDPARAPRHRVRGGEWSGTVAPAFAPPRDVRPGVVGTVVDGVAHAHDVSATLLDLAVRGWFRIVQVSEDSDRDWELRRTAPPPAESPTSFERLLLDRLFEGRDRVRLSTLEGSFAMTMREVQIGLYREVVDRGWYARHPRARNGRTRAIGLLLLVPLTVVAAVVVVAGLVDAHDWSLTPVLVGLVTALVVLARWGGARTPRTAEGTALRIQALGFREYLATAEADRLRFEEKRALLSSYLPYAVAFGLTAHFAALLRDLANDSHWTDYVDGLDWYDFGGWGSDGGDLSLGDALVDIGDTTTGLDDVGDVFDGVDGFTDATDSLFSFEGLSGCGTGFDGCDLPGCDF